Protein AF-A0A537TBY7-F1 (afdb_monomer_lite)

Foldseek 3Di:
DAFDDAAEAEDQDPLVVLVVLVVQQPLEDEDALCLPVVVCRRVVVDHRNYYYYCNPHVLQQDFDDDDQKTKHGQNNALVNLLVDPCNCQFLVLSNQQSQQAADPVSSRRDGLNNLLLQQALLDSSLLSQLLQQKWFWKDHNVDIDIDTSQQQRPFARDGPHGSSIGGGIIIGGTDDNLKFWFKDFDDPDRRDRGCKIKIKIFHADPVQATQDIWIWMGNFGRGIDIADCVVRGPHHCVVCLQVSLVRQLVVDDGDDDPVDGNVVSSVVSSVNSSVGVVNRSVVSVVPVVDDDDPDPPVPPPPQDAPAWDKAWEQELNRIDIFTFGQAAFQLCCCCPTVVVPLQADDPLPQPLQLRWWQKQLATDRSSVHHSNVSRHIYIYWLCSPDDPPDDDPLRVCCVVVVVDDPCSSVRRVSRNVSSVCVVVVDDDPVSD

Secondary structure (DSSP, 8-state):
--PPP-EEE--SSHHHHHHHHHHHGGGEEEESS-TTHHHHHHTTS---SEEEE-TT-GGGS-EEEETTEEEEETT-BHHHHHH-HHHHHH-HHHHHHGGGSS-HHHHTT-BHHHHHHHT-TT-HHHHHHHHTT-EEEEE-SS-EEEEEHHHHEEETTEES--TT-EEEEEEEEPPPTT-EEEEEEE-SSTTSPPSEEEEEEEEE-TTSBEEEEEEEEESSSSS-EEE--GGGTTSBHHHHHHHHHHHHHHS------SS--HHHHHHHHHHHHHHHHHHHHHHHHHTTSS---S---SS-----TT--EEEEEEETTEEEEEEE-TT-BHHHIIIIIS--TTS--SSSSSSS-TTEEEETTEEEEGGGSBGGGGTT-EEE-GGGSS-TT---HHHHHHHHTT--SSSTTHHHHHHHHHHHHHH-SS--TTT-

pLDDT: mean 90.75, std 11.7, range [30.92, 98.75]

Radius of gyration: 24.98 Å; chains: 1; bounding box: 67×60×51 Å

Sequence (432 aa):
MKPAAFDYYRPATVAETVGLLAELREDAAVLAGGMTLGPMLNLRMVRPRAVIDISRMDALRTISLGGNVLATGSAVVQGDALQSEVVRREVPLLALALPFVGHFQTRNRGTLGGSVAHADPSAEIPLCLVVTGGSALLRSRKRERRVKAADFFVGALTTERQPDEIILALEWPRAPADTSHAFDEITQRHGDFAIAAAACQLRLDRSDRISALSLGLGGVESRPVAIDVSRFIGQPLPEILSALADHASASVDPMEDHAASAEFRRSLARTLVRRVVEKAHADARTRRGVVHPPGACPMTLHLPRGQCHTVSLTLNGERRSGEAEPRMLLSDFLRHELNAYGVHVGCEHGVCGACTVLVDGRAMRSCTQYAVQADEAEIVTVEGLADPGTLNDLQQAFSKHHALQCGFCTPGILCSATDFLKSNPSPDETEL

Structure (mmCIF, N/CA/C/O backbone):
data_AF-A0A537TBY7-F1
#
_entry.id   AF-A0A537TBY7-F1
#
loop_
_atom_site.group_PDB
_atom_site.id
_atom_site.type_symbol
_atom_site.label_atom_id
_atom_site.label_alt_id
_atom_site.label_comp_id
_atom_site.label_asym_id
_atom_site.label_entity_id
_atom_site.label_seq_id
_atom_site.pdbx_PDB_ins_code
_atom_site.Cartn_x
_atom_site.Cartn_y
_atom_site.Cartn_z
_atom_site.occupancy
_atom_site.B_iso_or_equiv
_atom_site.auth_seq_id
_atom_site.auth_comp_id
_atom_site.auth_asym_id
_atom_site.auth_atom_id
_atom_site.pdbx_PDB_model_num
ATOM 1 N N . MET A 1 1 ? -17.753 20.930 11.143 1.00 68.56 1 MET A N 1
ATOM 2 C CA . MET A 1 1 ? -18.813 19.955 10.797 1.00 68.56 1 MET A CA 1
ATOM 3 C C . MET A 1 1 ? -18.866 18.884 11.881 1.00 68.56 1 MET A C 1
ATOM 5 O O . MET A 1 1 ? -17.803 18.519 12.365 1.00 68.56 1 MET A O 1
ATOM 9 N N . LYS A 1 2 ? -20.054 18.449 12.327 1.00 83.00 2 LYS A N 1
ATOM 10 C CA . LYS A 1 2 ? -20.218 17.433 13.388 1.00 83.00 2 LYS A CA 1
ATOM 11 C C . LYS A 1 2 ? -21.069 16.263 12.877 1.00 83.00 2 LYS A C 1
ATOM 13 O O . LYS A 1 2 ? -22.058 16.527 12.173 1.00 83.00 2 LYS A O 1
ATOM 18 N N . PRO A 1 3 ? -20.733 15.018 13.259 1.00 82.25 3 PRO A N 1
ATOM 19 C CA . PRO A 1 3 ? -21.499 13.852 12.852 1.00 82.25 3 PRO A CA 1
ATOM 20 C C . PRO A 1 3 ? -22.919 13.896 13.427 1.00 82.25 3 PRO A C 1
ATOM 22 O O . PRO A 1 3 ? -23.200 14.634 14.375 1.00 82.25 3 PRO A O 1
ATOM 25 N N . ALA A 1 4 ? -23.831 13.140 12.813 1.00 89.06 4 ALA A N 1
ATOM 26 C CA . ALA A 1 4 ? -25.128 12.860 13.425 1.00 89.06 4 ALA A CA 1
ATOM 27 C C . ALA A 1 4 ? -24.931 12.035 14.712 1.00 89.06 4 ALA A C 1
ATOM 29 O O . ALA A 1 4 ? -23.892 11.399 14.879 1.00 89.06 4 ALA A O 1
ATOM 30 N N . ALA A 1 5 ? -25.906 12.066 15.620 1.00 90.69 5 ALA A N 1
ATOM 31 C CA . ALA A 1 5 ? -25.863 11.235 16.820 1.00 90.69 5 ALA A CA 1
ATOM 32 C C . ALA A 1 5 ? -25.954 9.746 16.446 1.00 90.69 5 ALA A C 1
ATOM 34 O O . ALA A 1 5 ? -26.723 9.388 15.555 1.00 90.69 5 ALA A O 1
ATOM 35 N N . PHE A 1 6 ? -25.178 8.911 17.134 1.00 94.44 6 PHE A N 1
ATOM 36 C CA . PHE A 1 6 ? -25.167 7.457 16.995 1.00 94.44 6 PHE A CA 1
ATOM 37 C C . PHE A 1 6 ? -24.800 6.811 18.334 1.00 94.44 6 PHE A C 1
ATOM 39 O O . PHE A 1 6 ? -24.102 7.420 19.151 1.00 94.44 6 PHE A O 1
ATOM 46 N N . ASP A 1 7 ? -25.223 5.569 18.527 1.00 91.56 7 ASP A N 1
ATOM 47 C CA . ASP A 1 7 ? -24.782 4.725 19.632 1.00 91.56 7 ASP A CA 1
ATOM 48 C C . ASP A 1 7 ? -23.353 4.232 19.369 1.00 91.56 7 ASP A C 1
ATOM 50 O O . ASP A 1 7 ? -23.000 3.883 18.243 1.00 91.56 7 ASP A O 1
ATOM 54 N N . TYR A 1 8 ? -22.502 4.207 20.393 1.00 95.25 8 TYR A N 1
ATOM 55 C CA . TYR A 1 8 ? -21.115 3.758 20.264 1.00 95.25 8 TYR A CA 1
ATOM 56 C C . TYR A 1 8 ? -20.894 2.469 21.052 1.00 95.25 8 TYR A C 1
ATOM 58 O O . TYR A 1 8 ? -21.089 2.426 22.267 1.00 95.25 8 TYR A O 1
ATOM 66 N N . TYR A 1 9 ? -20.430 1.436 20.357 1.00 91.56 9 TYR A N 1
ATOM 67 C CA . TYR A 1 9 ? -20.106 0.132 20.919 1.00 91.56 9 TYR A CA 1
ATOM 68 C C . TYR A 1 9 ? -18.612 -0.135 20.783 1.00 91.56 9 TYR A C 1
ATOM 70 O O . TYR A 1 9 ? -18.014 0.141 19.746 1.00 91.56 9 TYR A O 1
ATOM 78 N N . ARG A 1 10 ? -18.014 -0.738 21.811 1.00 94.31 10 ARG A N 1
ATOM 79 C CA . ARG A 1 10 ? -16.618 -1.188 21.791 1.00 94.31 10 ARG A CA 1
ATOM 80 C C . ARG A 1 10 ? -16.528 -2.621 22.328 1.00 94.31 10 ARG A C 1
ATOM 82 O O . ARG A 1 10 ? -16.201 -2.802 23.502 1.00 94.31 10 ARG A O 1
ATOM 89 N N . PRO A 1 11 ? -16.876 -3.626 21.508 1.00 91.50 11 PRO A N 1
ATOM 90 C CA . PRO A 1 11 ? -16.832 -5.027 21.914 1.00 91.50 11 PRO A CA 1
ATOM 91 C C . PRO A 1 11 ? -15.400 -5.473 22.236 1.00 91.50 11 PRO A C 1
ATOM 93 O O . PRO A 1 11 ? -14.436 -5.015 21.619 1.00 91.50 11 PRO A O 1
ATOM 96 N N . ALA A 1 12 ? -15.261 -6.391 23.190 1.00 89.94 12 ALA A N 1
ATOM 97 C CA . ALA A 1 12 ? -13.973 -6.976 23.559 1.00 89.94 12 ALA A CA 1
ATOM 98 C C . ALA A 1 12 ? -13.598 -8.152 22.646 1.00 89.94 12 ALA A C 1
ATOM 100 O O . ALA A 1 12 ? -12.419 -8.481 22.506 1.00 89.94 12 ALA A O 1
ATOM 101 N N . THR A 1 13 ? -14.592 -8.785 22.014 1.00 96.06 13 THR A N 1
ATOM 102 C CA . THR A 1 13 ? -14.399 -10.007 21.227 1.00 96.06 13 THR A CA 1
ATOM 103 C C . THR A 1 13 ? -15.021 -9.933 19.834 1.00 96.06 13 THR A C 1
ATOM 105 O O . THR A 1 13 ? -15.986 -9.209 19.567 1.00 96.06 13 THR A O 1
ATOM 108 N N . VAL A 1 14 ? -14.496 -10.757 18.924 1.00 97.00 14 VAL A N 1
ATOM 109 C CA . VAL A 1 14 ? -15.081 -10.948 17.589 1.00 97.00 14 VAL A CA 1
ATOM 110 C C . VAL A 1 14 ? -16.513 -11.483 17.696 1.00 97.00 14 VAL A C 1
ATOM 112 O O . VAL A 1 14 ? -17.375 -11.055 16.936 1.00 97.00 14 VAL A O 1
ATOM 115 N N . ALA A 1 15 ? -16.783 -12.379 18.652 1.00 96.81 15 ALA A N 1
ATOM 116 C CA . ALA A 1 15 ? -18.104 -12.971 18.867 1.00 96.81 15 ALA A CA 1
ATOM 117 C C . ALA A 1 15 ? -19.162 -11.918 19.243 1.00 96.81 15 ALA A C 1
ATOM 119 O O . ALA A 1 15 ? -20.263 -11.926 18.692 1.00 96.81 15 ALA A O 1
ATOM 120 N N . GLU A 1 16 ? -18.815 -10.979 20.127 1.00 97.19 16 GLU A N 1
ATOM 121 C CA . GLU A 1 16 ? -19.662 -9.823 20.446 1.00 97.19 16 GLU A CA 1
ATOM 122 C C . GLU A 1 16 ? -19.864 -8.925 19.224 1.00 97.19 16 GLU A C 1
ATOM 124 O O . GLU A 1 16 ? -20.986 -8.518 18.937 1.00 97.19 16 GLU A O 1
ATOM 129 N N . THR A 1 17 ? -18.796 -8.674 18.460 1.00 97.56 17 THR A N 1
ATOM 130 C CA . THR A 1 17 ? -18.838 -7.828 17.256 1.00 97.56 17 THR A CA 1
ATOM 131 C C . THR A 1 17 ? -19.808 -8.372 16.212 1.00 97.56 17 THR A C 1
ATOM 133 O O . THR A 1 17 ? -20.701 -7.653 15.770 1.00 97.56 17 THR A O 1
ATOM 136 N N . VAL A 1 18 ? -19.692 -9.654 15.846 1.00 97.75 18 VAL A N 1
ATOM 137 C CA . VAL A 1 18 ? -20.640 -10.281 14.907 1.00 97.75 18 VAL A CA 1
ATOM 138 C C . VAL A 1 18 ? -22.036 -10.409 15.510 1.00 97.75 18 VAL A C 1
ATOM 140 O O . VAL A 1 18 ? -23.018 -10.478 14.777 1.00 97.75 18 VAL A O 1
ATOM 143 N N . GLY A 1 19 ? -22.146 -10.426 16.841 1.00 97.81 19 GLY A N 1
ATOM 144 C CA . GLY A 1 19 ? -23.427 -10.379 17.526 1.00 97.81 19 GLY A CA 1
ATOM 145 C C . GLY A 1 19 ? -24.161 -9.061 17.333 1.00 97.81 19 GLY A C 1
ATOM 146 O O . GLY A 1 19 ? -25.323 -9.084 16.934 1.00 97.81 19 GLY A O 1
ATOM 147 N N . LEU A 1 20 ? -23.456 -7.948 17.533 1.00 97.44 20 LEU A N 1
ATOM 148 C CA . LEU A 1 20 ? -23.959 -6.601 17.272 1.00 97.44 20 LEU A CA 1
ATOM 149 C C . LEU A 1 20 ? -24.261 -6.395 15.784 1.00 97.44 20 LEU A C 1
ATOM 151 O O . LEU A 1 20 ? -25.320 -5.882 15.447 1.00 97.44 20 LEU A O 1
ATOM 155 N N . LEU A 1 21 ? -23.385 -6.850 14.881 1.00 97.81 21 LEU A N 1
ATOM 156 C CA . LEU A 1 21 ? -23.627 -6.758 13.436 1.00 97.81 21 LEU A CA 1
ATOM 157 C C . LEU A 1 21 ? -24.844 -7.578 12.991 1.00 97.81 21 LEU A C 1
ATOM 159 O O . LEU A 1 21 ? -25.591 -7.138 12.126 1.00 97.81 21 LEU A O 1
ATOM 163 N N . ALA A 1 22 ? -25.087 -8.747 13.587 1.00 97.31 22 ALA A N 1
ATOM 164 C CA . ALA A 1 22 ? -26.271 -9.547 13.278 1.00 97.31 22 ALA A CA 1
ATOM 165 C C . ALA A 1 22 ? -27.580 -8.890 13.748 1.00 97.31 22 ALA A C 1
ATOM 167 O O . ALA A 1 22 ? -28.615 -9.101 13.119 1.00 97.31 22 ALA A O 1
ATOM 168 N N . GLU A 1 23 ? -27.534 -8.127 14.841 1.00 97.06 23 GLU A N 1
ATOM 169 C CA . GLU A 1 23 ? -28.677 -7.386 15.380 1.00 97.06 23 GLU A CA 1
ATOM 170 C C . GLU A 1 23 ? -28.933 -6.085 14.608 1.00 97.06 23 GLU A C 1
ATOM 172 O O . GLU A 1 23 ? -30.059 -5.827 14.193 1.00 97.06 23 GLU A O 1
ATOM 177 N N . LEU A 1 24 ? -27.882 -5.295 14.379 1.00 94.94 24 LEU A N 1
ATOM 178 C CA . LEU A 1 24 ? -27.969 -3.941 13.828 1.00 94.94 24 LEU A CA 1
ATOM 179 C C . LEU A 1 24 ? -27.909 -3.910 12.292 1.00 94.94 24 LEU A C 1
ATOM 181 O O . LEU A 1 24 ? -28.477 -3.016 11.675 1.00 94.94 24 LEU A O 1
ATOM 185 N N . ARG A 1 25 ? -27.266 -4.895 11.651 1.00 94.50 25 ARG A N 1
ATOM 186 C CA . ARG A 1 25 ? -27.175 -5.034 10.185 1.00 94.50 25 ARG A CA 1
ATOM 187 C C . ARG A 1 25 ? -26.713 -3.727 9.517 1.00 94.50 25 ARG A C 1
ATOM 189 O O . ARG A 1 25 ? -25.672 -3.196 9.887 1.00 94.50 25 ARG A O 1
ATOM 196 N N . GLU A 1 26 ? -27.475 -3.226 8.545 1.00 93.19 26 GLU A N 1
ATOM 197 C CA . GLU A 1 26 ? -27.183 -2.005 7.774 1.00 93.19 26 GLU A CA 1
ATOM 198 C C . GLU A 1 26 ? -27.192 -0.726 8.628 1.00 93.19 26 GLU A C 1
ATOM 200 O O . GLU A 1 26 ? -26.626 0.291 8.231 1.00 93.19 26 GLU A O 1
ATOM 205 N N . ASP A 1 27 ? -27.803 -0.763 9.818 1.00 93.00 27 ASP A N 1
ATOM 206 C CA . ASP A 1 27 ? -27.853 0.389 10.720 1.00 93.00 27 ASP A CA 1
ATOM 207 C C . ASP A 1 27 ? -26.518 0.621 11.458 1.00 93.00 27 ASP A C 1
ATOM 209 O O . ASP A 1 27 ? -26.355 1.652 12.124 1.00 93.00 27 ASP A O 1
ATOM 213 N N . ALA A 1 28 ? -25.560 -0.311 11.362 1.00 94.94 28 ALA A N 1
ATOM 214 C CA . ALA A 1 28 ? -24.258 -0.227 12.014 1.00 94.94 28 ALA A CA 1
ATOM 215 C C . ALA A 1 28 ? -23.103 0.007 11.033 1.00 94.94 28 ALA A C 1
ATOM 217 O O . ALA A 1 28 ? -23.003 -0.619 9.981 1.00 94.94 28 ALA A O 1
ATOM 218 N N . ALA A 1 29 ? -22.150 0.847 11.442 1.00 95.94 29 ALA A N 1
ATOM 219 C CA . ALA A 1 29 ? -20.863 0.999 10.772 1.00 95.94 29 ALA A CA 1
ATOM 220 C C . ALA A 1 29 ? -19.720 0.493 11.659 1.00 95.94 29 ALA A C 1
ATOM 222 O O . ALA A 1 29 ? -19.652 0.802 12.850 1.00 95.94 29 ALA A O 1
ATOM 223 N N . VAL A 1 30 ? -18.782 -0.252 11.073 1.00 97.38 30 VAL A N 1
ATOM 224 C CA . VAL A 1 30 ? -17.583 -0.722 11.779 1.00 97.38 30 VAL A CA 1
ATOM 225 C C . VAL A 1 30 ? -16.497 0.351 11.726 1.00 97.38 30 VAL A C 1
ATOM 227 O O . VAL A 1 30 ? -16.043 0.744 10.652 1.00 97.38 30 VAL A O 1
ATOM 230 N N . LEU A 1 31 ? -16.043 0.800 12.893 1.00 96.06 31 LEU A N 1
ATOM 231 C CA . LEU A 1 31 ? -14.932 1.731 13.040 1.00 96.06 31 LEU A CA 1
ATOM 232 C C . LEU A 1 31 ? -13.631 0.962 13.302 1.00 96.06 31 LEU A C 1
ATOM 234 O O . LEU A 1 31 ? -13.396 0.456 14.395 1.00 96.06 31 LEU A O 1
ATOM 238 N N . ALA A 1 32 ? -12.775 0.900 12.281 1.00 95.50 32 ALA A N 1
ATOM 239 C CA . ALA A 1 32 ? -11.390 0.444 12.399 1.00 95.50 32 ALA A CA 1
ATOM 240 C C . ALA A 1 32 ? -10.458 1.650 12.640 1.00 95.50 32 ALA A C 1
ATOM 242 O O . ALA A 1 32 ? -10.534 2.306 13.674 1.00 95.50 32 ALA A O 1
ATOM 243 N N . GLY A 1 33 ? -9.617 2.011 11.666 1.00 86.19 33 GLY A N 1
ATOM 244 C CA . GLY A 1 33 ? -8.731 3.178 11.767 1.00 86.19 33 GLY A CA 1
ATOM 245 C C . GLY A 1 33 ? -9.426 4.544 11.783 1.00 86.19 33 GLY A C 1
ATOM 246 O O . GLY A 1 33 ? -8.882 5.525 12.297 1.00 86.19 33 GLY A O 1
ATOM 247 N N . GLY A 1 34 ? -10.636 4.613 11.218 1.00 86.00 34 GLY A N 1
ATOM 248 C CA . GLY A 1 34 ? -11.450 5.830 11.142 1.00 86.00 34 GLY A CA 1
ATOM 249 C C . GLY A 1 34 ? -11.028 6.841 10.075 1.00 86.00 34 GLY A C 1
ATOM 250 O O . GLY A 1 34 ? -11.658 7.889 9.979 1.00 86.00 34 GLY A O 1
ATOM 251 N N . MET A 1 35 ? -10.017 6.532 9.257 1.00 91.69 35 MET A N 1
ATOM 252 C CA . MET A 1 35 ? -9.473 7.478 8.273 1.00 91.69 35 MET A CA 1
ATOM 253 C C . MET A 1 35 ? -10.419 7.785 7.109 1.00 91.69 35 MET A C 1
ATOM 255 O O . MET A 1 35 ? -10.350 8.877 6.563 1.00 91.69 35 MET A O 1
ATOM 259 N N . THR A 1 36 ? -11.346 6.877 6.801 1.00 91.25 36 THR A N 1
ATOM 260 C CA . THR A 1 36 ? -12.420 7.119 5.824 1.00 91.25 36 THR A CA 1
ATOM 261 C C . THR A 1 36 ? -13.760 7.369 6.514 1.00 91.25 36 THR A C 1
ATOM 263 O O . THR A 1 36 ? -14.404 8.394 6.296 1.00 91.25 36 THR A O 1
ATOM 266 N N . LEU A 1 37 ? -14.165 6.467 7.417 1.00 92.06 37 LEU A N 1
ATOM 267 C CA . LEU A 1 37 ? -15.463 6.556 8.091 1.00 92.06 37 LEU A CA 1
ATOM 268 C C . LEU A 1 37 ? -15.608 7.845 8.918 1.00 92.06 37 LEU A C 1
ATOM 270 O O . LEU A 1 37 ? -16.675 8.449 8.920 1.00 92.06 37 LEU A O 1
ATOM 274 N N . GLY A 1 38 ? -14.546 8.300 9.592 1.00 90.88 38 GLY A N 1
ATOM 275 C CA . GLY A 1 38 ? -14.566 9.528 10.393 1.00 90.88 38 GLY A CA 1
ATOM 276 C C . GLY A 1 38 ? -14.945 10.766 9.568 1.00 90.88 38 GLY A C 1
ATOM 277 O O . GLY A 1 38 ? -15.925 11.436 9.909 1.00 90.88 38 GLY A O 1
ATOM 278 N N . PRO A 1 39 ? -14.233 11.067 8.465 1.00 89.69 39 PRO A N 1
ATOM 279 C CA . PRO A 1 39 ? -14.636 12.106 7.518 1.00 89.69 39 PRO A CA 1
ATOM 280 C C . PRO A 1 39 ? -16.065 11.941 6.982 1.00 89.69 39 PRO A C 1
ATOM 282 O O . PRO A 1 39 ? -16.831 12.906 7.020 1.00 89.69 39 PRO A O 1
ATOM 285 N N . MET A 1 40 ? -16.464 10.732 6.562 1.00 92.94 40 MET A N 1
ATOM 286 C CA . MET A 1 40 ? -17.817 10.478 6.039 1.00 92.94 40 MET A CA 1
ATOM 287 C C . MET A 1 40 ? -18.913 10.768 7.079 1.00 92.94 40 MET A C 1
ATOM 289 O O . MET A 1 40 ? -19.956 11.327 6.734 1.00 92.94 40 MET A O 1
ATOM 293 N N . LEU A 1 41 ? -18.674 10.440 8.354 1.00 85.62 41 LEU A N 1
ATOM 294 C CA . LEU A 1 41 ? -19.564 10.773 9.470 1.00 85.62 41 LEU A CA 1
ATOM 295 C C . LEU A 1 41 ? -19.626 12.289 9.692 1.00 85.62 41 LEU A C 1
ATOM 297 O O . LEU A 1 41 ? -20.714 12.860 9.775 1.00 85.62 41 LEU A O 1
ATOM 301 N N . ASN A 1 42 ? -18.470 12.960 9.749 1.00 88.75 42 ASN A N 1
ATOM 302 C CA . ASN A 1 42 ? -18.380 14.406 9.979 1.00 88.75 42 ASN A CA 1
ATOM 303 C C . ASN A 1 42 ? -19.092 15.214 8.886 1.00 88.75 42 ASN A C 1
ATOM 305 O O . ASN A 1 42 ? -19.763 16.200 9.196 1.00 88.75 42 ASN A O 1
ATOM 309 N N . LEU A 1 43 ? -18.966 14.783 7.628 1.00 89.81 43 LEU A N 1
ATOM 310 C CA . LEU A 1 43 ? -19.629 15.372 6.462 1.00 89.81 43 LEU A CA 1
ATOM 311 C C . LEU A 1 43 ? -21.060 14.853 6.257 1.00 89.81 43 LEU A C 1
ATOM 313 O O . LEU A 1 43 ? -21.767 15.335 5.376 1.00 89.81 43 LEU A O 1
ATOM 317 N N . ARG A 1 44 ? -21.513 13.912 7.096 1.00 89.81 44 ARG A N 1
ATOM 318 C CA . ARG A 1 44 ? -22.849 13.294 7.062 1.00 89.81 44 ARG A CA 1
ATOM 319 C C . ARG A 1 44 ? -23.190 12.619 5.731 1.00 89.81 44 ARG A C 1
ATOM 321 O O . ARG A 1 44 ? -24.373 12.545 5.385 1.00 89.81 44 ARG A O 1
ATOM 328 N N . MET A 1 45 ? -22.167 12.118 5.036 1.00 92.69 45 MET A N 1
ATOM 329 C CA . MET A 1 45 ? -22.294 11.239 3.868 1.00 92.69 45 MET A CA 1
ATOM 330 C C . MET A 1 45 ? -22.853 9.871 4.275 1.00 92.69 45 MET A C 1
ATOM 332 O O . MET A 1 45 ? -23.591 9.258 3.516 1.00 92.69 45 MET A O 1
ATOM 336 N N . VAL A 1 46 ? -22.549 9.431 5.501 1.00 92.56 46 VAL A N 1
ATOM 337 C CA . VAL A 1 46 ? -23.162 8.262 6.148 1.00 92.56 46 VAL A CA 1
ATOM 338 C C . VAL A 1 46 ? -23.712 8.649 7.517 1.00 92.56 46 VAL A C 1
ATOM 340 O O . VAL A 1 46 ? -23.193 9.556 8.175 1.00 92.56 46 VAL A O 1
ATOM 343 N N . ARG A 1 47 ? -24.799 7.989 7.929 1.00 95.25 47 ARG A N 1
ATOM 344 C CA . ARG A 1 47 ? -25.532 8.277 9.174 1.00 95.25 47 ARG A CA 1
ATOM 345 C C . ARG A 1 47 ? -26.005 6.976 9.838 1.00 95.25 47 ARG A C 1
ATOM 347 O O . ARG A 1 47 ? -27.211 6.759 9.930 1.00 95.25 47 ARG A O 1
ATOM 354 N N . PRO A 1 48 ? -25.079 6.090 10.237 1.00 95.00 48 PRO A N 1
ATOM 355 C CA . PRO A 1 48 ? -25.459 4.863 10.922 1.00 95.00 48 PRO A CA 1
ATOM 356 C C . PRO A 1 48 ? -26.117 5.203 12.263 1.00 95.00 48 PRO A C 1
ATOM 358 O O . PRO A 1 48 ? -25.795 6.222 12.878 1.00 95.00 48 PRO A O 1
ATOM 361 N N . ARG A 1 49 ? -27.008 4.335 12.739 1.00 94.62 49 ARG A N 1
ATOM 362 C CA . ARG A 1 49 ? -27.557 4.441 14.098 1.00 94.62 49 ARG A CA 1
ATOM 363 C C . ARG A 1 49 ? -26.526 4.026 15.140 1.00 94.62 49 ARG A C 1
ATOM 365 O O . ARG A 1 49 ? -26.573 4.532 16.254 1.00 94.62 49 ARG A O 1
ATOM 372 N N . ALA A 1 50 ? -25.593 3.150 14.766 1.00 95.12 50 ALA A N 1
ATOM 373 C CA . ALA A 1 50 ? -24.567 2.627 15.653 1.00 95.12 50 ALA A CA 1
ATOM 374 C C . ALA A 1 50 ? -23.177 2.593 15.003 1.00 95.12 50 ALA A C 1
ATOM 376 O O . ALA A 1 50 ? -23.019 2.279 13.823 1.00 95.12 50 ALA A O 1
ATOM 377 N N . VAL A 1 51 ? -22.146 2.852 15.799 1.00 96.38 51 VAL A N 1
ATOM 378 C CA . VAL A 1 51 ? -20.743 2.680 15.424 1.00 96.38 51 VAL A CA 1
ATOM 379 C C . VAL A 1 51 ? -20.119 1.616 16.318 1.00 96.38 51 VAL A C 1
ATOM 381 O O . VAL A 1 51 ? -20.138 1.741 17.541 1.00 96.38 51 VAL A O 1
ATOM 384 N N . ILE A 1 52 ? -19.551 0.577 15.706 1.00 97.50 52 ILE A N 1
ATOM 385 C CA . ILE A 1 52 ? -18.898 -0.538 16.399 1.00 97.50 52 ILE A CA 1
ATOM 386 C C . ILE A 1 52 ? -17.385 -0.401 16.227 1.00 97.50 52 ILE A C 1
ATOM 388 O O . ILE A 1 52 ? -16.849 -0.649 15.148 1.00 97.50 52 ILE A O 1
ATOM 392 N N . ASP A 1 53 ? -16.691 0.014 17.281 1.00 95.69 53 ASP A N 1
ATOM 393 C CA . ASP A 1 53 ? -15.250 0.252 17.285 1.00 95.69 53 ASP A CA 1
ATOM 394 C C . ASP A 1 53 ? -14.460 -1.030 17.564 1.00 95.69 53 ASP A C 1
ATOM 396 O O . ASP A 1 53 ? -14.464 -1.563 18.676 1.00 95.69 53 ASP A O 1
ATOM 400 N N . ILE A 1 54 ? -13.746 -1.494 16.538 1.00 95.06 54 ILE A N 1
ATOM 401 C CA . ILE A 1 54 ? -12.843 -2.650 16.594 1.00 95.06 54 ILE A CA 1
ATOM 402 C C . ILE A 1 54 ? -11.373 -2.236 16.700 1.00 95.06 54 ILE A C 1
ATOM 404 O O . ILE A 1 54 ? -10.486 -3.090 16.727 1.00 95.06 54 ILE A O 1
ATOM 408 N N . SER A 1 55 ? -11.086 -0.932 16.740 1.00 84.75 55 SER A N 1
ATOM 409 C CA . SER A 1 55 ? -9.734 -0.396 16.610 1.00 84.75 55 SER A CA 1
ATOM 410 C C . SER A 1 55 ? -8.790 -0.948 17.664 1.00 84.75 55 SER A C 1
ATOM 412 O O . SER A 1 55 ? -7.626 -1.123 17.347 1.00 84.75 55 SER A O 1
ATOM 414 N N . ARG A 1 56 ? -9.261 -1.267 18.877 1.00 80.25 56 ARG A N 1
ATOM 415 C CA . ARG A 1 56 ? -8.455 -1.780 20.003 1.00 80.25 56 ARG A CA 1
ATOM 416 C C . ARG A 1 56 ? -8.594 -3.289 20.239 1.00 80.25 56 ARG A C 1
ATOM 418 O O . ARG A 1 56 ? -8.310 -3.754 21.337 1.00 80.25 56 ARG A O 1
ATOM 425 N N . MET A 1 57 ? -9.082 -4.038 19.255 1.00 92.25 57 MET A N 1
ATOM 426 C CA . MET A 1 57 ? -9.245 -5.483 19.380 1.00 92.25 57 MET A CA 1
ATOM 427 C C . MET A 1 57 ? -7.953 -6.203 18.985 1.00 92.25 57 MET A C 1
ATOM 429 O O . MET A 1 57 ? -7.685 -6.391 17.800 1.00 92.25 57 MET A O 1
ATOM 433 N N . ASP A 1 58 ? -7.167 -6.638 19.971 1.00 91.00 58 ASP A N 1
ATOM 434 C CA . ASP A 1 58 ? -5.869 -7.294 19.734 1.00 91.00 58 ASP A CA 1
ATOM 435 C C . ASP A 1 58 ? -5.992 -8.566 18.884 1.00 91.00 58 ASP A C 1
ATOM 437 O O . ASP A 1 58 ? -5.140 -8.837 18.040 1.00 91.00 58 ASP A O 1
ATOM 441 N N . ALA A 1 59 ? -7.113 -9.285 19.007 1.00 95.06 59 ALA A N 1
ATOM 442 C CA . ALA A 1 59 ? -7.422 -10.456 18.185 1.00 95.06 59 ALA A CA 1
ATOM 443 C C . ALA A 1 59 ? -7.505 -10.160 16.671 1.00 95.06 59 ALA A C 1
ATOM 445 O O . ALA A 1 59 ? -7.429 -11.086 15.870 1.00 95.06 59 ALA A O 1
ATOM 446 N N . LEU A 1 60 ? -7.662 -8.891 16.271 1.00 97.25 60 LEU A N 1
ATOM 447 C CA . LEU A 1 60 ? -7.687 -8.445 14.872 1.00 97.25 60 LEU A CA 1
ATOM 448 C C . LEU A 1 60 ? -6.402 -7.704 14.460 1.00 97.25 60 LEU A C 1
ATOM 450 O O . LEU A 1 60 ? -6.304 -7.247 13.323 1.00 97.25 60 LEU A O 1
ATOM 454 N N . ARG A 1 61 ? -5.411 -7.583 15.353 1.00 95.62 61 ARG A N 1
ATOM 455 C CA . ARG A 1 61 ? -4.130 -6.882 15.131 1.00 95.62 61 ARG A CA 1
ATOM 456 C C . ARG A 1 61 ? -2.957 -7.857 14.980 1.00 95.62 61 ARG A C 1
ATOM 458 O O . ARG A 1 61 ? -1.851 -7.602 15.444 1.00 95.62 61 ARG A O 1
ATOM 465 N N . THR A 1 62 ? -3.199 -9.004 14.357 1.00 97.44 62 THR A N 1
ATOM 466 C CA . THR A 1 62 ? -2.215 -10.088 14.248 1.00 97.44 62 THR A CA 1
ATOM 467 C C . THR A 1 62 ? -1.572 -10.138 12.867 1.00 97.44 62 THR A C 1
ATOM 469 O O . THR A 1 62 ? -2.258 -9.975 11.862 1.00 97.44 62 THR A O 1
ATOM 472 N N . ILE A 1 63 ? -0.281 -10.457 12.798 1.00 98.00 63 ILE A N 1
ATOM 473 C CA . ILE A 1 63 ? 0.408 -10.855 11.563 1.00 98.00 63 ILE A CA 1
ATOM 474 C C . ILE A 1 63 ? 0.950 -12.262 11.808 1.00 98.00 63 ILE A C 1
ATOM 476 O O . ILE A 1 63 ? 1.806 -12.446 12.672 1.00 98.00 63 ILE A O 1
ATOM 480 N N . SER A 1 64 ? 0.427 -13.263 11.103 1.00 97.06 64 SER A N 1
ATOM 481 C CA . SER A 1 64 ? 0.776 -14.668 11.324 1.00 97.06 64 SER A CA 1
ATOM 482 C C . SER A 1 64 ? 1.087 -15.386 10.018 1.00 97.06 64 SER A C 1
ATOM 484 O O . SER A 1 64 ? 0.399 -15.237 9.010 1.00 97.06 64 SER A O 1
ATOM 486 N N . LEU A 1 65 ? 2.156 -16.178 10.032 1.00 95.31 65 LEU A N 1
ATOM 487 C CA . LEU A 1 65 ? 2.567 -16.990 8.894 1.00 95.31 65 LEU A CA 1
ATOM 488 C C . LEU A 1 65 ? 1.954 -18.389 9.019 1.00 95.31 65 LEU A C 1
ATOM 490 O O . LEU A 1 65 ? 2.134 -19.047 10.043 1.00 95.31 65 LEU A O 1
ATOM 494 N N . GLY A 1 66 ? 1.253 -18.853 7.983 1.00 90.06 66 GLY A N 1
ATOM 495 C CA . GLY A 1 66 ? 0.608 -20.165 7.964 1.00 90.06 66 GLY A CA 1
ATOM 496 C C . GLY A 1 66 ? 0.704 -20.827 6.592 1.00 90.06 66 GLY A C 1
ATOM 497 O O . GLY A 1 66 ? 0.082 -20.384 5.629 1.00 90.06 66 GLY A O 1
ATOM 498 N N . GLY A 1 67 ? 1.468 -21.917 6.489 1.00 89.81 67 GLY A N 1
ATOM 499 C CA . GLY A 1 67 ? 1.639 -22.650 5.230 1.00 89.81 67 GLY A CA 1
ATOM 500 C C . GLY A 1 67 ? 2.143 -21.753 4.091 1.00 89.81 67 GLY A C 1
ATOM 501 O O . GLY A 1 67 ? 3.226 -21.170 4.179 1.00 89.81 67 GLY A O 1
ATOM 502 N N . ASN A 1 68 ? 1.343 -21.633 3.027 1.00 93.44 68 ASN A N 1
ATOM 503 C CA . ASN A 1 68 ? 1.652 -20.824 1.840 1.00 93.44 68 ASN A CA 1
ATOM 504 C C . ASN A 1 68 ? 1.066 -19.401 1.888 1.00 93.44 68 ASN A C 1
ATOM 506 O O . ASN A 1 68 ? 1.054 -18.710 0.871 1.00 93.44 68 ASN A O 1
ATOM 510 N N . VAL A 1 69 ? 0.582 -18.960 3.051 1.00 96.69 69 VAL A N 1
ATOM 511 C CA . VAL A 1 69 ? -0.115 -17.682 3.223 1.00 96.69 69 VAL A CA 1
ATOM 512 C C . VAL A 1 69 ? 0.454 -16.909 4.415 1.00 96.69 69 VAL A C 1
ATOM 514 O O . VAL A 1 69 ? 0.775 -17.482 5.458 1.00 96.69 69 VAL A O 1
ATOM 517 N N . LEU A 1 70 ? 0.561 -15.591 4.268 1.00 98.25 70 LEU A N 1
ATOM 518 C CA . LEU A 1 70 ? 0.659 -14.653 5.382 1.00 98.25 70 LEU A CA 1
ATOM 519 C C . LEU A 1 70 ? -0.750 -14.132 5.689 1.00 98.25 70 LEU A C 1
ATOM 521 O O . LEU A 1 70 ? -1.408 -13.593 4.805 1.00 98.25 70 LEU A O 1
ATOM 525 N N . ALA A 1 71 ? -1.220 -14.279 6.923 1.00 98.38 71 ALA A N 1
ATOM 526 C CA . ALA A 1 71 ? -2.492 -13.724 7.368 1.00 98.38 71 ALA A CA 1
ATOM 527 C C . ALA A 1 71 ? -2.254 -12.426 8.152 1.00 98.38 71 ALA A C 1
ATOM 529 O O . ALA A 1 71 ? -1.500 -12.402 9.125 1.00 98.38 71 ALA A O 1
ATOM 530 N N . THR A 1 72 ? -2.918 -11.344 7.749 1.00 98.56 72 THR A N 1
ATOM 531 C CA . THR A 1 72 ? -2.932 -10.073 8.486 1.00 98.56 72 THR A CA 1
ATOM 532 C C . THR A 1 72 ? -4.340 -9.803 8.993 1.00 98.56 72 THR A C 1
ATOM 534 O O . THR A 1 72 ? -5.272 -9.738 8.193 1.00 98.56 72 THR A O 1
ATOM 537 N N . GLY A 1 73 ? -4.511 -9.620 10.297 1.00 98.06 73 GLY A N 1
ATOM 538 C CA . GLY A 1 73 ? -5.792 -9.261 10.893 1.00 98.06 73 GLY A CA 1
ATOM 539 C C . GLY A 1 73 ? -6.329 -7.937 10.341 1.00 98.06 73 GLY A C 1
ATOM 540 O O . GLY A 1 73 ? -5.574 -7.066 9.902 1.00 98.06 73 GLY A O 1
ATOM 541 N N . SER A 1 74 ? -7.649 -7.770 10.338 1.00 96.69 74 SER A N 1
ATOM 542 C CA . SER A 1 74 ? -8.290 -6.610 9.708 1.00 96.69 74 SER A CA 1
ATOM 543 C C . SER A 1 74 ? -7.965 -5.268 10.370 1.00 96.69 74 SER A C 1
ATOM 545 O O . SER A 1 74 ? -8.009 -4.237 9.696 1.00 96.69 74 SER A O 1
ATOM 547 N N . ALA A 1 75 ? -7.595 -5.275 11.652 1.00 97.00 75 ALA A N 1
ATOM 548 C CA . ALA A 1 75 ? -7.219 -4.091 12.417 1.00 97.00 75 ALA A CA 1
ATOM 549 C C . ALA A 1 75 ? -5.701 -3.830 12.439 1.00 97.00 75 ALA A C 1
ATOM 551 O O . ALA A 1 75 ? -5.267 -2.907 13.127 1.00 97.00 75 ALA A O 1
ATOM 552 N N . VAL A 1 76 ? -4.891 -4.599 11.694 1.00 98.19 76 VAL A N 1
ATOM 553 C CA . VAL A 1 76 ? -3.461 -4.297 11.504 1.00 98.19 76 VAL A CA 1
ATOM 554 C C . VAL A 1 76 ? -3.320 -2.913 10.875 1.00 98.19 76 VAL A C 1
ATOM 556 O O . VAL A 1 76 ? -3.883 -2.644 9.808 1.00 98.19 76 VAL A O 1
ATOM 559 N N . VAL A 1 77 ? -2.577 -2.039 11.552 1.00 96.75 77 VAL A N 1
ATOM 560 C CA . VAL A 1 77 ? -2.329 -0.660 11.126 1.00 96.75 77 VAL A CA 1
ATOM 561 C C . VAL A 1 77 ? -1.348 -0.655 9.952 1.00 96.75 77 VAL A C 1
ATOM 563 O O . VAL A 1 77 ? -0.408 -1.445 9.898 1.00 96.75 77 VAL A O 1
ATOM 566 N N . GLN A 1 78 ? -1.574 0.233 8.986 1.00 97.00 78 GLN A N 1
ATOM 567 C CA . GLN A 1 78 ? -0.774 0.335 7.763 1.00 97.00 78 GLN A CA 1
ATOM 568 C C . GLN A 1 78 ? 0.698 0.650 8.069 1.00 97.00 78 GLN A C 1
ATOM 570 O O . GLN A 1 78 ? 1.583 0.064 7.451 1.00 97.00 78 GLN A O 1
ATOM 575 N N . GLY A 1 79 ? 0.964 1.522 9.050 1.00 90.00 79 GLY A N 1
ATOM 576 C CA . GLY A 1 79 ? 2.317 1.812 9.539 1.00 90.00 79 GLY A CA 1
ATOM 577 C C . GLY A 1 79 ? 3.039 0.579 10.099 1.00 90.00 79 GLY A C 1
ATOM 578 O O . GLY A 1 79 ? 4.188 0.333 9.739 1.00 90.00 79 GLY A O 1
ATOM 579 N N . ASP A 1 80 ? 2.347 -0.247 10.888 1.00 91.25 80 ASP A N 1
ATOM 580 C CA . ASP A 1 80 ? 2.917 -1.479 11.452 1.00 91.25 80 ASP A CA 1
ATOM 581 C C . ASP A 1 80 ? 3.232 -2.501 10.348 1.00 91.25 80 ASP A C 1
ATOM 583 O O . ASP A 1 80 ? 4.288 -3.135 10.348 1.00 91.25 80 ASP A O 1
ATOM 587 N N . ALA A 1 81 ? 2.341 -2.633 9.359 1.00 95.12 81 ALA A N 1
ATOM 588 C CA . ALA A 1 81 ? 2.567 -3.493 8.199 1.00 95.12 81 ALA A CA 1
ATOM 589 C C . ALA A 1 81 ? 3.765 -3.023 7.353 1.00 95.12 81 ALA A C 1
ATOM 591 O O . ALA A 1 81 ? 4.542 -3.855 6.890 1.00 95.12 81 ALA A O 1
ATOM 592 N N . LEU A 1 82 ? 3.946 -1.707 7.196 1.00 89.62 82 LEU A N 1
ATOM 593 C CA . LEU A 1 82 ? 5.066 -1.106 6.462 1.00 89.62 82 LEU A CA 1
ATOM 594 C C . LEU A 1 82 ? 6.417 -1.386 7.146 1.00 89.62 82 LEU A C 1
ATOM 596 O O . LEU A 1 82 ? 7.430 -1.613 6.478 1.00 89.62 82 LEU A O 1
ATOM 600 N N . GLN A 1 83 ? 6.432 -1.395 8.480 1.00 85.12 83 GLN A N 1
ATOM 601 C CA . GLN A 1 83 ? 7.627 -1.683 9.276 1.00 85.12 83 GLN A CA 1
ATOM 602 C C . GLN A 1 83 ? 7.892 -3.187 9.458 1.00 85.12 83 GLN A C 1
ATOM 604 O O . GLN A 1 83 ? 9.012 -3.571 9.791 1.00 85.12 83 GLN A O 1
ATOM 609 N N . SER A 1 84 ? 6.903 -4.049 9.208 1.00 92.31 84 SER A N 1
ATOM 610 C CA . SER A 1 84 ? 7.012 -5.492 9.423 1.00 92.31 84 SER A CA 1
ATOM 611 C C . SER A 1 84 ? 7.971 -6.172 8.439 1.00 92.31 84 SER A C 1
ATOM 613 O O . SER A 1 84 ? 7.720 -6.252 7.234 1.00 92.31 84 SER A O 1
ATOM 615 N N . GLU A 1 85 ? 9.043 -6.767 8.966 1.00 93.00 85 GLU A N 1
ATOM 616 C CA . GLU A 1 85 ? 9.983 -7.579 8.182 1.00 93.00 85 GLU A CA 1
ATOM 617 C C . GLU A 1 85 ? 9.313 -8.797 7.541 1.00 93.00 85 GLU A C 1
ATOM 619 O O . GLU A 1 85 ? 9.642 -9.173 6.417 1.00 93.00 85 GLU A O 1
ATOM 624 N N . VAL A 1 86 ? 8.345 -9.403 8.236 1.00 94.94 86 VAL A N 1
ATOM 625 C CA . VAL A 1 86 ? 7.615 -10.568 7.724 1.00 94.94 86 VAL A CA 1
ATOM 626 C C . VAL A 1 86 ? 6.746 -10.167 6.533 1.00 94.94 86 VAL A C 1
ATOM 628 O O . VAL A 1 86 ? 6.745 -10.878 5.533 1.00 94.94 86 VAL A O 1
ATOM 631 N N . VAL A 1 87 ? 6.066 -9.015 6.587 1.00 96.25 87 VAL A N 1
ATOM 632 C CA . VAL A 1 87 ? 5.314 -8.496 5.429 1.00 96.25 87 VAL A CA 1
ATOM 633 C C . VAL A 1 87 ? 6.264 -8.205 4.269 1.00 96.25 87 VAL A C 1
ATOM 635 O O . VAL A 1 87 ? 6.017 -8.663 3.157 1.00 96.25 87 VAL A O 1
ATOM 638 N N . ARG A 1 88 ? 7.387 -7.522 4.530 1.00 94.50 88 ARG A N 1
ATOM 639 C CA . ARG A 1 88 ? 8.391 -7.201 3.504 1.00 94.50 88 ARG A CA 1
ATOM 640 C C . ARG A 1 88 ? 8.961 -8.443 2.821 1.00 94.50 88 ARG A C 1
ATOM 642 O O . ARG A 1 88 ? 9.190 -8.410 1.618 1.00 94.50 88 ARG A O 1
ATOM 649 N N . ARG A 1 89 ? 9.195 -9.519 3.575 1.00 93.38 89 ARG A N 1
ATOM 650 C CA . ARG A 1 89 ? 9.768 -10.768 3.060 1.00 93.38 89 ARG A CA 1
ATOM 651 C C . ARG A 1 89 ? 8.745 -11.627 2.324 1.00 93.38 89 ARG A C 1
ATOM 653 O O . ARG A 1 89 ? 9.049 -12.150 1.262 1.00 93.38 89 ARG A O 1
ATOM 660 N N . GLU A 1 90 ? 7.564 -11.817 2.907 1.00 96.69 90 GLU A N 1
ATOM 661 C CA . GLU A 1 90 ? 6.593 -12.807 2.423 1.00 96.69 90 GLU A CA 1
ATOM 662 C C . GLU A 1 90 ? 5.595 -12.220 1.414 1.00 96.69 90 GLU A C 1
ATOM 664 O O . GLU A 1 90 ? 5.082 -12.954 0.570 1.00 96.69 90 GLU A O 1
ATOM 669 N N . VAL A 1 91 ? 5.326 -10.908 1.475 1.00 97.62 91 VAL A N 1
ATOM 670 C CA . VAL A 1 91 ? 4.400 -10.192 0.577 1.00 97.62 91 VAL A CA 1
ATOM 671 C C . VAL A 1 91 ? 5.033 -8.868 0.108 1.00 97.62 91 VAL A C 1
ATOM 673 O O . VAL A 1 91 ? 4.523 -7.784 0.413 1.00 97.62 91 VAL A O 1
ATOM 676 N N . PRO A 1 92 ? 6.148 -8.906 -0.651 1.00 96.56 92 PRO A N 1
ATOM 677 C CA . PRO A 1 92 ? 6.924 -7.700 -0.946 1.00 96.56 92 PRO A CA 1
ATOM 678 C C . PRO A 1 92 ? 6.136 -6.647 -1.735 1.00 96.56 92 PRO A C 1
ATOM 680 O O . PRO A 1 92 ? 6.346 -5.454 -1.540 1.00 96.56 92 PRO A O 1
ATOM 683 N N . LEU A 1 93 ? 5.183 -7.069 -2.578 1.00 98.06 93 LEU A N 1
ATOM 684 C CA . LEU A 1 93 ? 4.319 -6.148 -3.322 1.00 98.06 93 LEU A CA 1
ATOM 685 C C . LEU A 1 93 ? 3.509 -5.225 -2.395 1.00 98.06 93 LEU A C 1
ATOM 687 O O . LEU A 1 93 ? 3.432 -4.029 -2.652 1.00 98.06 93 LEU A O 1
ATOM 691 N N . LEU A 1 94 ? 2.960 -5.755 -1.294 1.00 98.31 94 LEU A N 1
ATOM 692 C CA . LEU A 1 94 ? 2.242 -4.941 -0.309 1.00 98.31 94 LEU A CA 1
ATOM 693 C C . LEU A 1 94 ? 3.193 -3.945 0.364 1.00 98.31 94 LEU A C 1
ATOM 695 O O . LEU A 1 94 ? 2.858 -2.773 0.508 1.00 98.31 94 LEU A O 1
ATOM 699 N N . ALA A 1 95 ? 4.394 -4.392 0.739 1.00 95.69 95 ALA A N 1
ATOM 700 C CA . ALA A 1 95 ? 5.395 -3.524 1.354 1.00 95.69 95 ALA A CA 1
ATOM 701 C C . ALA A 1 95 ? 5.842 -2.378 0.426 1.00 95.69 95 ALA A C 1
ATOM 703 O O . ALA A 1 95 ? 6.079 -1.275 0.911 1.00 95.69 95 ALA A O 1
ATOM 704 N N . LEU A 1 96 ? 5.915 -2.618 -0.889 1.00 94.81 96 LEU A N 1
ATOM 705 C CA . LEU A 1 96 ? 6.228 -1.596 -1.896 1.00 94.81 96 LEU A CA 1
ATOM 706 C C . LEU A 1 96 ? 5.095 -0.587 -2.109 1.00 94.81 96 LEU A C 1
ATOM 708 O O . LEU A 1 96 ? 5.373 0.567 -2.416 1.00 94.81 96 LEU A O 1
ATOM 712 N N . ALA A 1 97 ? 3.840 -1.010 -1.954 1.00 97.38 97 ALA A N 1
ATOM 713 C CA . ALA A 1 97 ? 2.672 -0.159 -2.170 1.00 97.38 97 ALA A CA 1
ATOM 714 C C . ALA A 1 97 ? 2.314 0.702 -0.945 1.00 97.38 97 ALA A C 1
ATOM 716 O O . ALA A 1 97 ? 1.832 1.819 -1.087 1.00 97.38 97 ALA A O 1
ATOM 717 N N . LEU A 1 98 ? 2.577 0.223 0.276 1.00 95.75 98 LEU A N 1
ATOM 718 C CA . LEU A 1 98 ? 2.222 0.936 1.513 1.00 95.75 98 LEU A CA 1
ATOM 719 C C . LEU A 1 98 ? 2.749 2.386 1.630 1.00 95.75 98 LEU A C 1
ATOM 721 O O . LEU A 1 98 ? 2.035 3.199 2.216 1.00 95.75 98 LEU A O 1
ATOM 725 N N . PRO A 1 99 ? 3.935 2.765 1.109 1.00 91.06 99 PRO A N 1
ATOM 726 C CA . PRO A 1 99 ? 4.389 4.158 1.099 1.00 91.06 99 PRO A CA 1
ATOM 727 C C . PRO A 1 99 ? 3.498 5.123 0.305 1.00 91.06 99 PRO A C 1
ATOM 729 O O . PRO A 1 99 ? 3.484 6.309 0.631 1.00 91.06 99 PRO A O 1
ATOM 732 N N . PHE A 1 100 ? 2.764 4.623 -0.693 1.00 93.19 100 PHE A N 1
ATOM 733 C CA . PHE A 1 100 ? 1.844 5.405 -1.526 1.00 93.19 100 PHE A CA 1
ATOM 734 C C . PHE A 1 100 ? 0.506 5.678 -0.819 1.00 93.19 100 PHE A C 1
ATOM 736 O O . PHE A 1 100 ? -0.143 6.686 -1.073 1.00 93.19 100 PHE A O 1
ATOM 743 N N . VAL A 1 101 ? 0.144 4.847 0.168 1.00 91.94 101 VAL A N 1
ATOM 744 C CA . VAL A 1 101 ? -1.115 4.973 0.913 1.00 91.94 101 VAL A CA 1
ATOM 745 C C . VAL A 1 101 ? -1.106 6.230 1.783 1.00 91.94 101 VAL A C 1
ATOM 747 O O . VAL A 1 101 ? -0.526 6.235 2.876 1.00 91.94 101 VAL A O 1
ATOM 750 N N . GLY A 1 102 ? -1.792 7.282 1.342 1.00 81.62 102 GLY A N 1
ATOM 751 C CA . GLY A 1 102 ? -2.000 8.502 2.121 1.00 81.62 102 GLY A CA 1
ATOM 752 C C . GLY A 1 102 ? -0.709 9.147 2.644 1.00 81.62 102 GLY A C 1
ATOM 753 O O . GLY A 1 102 ? 0.398 8.933 2.151 1.00 81.62 102 GLY A O 1
ATOM 754 N N . HIS A 1 103 ? -0.833 9.921 3.721 1.00 77.31 103 HIS A N 1
ATOM 755 C CA . HIS A 1 103 ? 0.315 10.456 4.462 1.00 77.31 103 HIS A CA 1
ATOM 756 C C . HIS A 1 103 ? 0.609 9.633 5.719 1.00 77.31 103 HIS A C 1
ATOM 758 O O . HIS A 1 103 ? -0.245 8.886 6.207 1.00 77.31 103 HIS A O 1
ATOM 764 N N . PHE A 1 104 ? 1.795 9.805 6.308 1.00 76.94 104 PHE A N 1
ATOM 765 C CA . PHE A 1 104 ? 2.222 9.021 7.472 1.00 76.94 104 PHE A CA 1
ATOM 766 C C . PHE A 1 104 ? 1.222 9.075 8.646 1.00 76.94 104 PHE A C 1
ATOM 768 O O . PHE A 1 104 ? 0.976 8.058 9.289 1.00 76.94 104 PHE A O 1
ATOM 775 N N . GLN A 1 105 ? 0.562 10.215 8.884 1.00 68.19 105 GLN A N 1
ATOM 776 C CA . GLN A 1 105 ? -0.460 10.355 9.928 1.00 68.19 105 GLN A CA 1
ATOM 777 C C . GLN A 1 105 ? -1.669 9.458 9.658 1.00 68.19 105 GLN A C 1
ATOM 779 O O . GLN A 1 105 ? -2.223 8.859 10.580 1.00 68.19 105 GLN A O 1
ATOM 784 N N . THR A 1 106 ? -2.072 9.358 8.388 1.00 78.12 106 THR A N 1
ATOM 785 C CA . THR A 1 106 ? -3.178 8.494 7.977 1.00 78.12 106 THR A CA 1
ATOM 786 C C . THR A 1 106 ? -2.788 7.027 8.115 1.00 78.12 106 THR A C 1
ATOM 788 O O . THR A 1 106 ? -3.573 6.259 8.662 1.00 78.12 106 THR A O 1
ATOM 791 N N . ARG A 1 107 ? -1.544 6.654 7.778 1.00 89.00 107 ARG A N 1
ATOM 792 C CA . ARG A 1 107 ? -1.032 5.283 7.942 1.00 89.00 107 ARG A CA 1
ATOM 793 C C . ARG A 1 107 ? -0.877 4.846 9.393 1.00 89.00 107 ARG A C 1
ATOM 795 O O . ARG A 1 107 ? -1.011 3.661 9.677 1.00 89.00 107 ARG A O 1
ATOM 802 N N . ASN A 1 108 ? -0.665 5.781 10.317 1.00 83.12 108 ASN A N 1
ATOM 803 C CA . ASN A 1 108 ? -0.579 5.497 11.755 1.00 83.12 108 ASN A CA 1
ATOM 804 C C . ASN A 1 108 ? -1.929 5.125 12.391 1.00 83.12 108 ASN A C 1
ATOM 806 O O . ASN A 1 108 ? -1.980 4.735 13.557 1.00 83.12 108 ASN A O 1
ATOM 810 N N . ARG A 1 109 ? -3.037 5.266 11.655 1.00 86.25 109 ARG A N 1
ATOM 811 C CA . ARG A 1 109 ? -4.370 4.861 12.120 1.00 86.25 109 ARG A CA 1
ATOM 812 C C . ARG A 1 109 ? -5.101 3.969 11.135 1.00 86.25 109 ARG A C 1
ATOM 814 O O . ARG A 1 109 ? -5.824 3.079 11.564 1.00 86.25 109 ARG A O 1
ATOM 821 N N . GLY A 1 110 ? -4.951 4.218 9.839 1.00 93.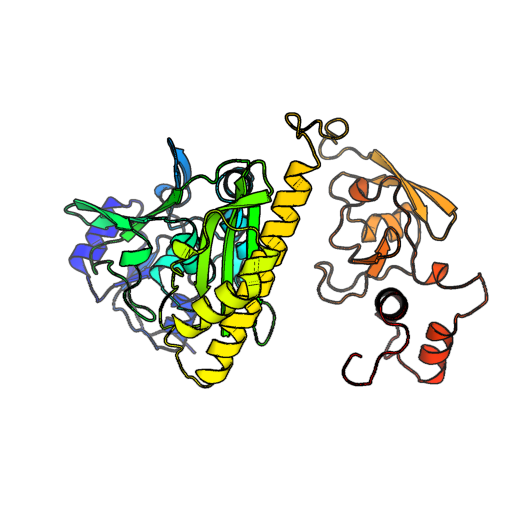31 110 GLY A N 1
ATOM 822 C CA . GLY A 1 110 ? -5.518 3.421 8.763 1.00 93.31 110 GLY A CA 1
ATOM 823 C C . GLY A 1 110 ? -5.121 1.959 8.911 1.00 93.31 110 GLY A C 1
ATOM 824 O O . GLY A 1 110 ? -3.999 1.641 9.288 1.00 93.31 110 GLY A O 1
ATOM 825 N N . THR A 1 111 ? -6.060 1.063 8.634 1.00 98.38 111 THR A N 1
ATOM 826 C CA . THR A 1 111 ? -5.878 -0.384 8.802 1.00 98.38 111 THR A CA 1
ATOM 827 C C . THR A 1 111 ? -5.959 -1.083 7.455 1.00 98.38 111 THR A C 1
ATOM 829 O O . THR A 1 111 ? -6.756 -0.656 6.613 1.00 98.38 111 THR A O 1
ATOM 832 N N . LEU A 1 112 ? -5.225 -2.182 7.272 1.00 98.44 112 LEU A N 1
ATOM 833 C CA . LEU A 1 112 ? -5.281 -2.980 6.040 1.00 98.44 112 LEU A CA 1
ATOM 834 C C . LEU A 1 112 ? -6.712 -3.450 5.737 1.00 98.44 112 LEU A C 1
ATOM 836 O O . LEU A 1 112 ? -7.231 -3.215 4.647 1.00 98.44 112 LEU A O 1
ATOM 840 N N . GLY A 1 113 ? -7.385 -4.042 6.730 1.00 98.12 113 GLY A N 1
ATOM 841 C CA . GLY A 1 113 ? -8.755 -4.532 6.576 1.00 98.12 113 GLY A CA 1
ATOM 842 C C . GLY A 1 113 ? -9.767 -3.414 6.352 1.00 98.12 113 GLY A C 1
ATOM 843 O O . GLY A 1 113 ? -10.679 -3.585 5.556 1.00 98.12 113 GLY A O 1
ATOM 844 N N . GLY A 1 114 ? -9.587 -2.254 6.989 1.00 97.88 114 GLY A N 1
ATOM 845 C CA . GLY A 1 114 ? -10.420 -1.073 6.734 1.00 97.88 114 GLY A CA 1
ATOM 846 C C . GLY A 1 114 ? -10.331 -0.564 5.291 1.00 97.88 114 GLY A C 1
ATOM 847 O O . GLY A 1 114 ? -11.359 -0.234 4.712 1.00 97.88 114 GLY A O 1
ATOM 848 N N . SER A 1 115 ? -9.133 -0.552 4.693 1.00 98.06 115 SER A N 1
ATOM 849 C CA . SER A 1 115 ? -8.951 -0.185 3.279 1.00 98.06 115 SER A CA 1
ATOM 850 C C . SER A 1 115 ? -9.636 -1.191 2.345 1.00 98.06 115 SER A C 1
ATOM 852 O O . SER A 1 115 ? -10.404 -0.794 1.472 1.00 98.06 115 SER A O 1
ATOM 854 N N . VAL A 1 116 ? -9.459 -2.495 2.594 1.00 98.44 116 VAL A N 1
ATOM 855 C CA . VAL A 1 116 ? -10.121 -3.559 1.818 1.00 98.44 116 VAL A CA 1
ATOM 856 C C . VAL A 1 116 ? -11.642 -3.535 1.977 1.00 98.44 116 VAL A C 1
ATOM 858 O O . VAL A 1 116 ? -12.355 -3.640 0.986 1.00 98.44 116 VAL A O 1
ATOM 861 N N . ALA A 1 117 ? -12.155 -3.354 3.195 1.00 97.88 117 ALA A N 1
ATOM 862 C CA . ALA A 1 117 ? -13.591 -3.281 3.460 1.00 97.88 117 ALA A CA 1
ATOM 863 C C . ALA A 1 117 ? -14.251 -2.054 2.824 1.00 97.88 117 ALA A C 1
ATOM 865 O O . ALA A 1 117 ? -15.432 -2.113 2.492 1.00 97.88 117 ALA A O 1
ATOM 866 N N . HIS A 1 118 ? -13.510 -0.948 2.694 1.00 97.50 118 HIS A N 1
ATOM 867 C CA . HIS A 1 118 ? -14.025 0.260 2.064 1.00 97.50 118 HIS A CA 1
ATOM 868 C C . HIS A 1 118 ? -14.138 0.121 0.546 1.00 97.50 118 HIS A C 1
ATOM 870 O O . HIS A 1 118 ? -15.054 0.705 -0.015 1.00 97.50 118 HIS A O 1
ATOM 876 N N . ALA A 1 119 ? -13.261 -0.666 -0.091 1.00 97.31 119 ALA A N 1
ATOM 877 C CA . ALA A 1 119 ? -13.289 -0.940 -1.530 1.00 97.31 119 ALA A CA 1
ATOM 878 C C . ALA A 1 119 ? -13.287 0.322 -2.407 1.00 97.31 119 ALA A C 1
ATOM 880 O O . ALA A 1 119 ? -14.012 0.418 -3.399 1.00 97.31 119 ALA A O 1
ATOM 881 N N . ASP A 1 120 ? -12.455 1.294 -2.033 1.00 96.12 120 ASP A N 1
ATOM 882 C CA . ASP A 1 120 ? -12.155 2.416 -2.913 1.00 96.12 120 ASP A CA 1
ATOM 883 C C . ASP A 1 120 ? -11.380 1.905 -4.142 1.00 96.12 120 ASP A C 1
ATOM 885 O O . ASP A 1 120 ? -10.377 1.200 -3.965 1.00 96.12 120 ASP A O 1
ATOM 889 N N . PRO A 1 121 ? -11.822 2.214 -5.375 1.00 94.62 121 PRO A N 1
ATOM 890 C CA . PRO A 1 121 ? -11.149 1.755 -6.584 1.00 94.62 121 PRO A CA 1
ATOM 891 C C . PRO A 1 121 ? -9.691 2.205 -6.688 1.00 94.62 121 PRO A C 1
ATOM 893 O O . PRO A 1 121 ? -8.879 1.490 -7.275 1.00 94.62 121 PRO A O 1
ATOM 896 N N . SER A 1 122 ? -9.361 3.366 -6.123 1.00 94.38 122 SER A N 1
ATOM 897 C CA . SER A 1 122 ? -8.031 3.971 -6.168 1.00 94.38 122 SER A CA 1
ATOM 898 C C . SER A 1 122 ? -7.094 3.464 -5.074 1.00 94.38 122 SER A C 1
ATOM 900 O O . SER A 1 122 ? -5.918 3.799 -5.105 1.00 94.38 122 SER A O 1
ATOM 902 N N . ALA A 1 123 ? -7.573 2.658 -4.122 1.00 96.44 123 ALA A N 1
ATOM 903 C CA . ALA A 1 123 ? -6.749 2.209 -3.006 1.00 96.44 123 ALA A CA 1
ATOM 904 C C . ALA A 1 123 ? -5.741 1.112 -3.402 1.00 96.44 123 ALA A C 1
ATOM 906 O O . ALA A 1 123 ? -6.054 0.110 -4.055 1.00 96.44 123 ALA A O 1
ATOM 907 N N . GLU A 1 124 ? -4.524 1.253 -2.891 1.00 98.06 124 GLU A N 1
ATOM 908 C CA . GLU A 1 124 ? -3.352 0.461 -3.264 1.00 98.06 124 GLU A CA 1
ATOM 909 C C . GLU A 1 124 ? -3.400 -0.945 -2.644 1.00 98.06 124 GLU A C 1
ATOM 911 O O . GLU A 1 124 ? -2.990 -1.936 -3.254 1.00 98.06 124 GLU A O 1
ATOM 916 N N . ILE A 1 125 ? -3.944 -1.056 -1.426 1.00 98.56 125 ILE A N 1
ATOM 917 C CA . ILE A 1 125 ? -4.045 -2.317 -0.675 1.00 98.56 125 ILE A CA 1
ATOM 918 C C . ILE A 1 125 ? -5.027 -3.297 -1.353 1.00 98.56 125 ILE A C 1
ATOM 920 O O . ILE A 1 125 ? -4.635 -4.450 -1.559 1.00 98.56 125 ILE A O 1
ATOM 924 N N . PRO A 1 126 ? -6.259 -2.897 -1.749 1.00 98.56 126 PRO A N 1
ATOM 925 C CA . PRO A 1 126 ? -7.130 -3.703 -2.606 1.00 98.56 126 PRO A CA 1
ATOM 926 C C . PRO A 1 126 ? -6.451 -4.212 -3.879 1.00 98.56 126 PRO A C 1
ATOM 928 O O . PRO A 1 126 ? -6.530 -5.405 -4.177 1.00 98.56 126 PRO A O 1
ATOM 931 N N . LEU A 1 127 ? -5.734 -3.337 -4.592 1.00 98.69 127 LEU A N 1
ATOM 932 C CA . LEU A 1 127 ? -4.998 -3.705 -5.800 1.00 98.69 127 LEU A CA 1
ATOM 933 C C . LEU A 1 127 ? -3.934 -4.773 -5.514 1.00 98.69 127 LEU A C 1
ATOM 935 O O . LEU A 1 127 ? -3.877 -5.793 -6.203 1.00 98.69 127 LEU A O 1
ATOM 939 N N . CYS A 1 128 ? -3.137 -4.596 -4.460 1.00 98.62 128 CYS A N 1
ATOM 940 C CA . CYS A 1 128 ? -2.153 -5.597 -4.050 1.00 98.62 128 CYS A CA 1
ATOM 941 C C . CYS A 1 128 ? -2.810 -6.938 -3.711 1.00 98.62 128 CYS A C 1
ATOM 943 O O . CYS A 1 128 ? -2.278 -7.991 -4.069 1.00 98.62 128 CYS A O 1
ATOM 945 N N . LEU A 1 129 ? -3.968 -6.923 -3.045 1.00 98.62 129 LEU A N 1
ATOM 946 C CA . LEU A 1 129 ? -4.679 -8.144 -2.673 1.00 98.62 129 LEU A CA 1
ATOM 947 C C . LEU A 1 129 ? -5.185 -8.890 -3.916 1.00 98.62 129 LEU A C 1
ATOM 949 O O . LEU A 1 129 ? -5.090 -10.113 -3.971 1.00 98.62 129 LEU A O 1
ATOM 953 N N . VAL A 1 130 ? -5.650 -8.169 -4.941 1.00 98.56 130 VAL A N 1
ATOM 954 C CA . VAL A 1 130 ? -6.047 -8.762 -6.229 1.00 98.56 130 VAL A CA 1
ATOM 955 C C . VAL A 1 130 ? -4.841 -9.347 -6.965 1.00 98.56 130 VAL A C 1
ATOM 957 O O . VAL A 1 130 ? -4.865 -10.522 -7.327 1.00 98.56 130 VAL A O 1
ATOM 960 N N . VAL A 1 131 ? -3.759 -8.580 -7.135 1.00 98.44 131 VAL A N 1
ATOM 961 C CA . VAL A 1 131 ? -2.579 -9.013 -7.913 1.00 98.44 131 VAL A CA 1
ATOM 962 C C . VAL A 1 131 ? -1.815 -10.158 -7.244 1.00 98.44 131 VAL A C 1
ATOM 964 O O . VAL A 1 131 ? -1.265 -11.018 -7.929 1.00 98.44 131 VAL A O 1
ATOM 967 N N . THR A 1 132 ? -1.801 -10.209 -5.910 1.00 98.06 132 THR A N 1
ATOM 968 C CA . THR A 1 132 ? -1.234 -11.348 -5.161 1.00 98.06 132 THR A CA 1
ATOM 969 C C . THR A 1 132 ? -2.106 -12.602 -5.221 1.00 98.06 132 THR A C 1
ATOM 971 O O . THR A 1 132 ? -1.631 -13.667 -4.837 1.00 98.06 132 THR A O 1
ATOM 974 N N . GLY A 1 133 ? -3.358 -12.514 -5.684 1.00 97.50 133 GLY A N 1
ATOM 975 C CA . GLY A 1 133 ? -4.318 -13.618 -5.616 1.00 97.50 133 GLY A CA 1
ATOM 976 C C . GLY A 1 133 ? -4.818 -13.889 -4.193 1.00 97.50 133 GLY A C 1
ATOM 977 O O . GLY A 1 133 ? -5.136 -15.029 -3.850 1.00 97.50 133 GLY A O 1
ATOM 978 N N . GLY A 1 134 ? -4.846 -12.855 -3.351 1.00 98.25 134 GLY A N 1
ATOM 979 C CA . GLY A 1 134 ? -5.255 -12.931 -1.957 1.00 98.25 134 GLY A CA 1
ATOM 980 C C . GLY A 1 134 ? -6.739 -13.179 -1.733 1.00 98.25 134 GLY A C 1
ATOM 981 O O . GLY A 1 134 ? -7.535 -13.349 -2.658 1.00 98.25 134 GLY A O 1
ATOM 982 N N . SER A 1 135 ? -7.119 -13.265 -0.463 1.00 98.62 135 SER A N 1
ATOM 983 C CA . SER A 1 135 ? -8.496 -13.528 -0.037 1.00 98.62 135 SER A CA 1
ATOM 984 C C . SER A 1 135 ? -8.851 -12.757 1.232 1.00 98.62 135 SER A C 1
ATOM 986 O O . SER A 1 135 ? -7.987 -12.448 2.050 1.00 98.62 135 SER A O 1
ATOM 988 N N . ALA A 1 136 ? -10.138 -12.470 1.414 1.00 98.62 136 ALA A N 1
ATOM 989 C CA . ALA A 1 136 ? -10.693 -11.958 2.659 1.00 98.62 136 ALA A CA 1
ATOM 990 C C . ALA A 1 136 ? -11.376 -13.098 3.428 1.00 98.62 136 ALA A C 1
ATOM 992 O O . ALA A 1 136 ? -12.231 -13.808 2.886 1.00 98.62 136 ALA A O 1
ATOM 993 N N . LEU A 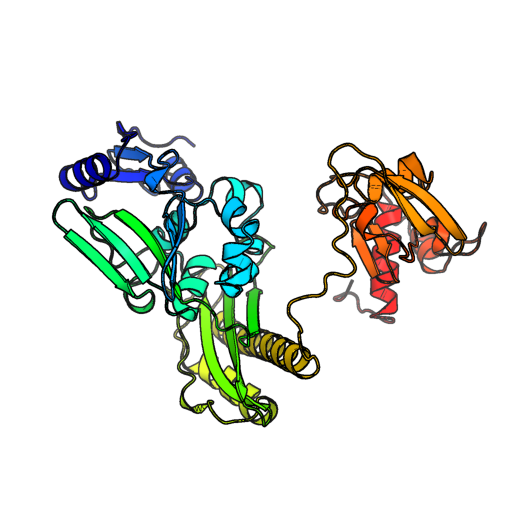1 137 ? -11.014 -13.264 4.701 1.00 98.44 137 LEU A N 1
ATOM 994 C CA . LEU A 1 137 ? -11.674 -14.186 5.619 1.00 98.44 137 LEU A CA 1
ATOM 995 C C . LEU A 1 137 ? -12.794 -13.446 6.355 1.00 98.44 137 LEU A C 1
ATOM 997 O O . LEU A 1 137 ? -12.535 -12.537 7.144 1.00 98.44 137 LEU A O 1
ATOM 1001 N N . LEU A 1 138 ? -14.038 -13.833 6.090 1.00 98.62 138 LEU A N 1
ATOM 1002 C CA . LEU A 1 138 ? -15.246 -13.205 6.616 1.00 98.62 138 LEU A CA 1
ATOM 1003 C C . LEU A 1 138 ? -15.879 -14.067 7.705 1.00 98.62 138 LEU A C 1
ATOM 1005 O O . LEU A 1 138 ? -15.953 -15.289 7.575 1.00 98.62 138 LEU A O 1
ATOM 1009 N N . ARG A 1 139 ? -16.407 -13.431 8.751 1.00 98.25 139 ARG A N 1
ATOM 1010 C CA . ARG A 1 139 ? -17.111 -14.100 9.853 1.00 98.25 139 ARG A CA 1
ATOM 1011 C C . ARG A 1 139 ? -18.448 -13.432 10.128 1.00 98.25 139 ARG A C 1
ATOM 1013 O O . ARG A 1 139 ? -18.492 -12.229 10.342 1.00 98.25 139 ARG A O 1
ATOM 1020 N N . SER A 1 140 ? -19.498 -14.242 10.212 1.00 97.88 140 SER A N 1
ATOM 1021 C CA . SER A 1 140 ? -20.793 -13.903 10.819 1.00 97.88 140 SER A CA 1
ATOM 1022 C C . SER A 1 140 ? -20.999 -14.730 12.093 1.00 9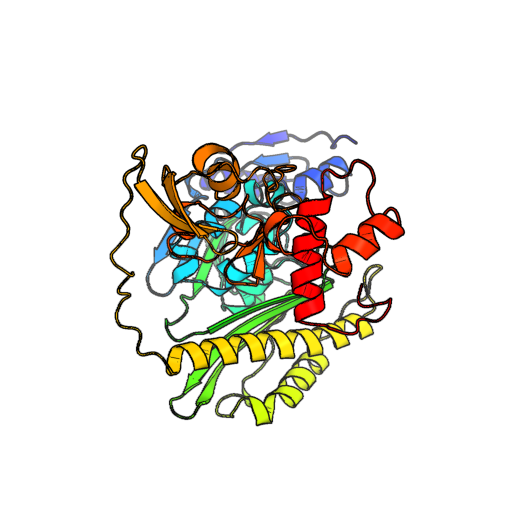7.88 140 SER A C 1
ATOM 1024 O O . SER A 1 140 ? -20.191 -15.599 12.424 1.00 97.88 140 SER A O 1
ATOM 1026 N N . ARG A 1 141 ? -22.136 -14.558 12.777 1.00 95.94 141 ARG A N 1
ATOM 1027 C CA . ARG A 1 141 ? -22.542 -15.471 13.864 1.00 95.94 141 ARG A CA 1
ATOM 1028 C C . ARG A 1 141 ? -22.632 -16.940 13.438 1.00 95.94 141 ARG A C 1
ATOM 1030 O O . ARG A 1 141 ? -22.425 -17.821 14.263 1.00 95.94 141 ARG A O 1
ATOM 1037 N N . LYS A 1 142 ? -23.014 -17.203 12.184 1.00 94.56 142 LYS A N 1
ATOM 1038 C CA . LYS A 1 142 ? -23.391 -18.548 11.717 1.00 94.56 142 LYS A CA 1
ATOM 1039 C C . LYS A 1 142 ? -22.252 -19.292 11.034 1.00 94.56 142 LYS A C 1
ATOM 1041 O O . LYS A 1 142 ? -22.243 -20.517 11.037 1.00 94.56 142 LYS A O 1
ATOM 1046 N N . ARG A 1 143 ? -21.345 -18.564 10.385 1.00 95.75 143 ARG A N 1
ATOM 1047 C CA . ARG A 1 143 ? -20.307 -19.153 9.537 1.00 95.75 143 ARG A CA 1
ATOM 1048 C C . ARG A 1 143 ? -19.078 -18.268 9.436 1.00 95.75 143 ARG A C 1
ATOM 1050 O O . ARG A 1 143 ? -19.162 -17.045 9.558 1.00 95.75 143 ARG A O 1
ATOM 1057 N N . GLU A 1 144 ? -17.979 -18.917 9.097 1.00 98.12 144 GLU A N 1
ATOM 1058 C CA . GLU A 1 144 ? -16.766 -18.305 8.579 1.00 98.12 144 GLU A CA 1
ATOM 1059 C C . GLU A 1 144 ? -16.613 -18.726 7.114 1.00 98.12 144 GLU A C 1
ATOM 1061 O O . GLU A 1 144 ? -16.861 -19.886 6.777 1.00 98.12 144 GLU A O 1
ATOM 1066 N N . ARG A 1 145 ? -16.276 -17.789 6.226 1.00 98.00 145 ARG A N 1
ATOM 1067 C CA . ARG A 1 145 ? -16.074 -18.073 4.801 1.00 98.00 145 ARG A CA 1
ATOM 1068 C C . ARG A 1 145 ? -14.901 -17.285 4.241 1.00 98.00 145 ARG A C 1
ATOM 1070 O O . ARG A 1 145 ? -14.632 -16.168 4.669 1.00 98.00 145 ARG A O 1
ATOM 1077 N N . ARG A 1 146 ? -14.246 -17.862 3.239 1.00 98.31 146 ARG A N 1
ATOM 1078 C CA . ARG A 1 146 ? -13.168 -17.233 2.474 1.00 98.31 146 ARG A CA 1
ATOM 1079 C C . ARG A 1 146 ? -13.716 -16.739 1.141 1.00 98.31 146 ARG A C 1
ATOM 1081 O O . ARG A 1 146 ? -14.404 -17.495 0.458 1.00 98.31 146 ARG A O 1
ATOM 1088 N N . VAL A 1 147 ? -13.384 -15.507 0.767 1.00 98.62 147 VAL A N 1
ATOM 1089 C CA . VAL A 1 147 ? -13.730 -14.917 -0.535 1.00 98.62 147 VAL A CA 1
ATOM 1090 C C . VAL A 1 147 ? -12.445 -14.465 -1.215 1.00 98.62 147 VAL A C 1
ATOM 1092 O O . VAL A 1 147 ? -11.650 -13.751 -0.606 1.00 98.62 147 VAL A O 1
ATOM 1095 N N . LYS A 1 148 ? -12.217 -14.893 -2.460 1.00 98.44 148 LYS A N 1
ATOM 1096 C CA . LYS A 1 148 ? -11.043 -14.461 -3.229 1.00 98.44 148 LYS A CA 1
ATOM 1097 C C . LYS A 1 148 ? -11.140 -12.972 -3.531 1.00 98.44 148 LYS A C 1
ATOM 1099 O O . LYS A 1 148 ? -12.227 -12.467 -3.780 1.00 98.44 148 LYS A O 1
ATOM 1104 N N . ALA A 1 149 ? -10.006 -12.282 -3.575 1.00 97.81 149 ALA A N 1
ATOM 1105 C CA . ALA A 1 149 ? -9.963 -10.847 -3.847 1.00 97.81 149 ALA A CA 1
ATOM 1106 C C . ALA A 1 149 ? -10.642 -10.474 -5.174 1.00 97.81 149 ALA A C 1
ATOM 1108 O O . ALA A 1 149 ? -11.368 -9.488 -5.222 1.00 97.81 149 ALA A O 1
ATOM 1109 N N . ALA A 1 150 ? -10.478 -11.303 -6.211 1.00 94.00 150 ALA A N 1
ATOM 1110 C CA . ALA A 1 150 ? -11.118 -11.113 -7.515 1.00 94.00 150 ALA A CA 1
ATOM 1111 C C . ALA A 1 150 ? -12.659 -11.092 -7.454 1.00 94.00 150 ALA A C 1
ATOM 1113 O O . ALA A 1 150 ? -13.284 -10.407 -8.261 1.00 94.00 150 ALA A O 1
ATOM 1114 N N . ASP A 1 151 ? -13.243 -11.801 -6.482 1.00 97.44 151 ASP A N 1
ATOM 1115 C CA . ASP A 1 151 ? -14.692 -11.907 -6.273 1.00 97.44 151 ASP A CA 1
ATOM 1116 C C . ASP A 1 151 ? -15.179 -10.989 -5.137 1.00 97.44 151 ASP A C 1
ATOM 1118 O O . ASP A 1 151 ? -16.375 -10.770 -4.969 1.00 97.44 151 ASP A O 1
ATOM 1122 N N . PHE A 1 152 ? -14.262 -10.466 -4.316 1.00 98.38 152 PHE A N 1
ATOM 1123 C CA . PHE A 1 152 ? -14.603 -9.677 -3.136 1.00 98.38 152 PHE A CA 1
ATOM 1124 C C . PHE A 1 152 ? -15.033 -8.249 -3.489 1.00 98.38 152 PHE A C 1
ATOM 1126 O O . PHE A 1 152 ? -15.921 -7.703 -2.834 1.00 98.38 152 PHE A O 1
ATOM 1133 N N . PHE A 1 153 ? -14.413 -7.645 -4.505 1.00 98.12 153 PHE A N 1
ATOM 1134 C CA . PHE A 1 153 ? -14.725 -6.292 -4.970 1.00 98.12 153 PHE A CA 1
ATOM 1135 C C . PHE A 1 153 ? -15.749 -6.354 -6.107 1.00 98.12 153 PHE A C 1
ATOM 1137 O O . PHE A 1 153 ? -15.412 -6.731 -7.231 1.00 98.12 153 PHE A O 1
ATOM 1144 N N . VAL A 1 154 ? -16.994 -5.973 -5.819 1.00 96.00 154 VAL A N 1
ATOM 1145 C CA . VAL A 1 154 ? -18.108 -6.038 -6.786 1.00 96.00 154 VAL A CA 1
ATOM 1146 C C . VAL A 1 154 ? -18.372 -4.702 -7.484 1.00 96.00 154 VAL A C 1
ATOM 1148 O O . VAL A 1 154 ? -18.969 -4.681 -8.554 1.00 96.00 154 VAL A O 1
ATOM 1151 N N . GLY A 1 155 ? -17.898 -3.588 -6.921 1.00 93.56 155 GLY A N 1
ATOM 1152 C CA . GLY A 1 155 ? -18.014 -2.257 -7.512 1.00 93.56 155 GLY A CA 1
ATOM 1153 C C . GLY A 1 155 ? -17.407 -1.183 -6.614 1.00 93.56 155 GLY A C 1
ATOM 1154 O O . GLY A 1 155 ? -16.841 -1.494 -5.564 1.00 93.56 155 GLY A O 1
ATOM 1155 N N . ALA A 1 156 ? -17.556 0.083 -7.007 1.00 94.38 156 ALA A N 1
ATOM 1156 C CA . ALA A 1 156 ? -17.006 1.190 -6.235 1.00 94.38 156 ALA A CA 1
ATOM 1157 C C . ALA A 1 156 ? -17.664 1.223 -4.853 1.00 94.38 156 ALA A C 1
ATOM 1159 O O . ALA A 1 156 ? -18.893 1.230 -4.736 1.00 94.38 156 ALA A O 1
ATOM 1160 N N . LEU A 1 157 ? -16.838 1.205 -3.808 1.00 95.94 157 LEU A N 1
ATOM 1161 C CA . LEU A 1 157 ? -17.270 1.218 -2.411 1.00 95.94 157 LEU A CA 1
ATOM 1162 C C . LEU A 1 157 ? -18.170 0.038 -2.006 1.00 95.94 157 LEU A C 1
ATOM 1164 O O . LEU A 1 157 ? -18.864 0.098 -0.990 1.00 95.94 157 LEU A O 1
ATOM 1168 N N . THR A 1 158 ? -18.175 -1.033 -2.805 1.00 96.62 158 THR A N 1
ATOM 1169 C CA . THR A 1 158 ? -19.094 -2.162 -2.647 1.00 96.62 158 THR A CA 1
ATOM 1170 C C . THR A 1 158 ? -18.322 -3.476 -2.665 1.00 96.62 158 THR A C 1
ATOM 1172 O O . THR A 1 158 ? -17.523 -3.750 -3.563 1.00 96.62 158 THR A O 1
ATOM 1175 N N . THR A 1 159 ? -18.584 -4.320 -1.668 1.00 98.00 159 THR A N 1
ATOM 1176 C CA . THR A 1 159 ? -17.935 -5.628 -1.514 1.00 98.00 159 THR A CA 1
ATOM 1177 C C . THR A 1 159 ? -18.963 -6.745 -1.419 1.00 98.00 159 THR A C 1
ATOM 1179 O O . THR A 1 159 ? -20.126 -6.510 -1.111 1.00 98.00 159 THR A O 1
ATOM 1182 N N . GLU A 1 160 ? -18.504 -7.974 -1.612 1.00 97.56 160 GLU A N 1
ATOM 1183 C CA . GLU A 1 160 ? -19.271 -9.208 -1.405 1.00 97.56 160 GLU A CA 1
ATOM 1184 C C . GLU A 1 160 ? -19.594 -9.484 0.088 1.00 97.56 160 GLU A C 1
ATOM 1186 O O . GLU A 1 160 ? -20.309 -10.434 0.428 1.00 97.56 160 GLU A O 1
ATOM 1191 N N . ARG A 1 161 ? -19.061 -8.675 1.020 1.00 97.25 161 ARG A N 1
ATOM 1192 C CA . ARG A 1 161 ? -19.302 -8.801 2.467 1.00 97.25 161 ARG A CA 1
ATOM 1193 C C . ARG A 1 161 ? -20.772 -8.533 2.794 1.00 97.25 161 ARG A C 1
ATOM 1195 O O . ARG A 1 161 ? -21.307 -7.482 2.459 1.00 97.25 161 ARG A O 1
ATOM 1202 N N . GLN A 1 162 ? -21.389 -9.438 3.549 1.00 97.12 162 GLN A N 1
ATOM 1203 C CA . GLN A 1 162 ? -22.758 -9.253 4.029 1.00 97.12 162 GLN A CA 1
ATOM 1204 C C . GLN A 1 162 ? -22.817 -8.322 5.257 1.00 97.12 162 GLN A C 1
ATOM 1206 O O . GLN A 1 162 ? -21.831 -8.199 5.990 1.00 97.12 162 GLN A O 1
ATOM 1211 N N . PRO A 1 163 ? -23.966 -7.686 5.546 1.00 96.25 163 PRO A N 1
ATOM 1212 C CA . PRO A 1 163 ? -24.065 -6.691 6.621 1.00 96.25 163 PRO A CA 1
ATOM 1213 C C . PRO A 1 163 ? -23.764 -7.244 8.021 1.00 96.25 163 PRO A C 1
ATOM 1215 O O . PRO A 1 163 ? -23.277 -6.513 8.877 1.00 96.25 163 PRO A O 1
ATOM 1218 N N . ASP A 1 164 ? -24.014 -8.537 8.250 1.00 97.06 164 ASP A N 1
ATOM 1219 C CA . ASP A 1 164 ? -23.731 -9.244 9.504 1.00 97.06 164 ASP A CA 1
ATOM 1220 C C . ASP A 1 164 ? -22.318 -9.860 9.570 1.00 97.06 164 ASP A C 1
ATOM 1222 O O . ASP A 1 164 ? -21.991 -10.560 10.533 1.00 97.06 164 ASP A O 1
ATOM 1226 N N . GLU A 1 165 ? -21.480 -9.628 8.554 1.00 97.81 165 GLU A N 1
ATOM 1227 C CA . GLU A 1 165 ? -20.123 -10.164 8.462 1.00 97.81 165 GLU A CA 1
ATOM 1228 C C . GLU A 1 165 ? -19.054 -9.121 8.825 1.00 97.81 165 GLU A C 1
ATOM 1230 O O . GLU A 1 165 ? -19.172 -7.938 8.517 1.00 97.81 165 GLU A O 1
ATOM 1235 N N . ILE A 1 166 ? -17.943 -9.569 9.408 1.00 97.88 166 ILE A N 1
ATOM 1236 C CA . ILE A 1 166 ? -16.711 -8.788 9.587 1.00 97.88 166 ILE A CA 1
ATOM 1237 C C . ILE A 1 166 ? -15.550 -9.456 8.845 1.00 97.88 166 ILE A C 1
ATOM 1239 O O . ILE A 1 166 ? -15.484 -10.685 8.783 1.00 97.88 166 ILE A O 1
ATOM 1243 N N . ILE A 1 167 ? -14.609 -8.664 8.318 1.00 98.50 167 ILE A N 1
ATOM 1244 C CA . ILE A 1 167 ? -13.310 -9.188 7.877 1.00 98.50 167 ILE A CA 1
ATOM 1245 C C . ILE A 1 167 ? -12.494 -9.535 9.125 1.00 98.50 167 ILE A C 1
ATOM 1247 O O . ILE A 1 167 ? -12.173 -8.651 9.918 1.00 98.50 167 ILE A O 1
ATOM 1251 N N . LEU A 1 168 ? -12.139 -10.803 9.307 1.00 98.19 168 LEU A N 1
ATOM 1252 C CA . LEU A 1 168 ? -11.213 -11.226 10.359 1.00 98.19 168 LEU A CA 1
ATOM 1253 C C . LEU A 1 168 ? -9.771 -10.936 9.967 1.00 98.19 168 LEU A C 1
ATOM 1255 O O . LEU A 1 168 ? -9.015 -10.334 10.726 1.00 98.19 168 LEU A O 1
ATOM 1259 N N . ALA A 1 169 ? -9.409 -11.390 8.772 1.00 98.25 169 ALA A N 1
ATOM 1260 C CA . ALA A 1 169 ? -8.059 -11.350 8.257 1.00 98.25 169 ALA A CA 1
ATOM 1261 C C . ALA A 1 169 ? -8.071 -11.250 6.732 1.00 98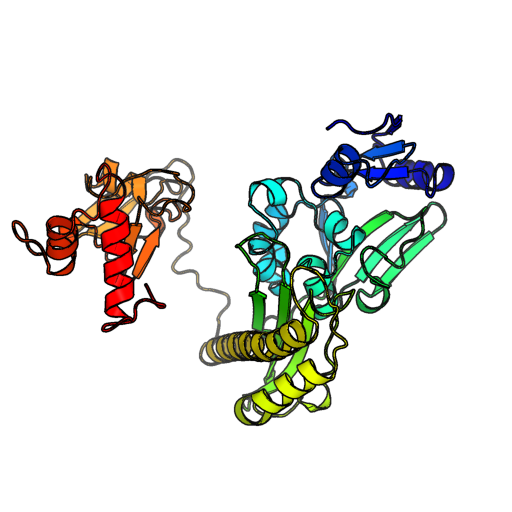.25 169 ALA A C 1
ATOM 1263 O O . ALA A 1 169 ? -9.016 -11.674 6.062 1.00 98.25 169 ALA A O 1
ATOM 1264 N N . LEU A 1 170 ? -6.990 -10.695 6.209 1.00 98.75 170 LEU A N 1
ATOM 1265 C CA . LEU A 1 170 ? -6.608 -10.763 4.812 1.00 98.75 170 LEU A CA 1
ATOM 1266 C C . LEU A 1 170 ? -5.537 -11.841 4.682 1.00 98.75 170 LEU A C 1
ATOM 1268 O O . LEU A 1 170 ? -4.589 -11.881 5.468 1.00 98.75 170 LEU A O 1
ATOM 1272 N N . GLU A 1 171 ? -5.712 -12.718 3.709 1.00 98.56 171 GLU A N 1
ATOM 1273 C CA . GLU A 1 171 ? -4.819 -13.827 3.418 1.00 98.56 171 GLU A CA 1
ATOM 1274 C C . GLU A 1 171 ? -4.049 -13.522 2.138 1.00 98.56 171 GLU A C 1
ATOM 1276 O O . GLU A 1 171 ? -4.627 -13.410 1.056 1.00 98.56 171 GLU A O 1
ATOM 1281 N N . TRP A 1 172 ? -2.735 -13.392 2.282 1.00 98.50 172 TRP A N 1
ATOM 1282 C CA . TRP A 1 172 ? -1.805 -13.029 1.225 1.00 98.50 172 TRP A CA 1
ATOM 1283 C C . TRP A 1 172 ? -0.975 -14.252 0.822 1.00 98.50 172 TRP A C 1
ATOM 1285 O O . TRP A 1 172 ? -0.234 -14.778 1.660 1.00 98.50 172 TRP A O 1
ATOM 1295 N N . PRO A 1 173 ? -1.063 -14.731 -0.429 1.00 97.94 173 PRO A N 1
ATOM 1296 C CA . PRO A 1 173 ? -0.175 -15.762 -0.933 1.00 97.94 173 PRO A CA 1
ATOM 1297 C C . PRO A 1 173 ? 1.275 -15.315 -0.817 1.00 97.94 173 PRO A C 1
ATOM 1299 O O . PRO A 1 173 ? 1.625 -14.182 -1.155 1.00 97.94 173 PRO A O 1
ATOM 1302 N N . ARG A 1 174 ? 2.116 -16.215 -0.316 1.00 96.50 174 ARG A N 1
ATOM 1303 C CA . ARG A 1 174 ? 3.539 -15.941 -0.141 1.00 96.50 174 ARG A CA 1
ATOM 1304 C C . ARG A 1 174 ? 4.216 -15.878 -1.502 1.00 96.50 174 ARG A C 1
ATOM 1306 O O . ARG A 1 174 ? 4.078 -16.803 -2.305 1.00 96.50 174 ARG A O 1
ATOM 1313 N N . ALA A 1 175 ? 4.969 -14.812 -1.739 1.00 93.50 175 ALA A N 1
ATOM 1314 C CA . ALA A 1 175 ? 5.758 -14.683 -2.951 1.00 93.50 175 ALA A CA 1
ATOM 1315 C C . ALA A 1 175 ? 6.948 -15.663 -2.912 1.00 93.50 175 ALA A C 1
ATOM 1317 O O . ALA A 1 175 ? 7.701 -15.673 -1.934 1.00 93.50 175 ALA A O 1
ATOM 1318 N N . PRO A 1 176 ? 7.161 -16.487 -3.955 1.00 91.75 176 PRO A N 1
ATOM 1319 C CA . PRO A 1 176 ? 8.420 -17.203 -4.125 1.00 91.75 176 PRO A CA 1
ATOM 1320 C C . PRO A 1 176 ? 9.609 -16.234 -4.102 1.00 91.75 176 PRO A C 1
ATOM 1322 O O . PRO A 1 176 ? 9.511 -15.135 -4.646 1.00 91.75 176 PRO A O 1
ATOM 1325 N N . ALA A 1 177 ? 10.740 -16.641 -3.522 1.00 86.50 177 ALA A N 1
ATOM 1326 C CA . ALA A 1 177 ? 11.900 -15.763 -3.315 1.00 86.50 177 ALA A CA 1
ATOM 1327 C C . ALA A 1 177 ? 12.494 -15.174 -4.614 1.00 86.50 177 ALA A C 1
ATOM 1329 O O . ALA A 1 177 ? 13.108 -14.108 -4.595 1.00 86.50 177 ALA A O 1
ATOM 1330 N N . ASP A 1 178 ? 12.300 -15.855 -5.745 1.00 89.00 178 ASP A N 1
ATOM 1331 C CA . ASP A 1 178 ? 12.734 -15.429 -7.078 1.00 89.00 178 ASP A CA 1
ATOM 1332 C C . ASP A 1 178 ? 11.722 -14.516 -7.794 1.00 89.00 178 ASP A C 1
ATOM 1334 O O . ASP A 1 178 ? 11.925 -14.165 -8.956 1.00 89.00 178 ASP A O 1
ATOM 1338 N N . THR A 1 179 ? 10.636 -14.131 -7.119 1.00 94.38 179 THR A N 1
ATOM 1339 C CA . THR A 1 179 ? 9.640 -13.193 -7.646 1.00 94.38 179 THR A CA 1
ATOM 1340 C C . THR A 1 179 ? 10.127 -11.764 -7.468 1.00 94.38 179 THR A C 1
ATOM 1342 O O . THR A 1 179 ? 10.500 -11.346 -6.367 1.00 94.38 179 THR A O 1
ATOM 1345 N N . SER A 1 180 ? 10.121 -11.007 -8.560 1.00 95.56 180 SER A N 1
ATOM 1346 C CA . SER A 1 180 ? 10.301 -9.563 -8.538 1.00 95.56 180 SER A CA 1
ATOM 1347 C C . SER A 1 180 ? 8.954 -8.858 -8.480 1.00 95.56 180 SER A C 1
ATOM 1349 O O . SER A 1 180 ? 7.920 -9.394 -8.890 1.00 95.56 180 SER A O 1
ATOM 1351 N N . HIS A 1 181 ? 8.965 -7.640 -7.950 1.00 96.75 181 HIS A N 1
ATOM 1352 C CA . HIS A 1 181 ? 7.752 -6.883 -7.678 1.00 96.75 181 HIS A CA 1
ATOM 1353 C C . HIS A 1 181 ? 7.942 -5.425 -8.070 1.00 96.75 181 HIS A C 1
ATOM 1355 O O . HIS A 1 181 ? 9.026 -4.868 -7.905 1.00 96.75 181 HIS A O 1
ATOM 1361 N N . ALA A 1 182 ? 6.876 -4.794 -8.546 1.00 97.62 182 ALA A N 1
ATOM 1362 C CA . ALA A 1 182 ? 6.854 -3.358 -8.772 1.00 97.62 182 ALA A CA 1
ATOM 1363 C C . ALA A 1 182 ? 5.452 -2.801 -8.536 1.00 97.62 182 ALA A C 1
ATOM 1365 O O . ALA A 1 182 ? 4.451 -3.448 -8.849 1.00 97.62 182 ALA A O 1
ATOM 1366 N N . PHE A 1 183 ? 5.411 -1.583 -8.012 1.00 98.44 183 PHE A N 1
ATOM 1367 C CA . PHE A 1 183 ? 4.210 -0.781 -7.841 1.00 98.44 183 PHE A CA 1
ATOM 1368 C C . PHE A 1 183 ? 4.515 0.639 -8.320 1.00 98.44 183 PHE A C 1
ATOM 1370 O O . PHE A 1 183 ? 5.636 1.122 -8.135 1.00 98.44 183 PHE A O 1
ATOM 1377 N N . ASP A 1 184 ? 3.554 1.278 -8.971 1.00 97.00 184 ASP A N 1
ATOM 1378 C CA . ASP A 1 184 ? 3.653 2.679 -9.375 1.00 97.00 184 ASP A CA 1
ATOM 1379 C C . ASP A 1 184 ? 2.253 3.272 -9.528 1.00 97.00 184 ASP A C 1
ATOM 1381 O O . ASP A 1 184 ? 1.310 2.559 -9.883 1.00 97.00 184 ASP A O 1
ATOM 1385 N N . GLU A 1 185 ? 2.123 4.576 -9.316 1.00 97.06 185 GLU A N 1
ATOM 1386 C CA . GLU A 1 185 ? 0.852 5.284 -9.452 1.00 97.06 185 GLU A CA 1
ATOM 1387 C C . GLU A 1 185 ? 1.034 6.693 -10.009 1.00 97.06 185 GLU A C 1
ATOM 1389 O O . GLU A 1 185 ? 2.121 7.269 -9.988 1.00 97.06 185 GLU A O 1
ATOM 1394 N N . ILE A 1 186 ? -0.064 7.248 -10.512 1.00 94.50 186 ILE A N 1
ATOM 1395 C CA . ILE A 1 186 ? -0.181 8.655 -10.873 1.00 94.50 186 ILE A CA 1
ATOM 1396 C C . ILE A 1 186 ? -1.277 9.271 -10.011 1.00 94.50 186 ILE A C 1
ATOM 1398 O O . ILE A 1 186 ? -2.440 8.875 -10.077 1.00 94.50 186 ILE A O 1
ATOM 1402 N N . THR A 1 187 ? -0.890 10.277 -9.239 1.00 89.50 187 THR A N 1
ATOM 1403 C CA . THR A 1 187 ? -1.739 11.080 -8.351 1.00 89.50 187 THR A CA 1
ATOM 1404 C C . THR A 1 187 ? -1.582 12.555 -8.702 1.00 89.50 187 THR A C 1
ATOM 1406 O O . THR A 1 187 ? -0.546 12.946 -9.239 1.00 89.50 187 THR A O 1
ATOM 1409 N N . GLN A 1 188 ? -2.543 13.404 -8.330 1.00 78.44 188 GLN A N 1
ATOM 1410 C CA . GLN A 1 188 ? -2.344 14.858 -8.435 1.00 78.44 188 GLN A CA 1
ATOM 1411 C C . GLN A 1 188 ? -1.227 15.339 -7.500 1.00 78.44 188 GLN A C 1
ATOM 1413 O O . GLN A 1 188 ? -0.433 16.205 -7.866 1.00 78.44 188 GLN A O 1
ATOM 1418 N N . ARG A 1 189 ? -1.166 14.777 -6.288 1.00 74.94 189 ARG A N 1
ATOM 1419 C CA . ARG A 1 189 ? -0.133 15.031 -5.280 1.00 74.94 189 ARG A CA 1
ATOM 1420 C C . ARG A 1 189 ? 0.144 13.735 -4.536 1.00 74.94 189 ARG A C 1
ATOM 1422 O O . ARG A 1 189 ? -0.757 12.925 -4.351 1.00 74.94 189 ARG A O 1
ATOM 1429 N N . HIS A 1 190 ? 1.381 13.544 -4.096 1.00 72.88 190 HIS A N 1
ATOM 1430 C CA . HIS A 1 190 ? 1.746 12.343 -3.351 1.00 72.88 190 HIS A CA 1
ATOM 1431 C C . HIS A 1 190 ? 0.870 12.175 -2.099 1.00 72.88 190 HIS A C 1
ATOM 1433 O O . HIS A 1 190 ? 0.785 13.099 -1.289 1.00 72.88 190 HIS A O 1
ATOM 1439 N N . GLY A 1 191 ? 0.267 10.994 -1.933 1.00 68.25 191 GLY A N 1
ATOM 1440 C CA . GLY A 1 191 ? -0.649 10.676 -0.835 1.00 68.25 191 GLY A CA 1
ATOM 1441 C C . GLY A 1 191 ? -2.122 11.012 -1.109 1.00 68.25 191 GLY A C 1
ATOM 1442 O O . GLY A 1 191 ? -2.963 10.708 -0.261 1.00 68.25 191 GLY A O 1
ATOM 1443 N N . ASP A 1 192 ? -2.449 11.610 -2.260 1.00 79.81 192 ASP A N 1
ATOM 1444 C CA . ASP A 1 192 ? -3.827 11.667 -2.759 1.00 79.81 192 ASP A CA 1
ATOM 1445 C C . ASP A 1 192 ? -4.252 10.296 -3.312 1.00 79.81 192 ASP A C 1
ATOM 1447 O O . ASP A 1 192 ? -3.425 9.425 -3.561 1.00 79.81 192 ASP A O 1
ATOM 1451 N N . PHE A 1 193 ? -5.550 10.112 -3.560 1.00 85.88 193 PHE A N 1
ATOM 1452 C CA . PHE A 1 193 ? -6.039 8.924 -4.260 1.00 85.88 193 PHE A CA 1
ATOM 1453 C C . PHE A 1 193 ? -5.460 8.835 -5.679 1.00 85.88 193 PHE A C 1
ATOM 1455 O O . PHE A 1 193 ? -5.477 9.815 -6.433 1.00 85.88 193 PHE A O 1
ATOM 1462 N N . ALA A 1 194 ? -4.996 7.644 -6.060 1.00 91.25 194 ALA A N 1
ATOM 1463 C CA . ALA A 1 194 ? -4.480 7.384 -7.396 1.00 91.25 194 ALA A CA 1
ATOM 1464 C C . ALA A 1 194 ? -5.532 7.668 -8.481 1.00 91.25 194 ALA A C 1
ATOM 1466 O O . ALA A 1 194 ? -6.651 7.148 -8.450 1.00 91.25 194 ALA A O 1
ATOM 1467 N N . ILE A 1 195 ? -5.147 8.443 -9.499 1.00 93.44 195 ILE A N 1
ATOM 1468 C CA . ILE A 1 195 ? -5.887 8.513 -10.766 1.00 93.44 195 ILE A CA 1
ATOM 1469 C C . ILE A 1 195 ? -5.776 7.153 -11.464 1.00 93.44 195 ILE A C 1
ATOM 1471 O O . ILE A 1 195 ? -6.748 6.619 -11.989 1.00 93.44 195 ILE A O 1
ATOM 1475 N N . ALA A 1 196 ? -4.580 6.573 -11.449 1.00 97.44 196 ALA A N 1
ATOM 1476 C CA . ALA A 1 196 ? -4.356 5.194 -11.838 1.00 97.44 196 ALA A CA 1
ATOM 1477 C C . ALA A 1 196 ? -3.134 4.651 -11.096 1.00 97.44 196 ALA A C 1
ATOM 1479 O O . ALA A 1 196 ? -2.159 5.372 -10.890 1.00 97.44 196 ALA A O 1
ATOM 1480 N N . ALA A 1 197 ? -3.175 3.374 -10.744 1.00 98.31 197 ALA A N 1
ATOM 1481 C CA . ALA A 1 197 ? -2.065 2.636 -10.161 1.00 98.31 197 ALA A CA 1
ATOM 1482 C C . ALA A 1 197 ? -1.874 1.317 -10.908 1.00 98.31 197 ALA A C 1
ATOM 1484 O O . ALA A 1 197 ? -2.834 0.758 -11.443 1.00 98.31 197 ALA A O 1
ATOM 1485 N N . ALA A 1 198 ? -0.649 0.803 -10.931 1.00 98.75 198 ALA A N 1
ATOM 1486 C CA . ALA A 1 198 ? -0.344 -0.523 -11.444 1.00 98.75 198 ALA A CA 1
ATOM 1487 C C . ALA A 1 198 ? 0.511 -1.304 -10.451 1.00 98.75 198 ALA A C 1
ATOM 1489 O O . ALA A 1 198 ? 1.396 -0.764 -9.787 1.00 98.75 198 ALA A O 1
ATOM 1490 N N . ALA A 1 199 ? 0.261 -2.606 -10.387 1.00 98.69 199 ALA A N 1
ATOM 1491 C CA . ALA A 1 199 ? 0.983 -3.530 -9.531 1.00 98.69 199 ALA A CA 1
ATOM 1492 C C . ALA A 1 199 ? 1.382 -4.769 -10.333 1.00 98.69 199 ALA A C 1
ATOM 1494 O O . ALA A 1 199 ? 0.573 -5.316 -11.082 1.00 98.69 199 ALA A O 1
ATOM 1495 N N . CYS A 1 200 ? 2.629 -5.207 -10.177 1.00 98.56 200 CYS A N 1
ATOM 1496 C CA . CYS A 1 200 ? 3.217 -6.290 -10.954 1.00 98.56 200 CYS A CA 1
ATOM 1497 C C . CYS A 1 200 ? 3.986 -7.266 -10.059 1.00 98.56 200 CYS A C 1
ATOM 1499 O O . CYS A 1 200 ? 4.713 -6.858 -9.148 1.00 98.56 200 CYS A O 1
ATOM 1501 N N . GLN A 1 201 ? 3.850 -8.557 -10.355 1.00 97.81 201 GLN A N 1
ATOM 1502 C CA . GLN A 1 201 ? 4.747 -9.617 -9.905 1.00 97.81 201 GLN A CA 1
ATOM 1503 C C . GLN A 1 201 ? 5.252 -10.376 -11.118 1.00 97.81 201 GLN A C 1
ATOM 1505 O O . GLN A 1 201 ? 4.456 -10.765 -11.972 1.00 97.81 201 GLN A O 1
ATOM 1510 N N . LEU A 1 202 ? 6.555 -10.610 -11.188 1.00 96.81 202 LEU A N 1
ATOM 1511 C CA . LEU A 1 202 ? 7.172 -11.214 -12.357 1.00 96.81 202 LEU A CA 1
ATOM 1512 C C . LEU A 1 202 ? 8.216 -12.241 -11.930 1.00 96.81 202 LEU A C 1
ATOM 1514 O O . LEU A 1 202 ? 9.003 -12.037 -11.009 1.00 96.81 202 LEU A O 1
ATOM 1518 N N . ARG A 1 203 ? 8.222 -13.374 -12.626 1.00 95.69 203 ARG A N 1
ATOM 1519 C CA . ARG A 1 203 ? 9.289 -14.368 -12.571 1.00 95.69 203 ARG A CA 1
ATOM 1520 C C . ARG A 1 203 ? 9.753 -14.640 -13.981 1.00 95.69 203 ARG A C 1
ATOM 1522 O O . ARG A 1 203 ? 8.975 -14.631 -14.934 1.00 95.69 203 ARG A O 1
ATOM 1529 N N . LEU A 1 204 ? 11.039 -14.906 -14.096 1.00 94.56 204 LEU A N 1
ATOM 1530 C CA . LEU A 1 204 ? 11.664 -15.270 -15.352 1.00 94.56 204 LEU A CA 1
ATOM 1531 C C . LEU A 1 204 ? 12.073 -16.756 -15.295 1.00 94.56 204 LEU A C 1
ATOM 1533 O O . LEU A 1 204 ? 12.235 -17.320 -14.208 1.00 94.56 204 LEU A O 1
ATOM 1537 N N . ASP A 1 205 ? 12.303 -17.405 -16.433 1.00 92.88 205 ASP A N 1
ATOM 1538 C CA . ASP A 1 205 ? 12.923 -18.735 -16.561 1.00 92.88 205 ASP A CA 1
ATOM 1539 C C . ASP A 1 205 ? 14.427 -18.632 -16.851 1.00 92.88 205 ASP A C 1
ATOM 1541 O O . ASP A 1 205 ? 14.940 -17.540 -17.067 1.00 92.88 205 ASP A O 1
ATOM 1545 N N . ARG A 1 206 ? 15.182 -19.730 -16.872 1.00 88.44 206 ARG A N 1
ATOM 1546 C CA . ARG A 1 206 ? 16.648 -19.674 -17.071 1.00 88.44 206 ARG A CA 1
ATOM 1547 C C . ARG A 1 206 ? 17.101 -19.004 -18.382 1.00 88.44 206 ARG A C 1
ATOM 1549 O O . ARG A 1 206 ? 18.273 -18.663 -18.488 1.00 88.44 206 ARG A O 1
ATOM 1556 N N . SER A 1 207 ? 16.203 -18.804 -19.343 1.00 89.56 207 SER A N 1
ATOM 1557 C CA . SER A 1 207 ? 16.457 -18.196 -20.651 1.00 89.56 207 SER A CA 1
ATOM 1558 C C . SER A 1 207 ? 15.961 -16.747 -20.751 1.00 89.56 207 SER A C 1
ATOM 1560 O O . SER A 1 207 ? 15.818 -16.231 -21.854 1.00 89.56 207 SER A O 1
ATOM 1562 N N . ASP A 1 208 ? 15.710 -16.096 -19.611 1.00 90.25 208 ASP A N 1
ATOM 1563 C CA . ASP A 1 208 ? 15.238 -14.703 -19.515 1.00 90.25 208 ASP A CA 1
ATOM 1564 C C . ASP A 1 208 ? 13.836 -14.460 -20.104 1.00 90.25 208 ASP A C 1
ATOM 1566 O O . ASP A 1 208 ? 13.471 -13.338 -20.451 1.00 90.25 208 ASP A O 1
ATOM 1570 N N . ARG A 1 209 ? 13.017 -15.514 -20.181 1.00 95.00 209 ARG A N 1
ATOM 1571 C CA . ARG A 1 209 ? 11.614 -15.435 -20.608 1.00 95.00 209 ARG A CA 1
ATOM 1572 C C . ARG A 1 209 ? 10.696 -15.372 -19.401 1.00 95.00 209 ARG A C 1
ATOM 1574 O O . ARG A 1 209 ? 11.024 -15.899 -18.343 1.00 95.00 209 ARG A O 1
ATOM 1581 N N . ILE A 1 210 ? 9.532 -14.753 -19.546 1.00 96.06 210 ILE A N 1
ATOM 1582 C CA . ILE A 1 210 ? 8.550 -14.627 -18.464 1.00 96.06 210 ILE A CA 1
ATOM 1583 C C . ILE A 1 210 ? 7.978 -16.005 -18.116 1.00 96.06 210 ILE A C 1
ATOM 1585 O O . ILE A 1 210 ? 7.260 -16.594 -18.914 1.00 96.06 210 ILE A O 1
ATOM 1589 N N . SER A 1 211 ? 8.274 -16.525 -16.926 1.00 96.50 211 SER A N 1
ATOM 1590 C CA . SER A 1 211 ? 7.761 -17.817 -16.445 1.00 96.50 211 SER A CA 1
ATOM 1591 C C . SER A 1 211 ? 6.477 -17.677 -15.629 1.00 96.50 211 SER A C 1
ATOM 1593 O O . SER A 1 211 ? 5.647 -18.583 -15.627 1.00 96.50 211 SER A O 1
ATOM 1595 N N . ALA A 1 212 ? 6.299 -16.540 -14.958 1.00 96.81 212 ALA A N 1
ATOM 1596 C CA . ALA A 1 212 ? 5.057 -16.152 -14.307 1.00 96.81 212 ALA A CA 1
ATOM 1597 C C . ALA A 1 212 ? 4.921 -14.628 -14.330 1.00 96.81 212 ALA A C 1
ATOM 1599 O O . ALA A 1 212 ? 5.909 -13.908 -14.178 1.00 96.81 212 ALA A O 1
ATOM 1600 N N . LEU A 1 213 ? 3.695 -14.148 -14.501 1.00 97.50 213 LEU A N 1
ATOM 1601 C CA . LEU A 1 213 ? 3.360 -12.732 -14.474 1.00 97.50 213 LEU A CA 1
ATOM 1602 C C . LEU A 1 213 ? 1.985 -12.579 -13.830 1.00 97.50 213 LEU A C 1
ATOM 1604 O O . LEU A 1 213 ? 1.045 -13.270 -14.216 1.00 97.50 213 LEU A O 1
ATOM 1608 N N . SER A 1 214 ? 1.884 -11.669 -12.870 1.00 98.06 214 SER A N 1
ATOM 1609 C CA . SER A 1 214 ? 0.622 -11.166 -12.336 1.00 98.06 214 SER A CA 1
ATOM 1610 C C . SER A 1 214 ? 0.649 -9.654 -12.458 1.00 98.06 214 SER A C 1
ATOM 1612 O O . SER A 1 214 ? 1.598 -9.015 -12.008 1.00 98.06 214 SER A O 1
ATOM 1614 N N . LEU A 1 215 ? -0.383 -9.082 -13.063 1.00 98.31 215 LEU A N 1
ATOM 1615 C CA . LEU A 1 215 ? -0.478 -7.654 -13.331 1.00 98.31 215 LEU A CA 1
ATOM 1616 C C . LEU A 1 215 ? -1.883 -7.180 -12.979 1.00 98.31 215 LEU A C 1
ATOM 1618 O O . LEU A 1 215 ? -2.858 -7.878 -13.255 1.00 98.31 215 LEU A O 1
ATOM 1622 N N . GLY A 1 216 ? -1.994 -5.990 -12.405 1.00 98.25 216 GLY A N 1
ATOM 1623 C CA . GLY A 1 216 ? -3.289 -5.368 -12.180 1.00 98.25 216 GLY A CA 1
ATOM 1624 C C . GLY A 1 216 ? -3.239 -3.854 -12.167 1.00 98.25 216 GLY A C 1
ATOM 1625 O O . GLY A 1 216 ? -2.168 -3.254 -12.054 1.00 98.25 216 GLY A O 1
ATOM 1626 N N . LEU A 1 217 ? -4.426 -3.267 -12.278 1.00 98.56 217 LEU A N 1
ATOM 1627 C CA . LEU A 1 217 ? -4.672 -1.834 -12.329 1.00 98.56 217 LEU A CA 1
ATOM 1628 C C . LEU A 1 217 ? -5.658 -1.414 -11.234 1.00 98.56 217 LEU A C 1
ATOM 1630 O O . LEU A 1 217 ? -6.652 -2.096 -10.986 1.00 98.56 217 LEU A O 1
ATOM 1634 N N . GLY A 1 218 ? -5.370 -0.288 -10.588 1.00 97.75 218 GLY A N 1
ATOM 1635 C CA . GLY A 1 218 ? -6.212 0.382 -9.594 1.00 97.75 218 GLY A CA 1
ATOM 1636 C C . GLY A 1 218 ? -6.546 1.794 -10.063 1.00 97.75 218 GLY A C 1
ATOM 1637 O O . GLY A 1 218 ? -5.829 2.357 -10.888 1.00 97.75 218 GLY A O 1
ATOM 1638 N N . GLY A 1 219 ? -7.667 2.346 -9.611 1.00 96.31 219 GLY A N 1
ATOM 1639 C CA . GLY A 1 219 ? -8.175 3.656 -10.023 1.00 96.31 219 GLY A CA 1
ATOM 1640 C C . GLY A 1 219 ? -8.658 3.723 -11.477 1.00 96.31 219 GLY A C 1
ATOM 1641 O O . GLY A 1 219 ? -9.221 4.727 -11.878 1.00 96.31 219 GLY A O 1
ATOM 1642 N N . VAL A 1 220 ? -8.475 2.686 -12.295 1.00 97.19 220 VAL A N 1
ATOM 1643 C CA . VAL A 1 220 ? -8.886 2.714 -13.708 1.00 97.19 220 VAL A CA 1
ATOM 1644 C C . VAL A 1 220 ? -10.372 2.389 -13.853 1.00 97.19 220 VAL A C 1
ATOM 1646 O O . VAL A 1 220 ? -11.109 3.187 -14.420 1.00 97.19 220 VAL A O 1
ATOM 1649 N N . GLU A 1 221 ? -10.823 1.262 -13.302 1.00 96.94 221 GLU A N 1
ATOM 1650 C CA . GLU A 1 221 ? -12.238 0.865 -13.254 1.00 96.94 221 GLU A CA 1
ATOM 1651 C C . GLU A 1 221 ? -12.809 1.032 -11.846 1.00 96.94 221 GLU A C 1
ATOM 1653 O O . GLU A 1 221 ? -12.076 1.327 -10.908 1.00 96.94 221 GLU A O 1
ATOM 1658 N N . SER A 1 222 ? -14.108 0.774 -11.654 1.00 95.69 222 SER A N 1
ATOM 1659 C CA . SER A 1 222 ? -14.794 0.869 -10.353 1.00 95.69 222 SER A CA 1
ATOM 1660 C C . SER A 1 222 ? -14.311 -0.131 -9.292 1.00 95.69 222 SER A C 1
ATOM 1662 O O . SER A 1 222 ? -14.917 -0.243 -8.233 1.00 95.69 222 SER A O 1
ATOM 1664 N N . ARG A 1 223 ? -13.279 -0.917 -9.581 1.00 96.31 223 ARG A N 1
ATOM 1665 C CA . ARG A 1 223 ? -12.651 -1.892 -8.691 1.00 96.31 223 ARG A CA 1
ATOM 1666 C C . ARG A 1 223 ? -11.225 -2.159 -9.182 1.00 96.31 223 ARG A C 1
ATOM 1668 O O . ARG A 1 223 ? -10.938 -1.892 -10.349 1.00 96.31 223 ARG A O 1
ATOM 1675 N N . PRO A 1 224 ? -10.341 -2.729 -8.350 1.00 97.31 224 PRO A N 1
ATOM 1676 C CA . PRO A 1 224 ? -9.054 -3.202 -8.835 1.00 97.31 224 PRO A CA 1
ATOM 1677 C C . PRO A 1 224 ? -9.238 -4.363 -9.817 1.00 97.31 224 PRO A C 1
ATOM 1679 O O . PRO A 1 224 ? -10.029 -5.278 -9.570 1.00 97.31 224 PRO A O 1
ATOM 1682 N N . VAL A 1 225 ? -8.484 -4.341 -10.914 1.00 96.00 225 VAL A N 1
ATOM 1683 C CA . VAL A 1 225 ? -8.613 -5.301 -12.018 1.00 96.00 225 VAL A CA 1
ATOM 1684 C C . VAL A 1 225 ? -7.313 -6.064 -12.193 1.00 96.00 225 VAL A C 1
ATOM 1686 O O . VAL A 1 225 ? -6.246 -5.460 -12.261 1.00 96.00 225 VAL A O 1
ATOM 1689 N N . ALA A 1 226 ? -7.397 -7.389 -12.295 1.00 97.38 226 ALA A N 1
ATOM 1690 C CA . ALA A 1 226 ? -6.289 -8.217 -12.760 1.00 97.38 226 ALA A CA 1
ATOM 1691 C C . ALA A 1 226 ? -6.318 -8.303 -14.291 1.00 97.38 226 ALA A C 1
ATOM 1693 O O . ALA A 1 226 ? -7.374 -8.528 -14.880 1.00 97.38 226 ALA A O 1
ATOM 1694 N N . ILE A 1 227 ? -5.160 -8.154 -14.926 1.00 98.06 227 ILE A N 1
ATOM 1695 C CA . ILE A 1 227 ? -5.013 -8.262 -16.378 1.00 98.06 227 ILE A CA 1
ATOM 1696 C C . ILE A 1 227 ? -4.693 -9.710 -16.737 1.00 98.06 227 ILE A C 1
ATOM 1698 O O . ILE A 1 227 ? -3.797 -10.314 -16.144 1.00 98.06 227 ILE A O 1
ATOM 1702 N N . ASP A 1 228 ? -5.404 -10.267 -17.720 1.00 97.25 228 ASP A N 1
ATOM 1703 C CA . ASP A 1 228 ? -5.059 -11.578 -18.264 1.00 97.25 228 ASP A CA 1
ATOM 1704 C C . ASP A 1 228 ? -3.755 -11.477 -19.060 1.00 97.25 228 ASP A C 1
ATOM 1706 O O . ASP A 1 228 ? -3.656 -10.825 -20.098 1.00 97.25 228 ASP A O 1
ATOM 1710 N N . VAL A 1 229 ? -2.724 -12.133 -18.545 1.00 96.94 229 VAL A N 1
ATOM 1711 C CA . VAL A 1 229 ? -1.386 -12.141 -19.136 1.00 96.94 229 VAL A CA 1
ATOM 1712 C C . VAL A 1 229 ? -0.981 -13.515 -19.661 1.00 96.94 229 VAL A C 1
ATOM 1714 O O . VAL A 1 229 ? 0.164 -13.701 -20.072 1.00 96.94 229 VAL A O 1
ATOM 1717 N N . SER A 1 230 ? -1.906 -14.478 -19.675 1.00 96.19 230 SER A N 1
ATOM 1718 C CA . SER A 1 230 ? -1.651 -15.880 -20.031 1.00 96.19 230 SER A CA 1
ATOM 1719 C C . SER A 1 230 ? -0.922 -16.032 -21.370 1.00 96.19 230 SER A C 1
ATOM 1721 O O . SER A 1 230 ? 0.047 -16.785 -21.471 1.00 96.19 230 SER A O 1
ATOM 1723 N N . ARG A 1 231 ? -1.316 -15.245 -22.377 1.00 96.19 231 ARG A N 1
ATOM 1724 C CA . ARG A 1 231 ? -0.717 -15.257 -23.722 1.00 96.19 231 ARG A CA 1
ATOM 1725 C C . ARG A 1 231 ? 0.718 -14.731 -23.800 1.00 96.19 231 ARG A C 1
ATOM 1727 O O . ARG A 1 231 ? 1.367 -14.938 -24.818 1.00 96.19 231 ARG A O 1
ATOM 1734 N N . PHE A 1 232 ? 1.209 -14.046 -22.768 1.00 96.38 232 PHE A N 1
ATOM 1735 C CA . PHE A 1 232 ? 2.546 -13.439 -22.730 1.00 96.38 232 PHE A CA 1
ATOM 1736 C C . PHE A 1 232 ? 3.579 -14.296 -21.982 1.00 96.38 232 PHE A C 1
ATOM 1738 O O . PHE A 1 232 ? 4.774 -14.000 -22.017 1.00 96.38 232 PHE A O 1
ATOM 1745 N N . ILE A 1 233 ? 3.139 -15.373 -21.326 1.00 97.38 233 ILE A N 1
ATOM 1746 C CA . ILE A 1 233 ? 4.022 -16.318 -20.638 1.00 97.38 233 ILE A CA 1
ATOM 1747 C C . ILE A 1 233 ? 4.884 -17.077 -21.662 1.00 97.38 233 ILE A C 1
ATOM 1749 O O . ILE A 1 233 ? 4.432 -17.435 -22.747 1.00 97.38 233 ILE A O 1
ATOM 1753 N N . GLY A 1 234 ? 6.148 -17.316 -21.315 1.00 95.88 234 GLY A N 1
ATOM 1754 C CA . GLY A 1 234 ? 7.151 -17.991 -22.143 1.00 95.88 234 GLY A CA 1
ATOM 1755 C C . GLY A 1 234 ? 7.874 -17.081 -23.141 1.00 95.88 234 GLY A C 1
ATOM 1756 O O . GLY A 1 234 ? 8.741 -17.549 -23.883 1.00 95.88 234 GLY A O 1
ATOM 1757 N N . GLN A 1 235 ? 7.561 -15.785 -23.168 1.00 95.56 235 GLN A N 1
ATOM 1758 C CA . GLN A 1 235 ? 8.143 -14.821 -24.106 1.00 95.56 235 GLN A CA 1
ATOM 1759 C C . GLN A 1 235 ? 9.157 -13.896 -23.407 1.00 95.56 235 GLN A C 1
ATOM 1761 O O . GLN A 1 235 ? 9.043 -13.666 -22.199 1.00 95.56 235 GLN A O 1
ATOM 1766 N N . PRO A 1 236 ? 10.181 -13.388 -24.115 1.00 94.56 236 PRO A N 1
ATOM 1767 C CA . PRO A 1 236 ? 11.115 -12.413 -23.558 1.00 94.56 236 PRO A CA 1
ATOM 1768 C C . PRO A 1 236 ? 10.462 -11.026 -23.508 1.00 94.56 236 PRO A C 1
ATOM 1770 O O . PRO A 1 236 ? 9.783 -10.618 -24.450 1.00 94.56 236 PRO A O 1
ATOM 1773 N N . LEU A 1 237 ? 10.679 -10.277 -22.420 1.00 93.31 237 LEU A N 1
ATOM 1774 C CA . LEU A 1 237 ? 9.964 -9.014 -22.202 1.00 93.31 237 LEU A CA 1
ATOM 1775 C C . LEU A 1 237 ? 10.111 -7.990 -23.348 1.00 93.31 237 LEU A C 1
ATOM 1777 O O . LEU A 1 237 ? 9.085 -7.425 -23.733 1.00 93.31 237 LEU A O 1
ATOM 1781 N N . PRO A 1 238 ? 11.312 -7.735 -23.913 1.00 92.00 238 PRO A N 1
ATOM 1782 C CA . PRO A 1 238 ? 11.475 -6.712 -24.949 1.00 92.00 238 PRO A CA 1
ATOM 1783 C C . PRO A 1 238 ? 10.583 -6.918 -26.180 1.00 92.00 238 PRO A C 1
ATOM 1785 O O . PRO A 1 238 ? 10.175 -5.943 -26.803 1.00 92.00 238 PRO A O 1
ATOM 1788 N N . GLU A 1 239 ? 10.243 -8.168 -26.507 1.00 93.25 239 GLU A N 1
ATOM 1789 C CA . GLU A 1 239 ? 9.392 -8.502 -27.657 1.00 93.25 239 GLU A CA 1
ATOM 1790 C C . GLU A 1 239 ? 7.905 -8.233 -27.385 1.00 93.25 239 GLU A C 1
ATOM 1792 O O . GLU A 1 239 ? 7.147 -7.938 -28.307 1.00 93.25 239 GLU A O 1
ATOM 1797 N N . ILE A 1 240 ? 7.476 -8.309 -26.122 1.00 95.75 240 ILE A N 1
ATOM 1798 C CA . ILE A 1 240 ? 6.053 -8.286 -25.756 1.00 95.75 240 ILE A CA 1
ATOM 1799 C C . ILE A 1 240 ? 5.618 -7.039 -25.000 1.00 95.75 240 ILE A C 1
ATOM 1801 O O . ILE A 1 240 ? 4.419 -6.824 -24.862 1.00 95.75 240 ILE A O 1
ATOM 1805 N N . LEU A 1 241 ? 6.542 -6.218 -24.503 1.00 96.56 241 LEU A N 1
ATOM 1806 C CA . LEU A 1 241 ? 6.227 -5.118 -23.591 1.00 96.56 241 LEU A CA 1
ATOM 1807 C C . LEU A 1 241 ? 5.181 -4.146 -24.158 1.00 96.56 241 LEU A C 1
ATOM 1809 O O . LEU A 1 241 ? 4.222 -3.812 -23.463 1.00 96.56 241 LEU A O 1
ATOM 1813 N N . SER A 1 242 ? 5.333 -3.727 -25.421 1.00 96.94 242 SER A N 1
ATOM 1814 C CA . SER A 1 242 ? 4.341 -2.855 -26.070 1.00 96.94 242 SER A CA 1
ATOM 1815 C C . SER A 1 242 ? 2.995 -3.562 -26.202 1.00 96.94 242 SER A C 1
ATOM 1817 O O . SER A 1 242 ? 1.981 -3.021 -25.778 1.00 96.94 242 SER A O 1
ATOM 1819 N N . ALA A 1 243 ? 2.986 -4.797 -26.713 1.00 97.69 243 ALA A N 1
ATOM 1820 C CA . ALA A 1 243 ? 1.760 -5.568 -26.912 1.00 97.69 243 ALA A CA 1
ATOM 1821 C C . ALA A 1 243 ? 1.032 -5.884 -25.592 1.00 97.69 243 ALA A C 1
ATOM 1823 O O . ALA A 1 243 ? -0.197 -5.924 -25.562 1.00 97.69 243 ALA A O 1
ATOM 1824 N N . LEU A 1 244 ? 1.771 -6.088 -24.499 1.00 98.06 244 LEU A N 1
ATOM 1825 C CA . LEU A 1 244 ? 1.242 -6.272 -23.149 1.00 98.06 244 LEU A CA 1
ATOM 1826 C C . LEU A 1 244 ? 0.602 -4.984 -22.625 1.00 98.06 244 LEU A C 1
ATOM 1828 O O . LEU A 1 244 ? -0.513 -5.027 -22.110 1.00 98.06 244 LEU A O 1
ATOM 1832 N N . ALA A 1 245 ? 1.271 -3.840 -22.782 1.00 97.94 245 ALA A N 1
ATOM 1833 C CA . ALA A 1 245 ? 0.721 -2.547 -22.385 1.00 97.94 245 ALA A CA 1
ATOM 1834 C C . ALA A 1 245 ? -0.532 -2.182 -23.202 1.00 97.94 245 ALA A C 1
ATOM 1836 O O . ALA A 1 245 ? -1.529 -1.734 -22.634 1.00 97.94 245 ALA A O 1
ATOM 1837 N N . ASP A 1 246 ? -0.507 -2.429 -24.515 1.00 97.94 246 ASP A N 1
ATOM 1838 C CA . ASP A 1 246 ? -1.651 -2.235 -25.412 1.00 97.94 246 ASP A CA 1
ATOM 1839 C C . ASP A 1 246 ? -2.812 -3.159 -25.027 1.00 97.94 246 ASP A C 1
ATOM 1841 O O . ASP A 1 246 ? -3.962 -2.729 -24.974 1.00 97.94 246 ASP A O 1
ATOM 1845 N N . HIS A 1 247 ? -2.513 -4.416 -24.683 1.00 98.12 247 HIS A N 1
ATOM 1846 C CA . HIS A 1 247 ? -3.514 -5.359 -24.199 1.00 98.12 247 HIS A CA 1
ATOM 1847 C C . HIS A 1 247 ? -4.188 -4.886 -22.921 1.00 98.12 247 HIS A C 1
ATOM 1849 O O . HIS A 1 247 ? -5.412 -4.853 -22.875 1.00 98.12 247 HIS A O 1
ATOM 1855 N N . ALA A 1 248 ? -3.395 -4.515 -21.914 1.00 97.31 248 ALA A N 1
ATOM 1856 C CA . ALA A 1 248 ? -3.906 -4.081 -20.623 1.00 97.31 248 ALA A CA 1
ATOM 1857 C C . ALA A 1 248 ? -4.772 -2.821 -20.757 1.00 97.31 248 ALA A C 1
ATOM 1859 O O . ALA A 1 248 ? -5.797 -2.693 -20.098 1.00 97.31 248 ALA A O 1
ATOM 1860 N N . SER A 1 249 ? -4.378 -1.903 -21.644 1.00 97.25 249 SER A N 1
ATOM 1861 C CA . SER A 1 249 ? -5.134 -0.687 -21.949 1.00 97.25 249 SER A CA 1
ATOM 1862 C C . SER A 1 249 ? -6.449 -0.974 -22.690 1.00 97.25 249 SER A C 1
ATOM 1864 O O . SER A 1 249 ? -7.461 -0.318 -22.441 1.00 97.25 249 SER A O 1
ATOM 1866 N N . ALA A 1 250 ? -6.459 -1.973 -23.578 1.00 96.88 250 ALA A N 1
ATOM 1867 C CA . ALA A 1 250 ? -7.654 -2.401 -24.302 1.00 96.88 250 ALA A CA 1
ATOM 1868 C C . ALA A 1 250 ? -8.592 -3.292 -23.470 1.00 96.88 250 ALA A C 1
ATOM 1870 O O . ALA A 1 250 ? -9.774 -3.384 -23.789 1.00 96.88 250 ALA A O 1
ATOM 1871 N N . SER A 1 251 ? -8.081 -3.965 -22.435 1.00 96.25 251 SER A N 1
ATOM 1872 C CA . SER A 1 251 ? -8.852 -4.895 -21.601 1.00 96.25 251 SER A CA 1
ATOM 1873 C C . SER A 1 251 ? -9.608 -4.227 -20.455 1.00 96.25 251 SER A C 1
ATOM 1875 O O . SER A 1 251 ? -10.320 -4.925 -19.741 1.00 96.25 251 SER A O 1
ATOM 1877 N N . VAL A 1 252 ? -9.418 -2.922 -20.250 1.00 96.19 252 VAL A N 1
ATOM 1878 C CA . VAL A 1 252 ? -10.099 -2.154 -19.203 1.00 96.19 252 VAL A CA 1
ATOM 1879 C C . VAL A 1 252 ? -11.237 -1.302 -19.754 1.00 96.19 252 VAL A C 1
ATOM 1881 O O . VAL A 1 252 ? -11.170 -0.800 -20.885 1.00 96.19 252 VAL A O 1
ATOM 1884 N N . ASP A 1 253 ? -12.234 -1.072 -18.907 1.00 96.12 253 ASP A N 1
ATOM 1885 C CA . ASP A 1 253 ? -13.344 -0.140 -19.113 1.00 96.12 253 ASP A CA 1
ATOM 1886 C C . ASP A 1 253 ? -13.262 1.035 -18.116 1.00 96.12 253 ASP A C 1
ATOM 1888 O O . ASP A 1 253 ? -13.856 0.990 -17.035 1.00 96.12 253 ASP A O 1
ATOM 1892 N N . PRO A 1 254 ? -12.444 2.069 -18.404 1.00 95.56 254 PRO A N 1
ATOM 1893 C CA . PRO A 1 254 ? -12.113 3.081 -17.423 1.00 95.56 254 PRO A CA 1
ATOM 1894 C C . PRO A 1 254 ? -13.300 3.961 -17.063 1.00 95.56 254 PRO A C 1
ATOM 1896 O O . PRO A 1 254 ? -14.054 4.403 -17.930 1.00 95.56 254 PRO A O 1
ATOM 1899 N N . MET A 1 255 ? -13.393 4.295 -15.781 1.00 93.38 255 MET A N 1
ATOM 1900 C CA . MET A 1 255 ? -14.356 5.273 -15.297 1.00 93.38 255 MET A CA 1
ATOM 1901 C C . MET A 1 255 ? -13.998 6.693 -15.745 1.00 93.38 255 MET A C 1
ATOM 1903 O O . MET A 1 255 ? -12.848 7.003 -16.064 1.00 93.38 255 MET A O 1
ATOM 1907 N N . GLU A 1 256 ? -14.983 7.579 -15.675 1.00 91.38 256 GLU A N 1
ATOM 1908 C CA . GLU A 1 256 ? -14.804 9.014 -15.856 1.00 91.38 256 GLU A CA 1
ATOM 1909 C C . GLU A 1 256 ? -15.326 9.764 -14.633 1.00 91.38 256 GLU A C 1
ATOM 1911 O O . GLU A 1 256 ? -16.405 9.467 -14.116 1.00 91.38 256 GLU A O 1
ATOM 1916 N N . ASP A 1 257 ? -14.554 10.743 -14.170 1.00 87.38 257 ASP A N 1
ATOM 1917 C CA . ASP A 1 257 ? -14.938 11.637 -13.088 1.00 87.38 257 ASP A CA 1
ATOM 1918 C C . ASP A 1 257 ? -14.274 13.015 -13.242 1.00 87.38 257 ASP A C 1
ATOM 1920 O O . ASP A 1 257 ? -13.605 13.323 -14.227 1.00 87.38 257 ASP A O 1
ATOM 1924 N N . HIS A 1 258 ? -14.455 13.864 -12.232 1.00 84.62 258 HIS A N 1
ATOM 1925 C CA . HIS A 1 258 ? -13.851 15.193 -12.176 1.00 84.62 258 HIS A CA 1
ATOM 1926 C C . HIS A 1 258 ? -12.311 15.196 -12.167 1.00 84.62 258 HIS A C 1
ATOM 1928 O O . HIS A 1 258 ? -11.715 16.230 -12.463 1.00 84.62 258 HIS A O 1
ATOM 1934 N N . ALA A 1 259 ? -11.670 14.088 -11.782 1.00 78.44 259 ALA A N 1
ATOM 1935 C CA . ALA A 1 259 ? -10.221 13.993 -11.678 1.00 78.44 259 ALA A CA 1
ATOM 1936 C C . ALA A 1 259 ? -9.583 13.567 -13.007 1.00 78.44 259 ALA A C 1
ATOM 1938 O O . ALA A 1 259 ? -8.464 13.990 -13.298 1.00 78.44 259 ALA A O 1
ATOM 1939 N N . ALA A 1 260 ? -10.269 12.741 -13.806 1.00 89.50 260 ALA A N 1
ATOM 1940 C CA . ALA A 1 260 ? -9.763 12.259 -15.087 1.00 89.50 260 ALA A CA 1
ATOM 1941 C C . ALA A 1 260 ? -10.863 11.714 -16.009 1.00 89.50 260 ALA A C 1
ATOM 1943 O O . ALA A 1 260 ? -11.762 10.991 -15.571 1.00 89.50 260 ALA A O 1
ATOM 1944 N N . SER A 1 261 ? -10.703 11.963 -17.313 1.00 94.50 261 SER A N 1
ATOM 1945 C CA . SER A 1 261 ? -11.498 11.306 -18.354 1.00 94.50 261 SER A CA 1
ATOM 1946 C C . SER A 1 261 ? -11.151 9.821 -18.484 1.00 94.50 261 SER A C 1
ATOM 1948 O O . SER A 1 261 ? -10.026 9.396 -18.182 1.00 94.50 261 SER A O 1
ATOM 1950 N N . ALA A 1 262 ? -12.090 9.034 -19.014 1.00 96.38 262 ALA A N 1
ATOM 1951 C CA . ALA A 1 262 ? -11.854 7.615 -19.283 1.00 96.38 262 ALA A CA 1
ATOM 1952 C C . ALA A 1 262 ? -10.689 7.393 -20.270 1.00 96.38 262 ALA A C 1
ATOM 1954 O O . ALA A 1 262 ? -9.894 6.460 -20.125 1.00 96.38 262 ALA A O 1
ATOM 1955 N N . GLU A 1 263 ? -10.541 8.278 -21.263 1.00 95.94 263 GLU A N 1
ATOM 1956 C CA . GLU A 1 263 ? -9.427 8.253 -22.217 1.00 95.94 263 GLU A CA 1
ATOM 1957 C C . GLU A 1 263 ? -8.076 8.479 -21.526 1.00 95.94 263 GLU A C 1
ATOM 1959 O O . GLU A 1 263 ? -7.116 7.741 -21.772 1.00 95.94 263 GLU A O 1
ATOM 1964 N N . PHE A 1 264 ? -8.003 9.445 -20.605 1.00 95.00 264 PHE A N 1
ATOM 1965 C CA . PHE A 1 264 ? -6.778 9.708 -19.859 1.00 95.00 264 PHE A CA 1
ATOM 1966 C C . PHE A 1 264 ? -6.397 8.510 -18.982 1.00 95.00 264 PHE A C 1
ATOM 1968 O O . PHE A 1 264 ? -5.255 8.051 -19.044 1.00 95.00 264 PHE A O 1
ATOM 1975 N N . ARG A 1 265 ? -7.354 7.917 -18.252 1.00 97.25 265 ARG A N 1
ATOM 1976 C CA . ARG A 1 265 ? -7.112 6.697 -17.457 1.00 97.25 265 ARG A CA 1
ATOM 1977 C C . ARG A 1 265 ? -6.654 5.522 -18.322 1.00 97.25 265 ARG A C 1
ATOM 1979 O O . ARG A 1 265 ? -5.749 4.794 -17.917 1.00 97.25 265 ARG A O 1
ATOM 1986 N N . ARG A 1 266 ? -7.193 5.369 -19.537 1.00 97.44 266 ARG A N 1
ATOM 1987 C CA . ARG A 1 266 ? -6.743 4.349 -20.504 1.00 97.44 266 ARG A CA 1
ATOM 1988 C C . ARG A 1 266 ? -5.280 4.544 -20.919 1.00 97.44 266 ARG A C 1
ATOM 1990 O O . ARG A 1 266 ? -4.524 3.570 -20.992 1.00 97.44 266 ARG A O 1
ATOM 1997 N N . SER A 1 267 ? -4.872 5.789 -21.162 1.00 97.00 267 SER A N 1
ATOM 1998 C CA . SER A 1 267 ? -3.484 6.143 -21.494 1.00 97.00 267 SER A CA 1
ATOM 1999 C C . SER A 1 267 ? -2.533 5.920 -20.309 1.00 97.00 267 SER A C 1
ATOM 2001 O O . SER A 1 267 ? -1.437 5.362 -20.464 1.00 97.00 267 SER A O 1
ATOM 2003 N N . LEU A 1 268 ? -2.974 6.278 -19.098 1.00 96.75 268 LEU A N 1
ATOM 2004 C CA . LEU A 1 268 ? -2.228 6.018 -17.869 1.00 96.75 268 LEU A CA 1
ATOM 2005 C C . LEU A 1 268 ? -2.067 4.523 -17.605 1.00 96.75 268 LEU A C 1
ATOM 2007 O O . LEU A 1 268 ? -0.959 4.100 -17.292 1.00 96.75 268 LEU A O 1
ATOM 2011 N N . ALA A 1 269 ? -3.115 3.718 -17.802 1.00 97.94 269 ALA A N 1
ATOM 2012 C CA . ALA A 1 269 ? -3.052 2.262 -17.688 1.00 97.94 269 ALA A CA 1
ATOM 2013 C C . ALA A 1 269 ? -1.930 1.682 -18.563 1.00 97.94 269 ALA A C 1
ATOM 2015 O O . ALA A 1 269 ? -1.059 0.970 -18.065 1.00 97.94 269 ALA A O 1
ATOM 2016 N N . ARG A 1 270 ? -1.881 2.066 -19.847 1.00 97.88 270 ARG A N 1
ATOM 2017 C CA . ARG A 1 270 ? -0.812 1.661 -20.776 1.00 97.88 270 ARG A CA 1
ATOM 2018 C C . ARG A 1 270 ? 0.577 2.044 -20.254 1.00 97.88 270 ARG A C 1
ATOM 2020 O O . ARG A 1 270 ? 1.501 1.231 -20.248 1.00 97.88 270 ARG A O 1
ATOM 2027 N N . THR A 1 271 ? 0.724 3.292 -19.815 1.00 98.00 271 THR A N 1
ATOM 2028 C CA . THR A 1 271 ? 2.002 3.850 -19.354 1.00 98.00 271 THR A CA 1
ATOM 2029 C C . THR A 1 271 ? 2.489 3.183 -18.072 1.00 98.00 271 THR A C 1
ATOM 2031 O O . THR A 1 271 ? 3.655 2.796 -17.985 1.00 98.00 271 THR A O 1
ATOM 2034 N N . LEU A 1 272 ? 1.604 3.027 -17.089 1.00 98.31 272 LEU A N 1
ATOM 2035 C CA . LEU A 1 272 ? 1.913 2.429 -15.797 1.00 98.31 272 LEU A CA 1
ATOM 2036 C C . LEU A 1 272 ? 2.248 0.949 -15.935 1.00 98.31 272 LEU A C 1
ATOM 2038 O O . LEU A 1 272 ? 3.240 0.522 -15.355 1.00 98.31 272 LEU A O 1
ATOM 2042 N N . VAL A 1 273 ? 1.511 0.195 -16.761 1.00 98.50 273 VAL A N 1
ATOM 2043 C CA . VAL A 1 273 ? 1.832 -1.212 -17.061 1.00 98.50 273 VAL A CA 1
ATOM 2044 C C . VAL A 1 273 ? 3.247 -1.337 -17.603 1.00 98.50 273 VAL A C 1
ATOM 2046 O O . VAL A 1 273 ? 4.023 -2.142 -17.089 1.00 98.50 273 VAL A O 1
ATOM 2049 N N . ARG A 1 274 ? 3.616 -0.503 -18.582 1.00 97.88 274 ARG A N 1
ATOM 2050 C CA . ARG A 1 274 ? 4.982 -0.493 -19.111 1.00 97.88 274 ARG A CA 1
ATOM 2051 C C . ARG A 1 274 ? 6.007 -0.251 -17.996 1.00 97.88 274 ARG A C 1
ATOM 2053 O O . ARG A 1 274 ? 6.903 -1.073 -17.822 1.00 97.88 274 ARG A O 1
ATOM 2060 N N . ARG A 1 275 ? 5.813 0.801 -17.190 1.00 97.38 275 ARG A N 1
ATOM 2061 C CA . ARG A 1 275 ? 6.722 1.168 -16.088 1.00 97.38 275 ARG A CA 1
ATOM 2062 C C . ARG A 1 275 ? 6.894 0.046 -15.069 1.00 97.38 275 ARG A C 1
ATOM 2064 O O . ARG A 1 275 ? 8.024 -0.284 -14.721 1.00 97.38 275 ARG A O 1
ATOM 2071 N N . VAL A 1 276 ? 5.804 -0.535 -14.564 1.00 98.25 276 VAL A N 1
ATOM 2072 C CA . VAL A 1 276 ? 5.902 -1.552 -13.505 1.00 98.25 276 VAL A CA 1
ATOM 2073 C C . VAL A 1 276 ? 6.474 -2.865 -14.026 1.00 98.25 276 VAL A C 1
ATOM 2075 O O . VAL A 1 276 ? 7.234 -3.515 -13.315 1.00 98.25 276 VAL A O 1
ATOM 2078 N N . VAL A 1 277 ? 6.178 -3.248 -15.270 1.00 97.75 277 VAL A N 1
ATOM 2079 C CA . VAL A 1 277 ? 6.732 -4.474 -15.858 1.00 97.75 277 VAL A CA 1
ATOM 2080 C C . VAL A 1 277 ? 8.224 -4.309 -16.163 1.00 97.75 277 VAL A C 1
ATOM 2082 O O . VAL A 1 277 ? 9.000 -5.206 -15.837 1.00 97.75 277 VAL A O 1
ATOM 2085 N N . GLU A 1 278 ? 8.654 -3.162 -16.699 1.00 96.12 278 GLU A N 1
ATOM 2086 C CA . GLU A 1 278 ? 10.078 -2.838 -16.880 1.00 96.12 278 GLU A CA 1
ATOM 2087 C C . GLU A 1 278 ? 10.829 -2.837 -15.541 1.00 96.12 278 GLU A C 1
ATOM 2089 O O . GLU A 1 278 ? 11.857 -3.506 -15.418 1.00 96.12 278 GLU A O 1
ATOM 2094 N N . LYS A 1 279 ? 10.292 -2.154 -14.516 1.00 93.69 279 LYS A N 1
ATOM 2095 C CA . LYS A 1 279 ? 10.870 -2.122 -13.160 1.00 93.69 279 LYS A CA 1
ATOM 2096 C C . LYS A 1 279 ? 11.000 -3.532 -12.570 1.00 93.69 279 LYS A C 1
ATOM 2098 O O . LYS A 1 279 ? 12.073 -3.899 -12.094 1.00 93.69 279 LYS A O 1
ATOM 2103 N N . ALA A 1 280 ? 9.942 -4.344 -12.644 1.00 94.69 280 ALA A N 1
ATOM 2104 C CA . ALA A 1 280 ? 9.963 -5.716 -12.136 1.00 94.69 280 ALA A CA 1
ATOM 2105 C C . ALA A 1 280 ? 10.935 -6.612 -12.925 1.00 94.69 280 ALA A C 1
ATOM 2107 O O . ALA A 1 280 ? 11.613 -7.458 -12.343 1.00 94.69 280 ALA A O 1
ATOM 2108 N N . HIS A 1 281 ? 11.049 -6.440 -14.241 1.00 94.06 281 HIS A N 1
ATOM 2109 C CA . HIS A 1 281 ? 11.997 -7.201 -15.055 1.00 94.06 281 HIS A CA 1
ATOM 2110 C C . HIS A 1 281 ? 13.454 -6.819 -14.777 1.00 94.06 281 HIS A C 1
ATOM 2112 O O . HIS A 1 281 ? 14.301 -7.705 -14.657 1.00 94.06 281 HIS A O 1
ATOM 2118 N N . ALA A 1 282 ? 13.742 -5.527 -14.604 1.00 89.19 282 ALA A N 1
ATOM 2119 C CA . ALA A 1 282 ? 15.062 -5.051 -14.200 1.00 89.19 282 ALA A CA 1
ATOM 2120 C C . ALA A 1 282 ? 15.473 -5.608 -12.823 1.00 89.19 282 ALA A C 1
ATOM 2122 O O . ALA A 1 282 ? 16.592 -6.106 -12.673 1.00 89.19 282 ALA A O 1
ATOM 2123 N N . ASP A 1 283 ? 14.557 -5.615 -11.845 1.00 86.62 283 ASP A N 1
ATOM 2124 C CA . ASP A 1 283 ? 14.770 -6.254 -10.536 1.00 86.62 283 ASP A CA 1
ATOM 2125 C C . ASP A 1 283 ? 15.032 -7.767 -10.684 1.00 86.62 283 ASP A C 1
ATOM 2127 O O . ASP A 1 283 ? 16.034 -8.276 -10.184 1.00 86.62 283 ASP A O 1
ATOM 2131 N N . ALA A 1 284 ? 14.218 -8.488 -11.467 1.00 87.38 284 ALA A N 1
ATOM 2132 C CA . ALA A 1 284 ? 14.411 -9.924 -11.704 1.00 87.38 284 ALA A CA 1
ATOM 2133 C C . ALA A 1 284 ? 15.775 -10.254 -12.333 1.00 87.38 284 ALA A C 1
ATOM 2135 O O . ALA A 1 284 ? 16.414 -11.234 -11.945 1.00 87.38 284 ALA A O 1
ATOM 2136 N N . ARG A 1 285 ? 16.247 -9.448 -13.291 1.00 80.38 285 ARG A N 1
ATOM 2137 C CA . ARG A 1 285 ? 17.560 -9.632 -13.930 1.00 80.38 285 ARG A CA 1
ATOM 2138 C C . ARG A 1 285 ? 18.715 -9.312 -12.988 1.00 80.38 285 ARG A C 1
ATOM 2140 O O . ARG A 1 285 ? 19.694 -10.057 -12.961 1.00 80.38 285 ARG A O 1
ATOM 2147 N N . THR A 1 286 ? 18.574 -8.274 -12.167 1.00 78.31 286 THR A N 1
ATOM 2148 C CA . THR A 1 286 ? 19.557 -7.933 -11.127 1.00 78.31 286 THR A CA 1
ATOM 2149 C C . THR A 1 286 ? 19.692 -9.075 -10.116 1.00 78.31 286 THR A C 1
ATOM 2151 O O . THR A 1 286 ? 20.802 -9.475 -9.776 1.00 78.31 286 THR A O 1
ATOM 2154 N N . ARG A 1 287 ? 18.573 -9.707 -9.737 1.00 68.94 287 ARG A N 1
ATOM 2155 C CA . ARG A 1 287 ? 18.549 -10.901 -8.873 1.00 68.94 287 ARG A CA 1
ATOM 2156 C C . ARG A 1 287 ? 19.131 -12.171 -9.513 1.00 68.94 287 ARG A C 1
ATOM 2158 O O . ARG A 1 287 ? 19.400 -13.122 -8.793 1.00 68.94 287 ARG A O 1
ATOM 2165 N N . ARG A 1 288 ? 19.318 -12.221 -10.840 1.00 64.62 288 ARG A N 1
ATOM 2166 C CA . ARG A 1 288 ? 19.866 -13.379 -11.588 1.00 64.62 288 ARG A CA 1
ATOM 2167 C C . ARG A 1 288 ? 21.344 -13.279 -11.911 1.00 64.62 288 ARG A C 1
ATOM 2169 O O . ARG A 1 288 ? 22.014 -14.303 -11.977 1.00 64.62 288 ARG A O 1
ATOM 2176 N N . GLY A 1 289 ? 21.845 -12.059 -12.103 1.00 48.81 289 GLY A N 1
ATOM 2177 C CA . GLY A 1 289 ? 23.282 -11.780 -12.184 1.00 48.81 289 GLY A CA 1
ATOM 2178 C C . GLY A 1 289 ? 24.000 -11.935 -10.839 1.00 48.81 289 GLY A C 1
ATOM 2179 O O . GLY A 1 289 ? 25.217 -11.804 -10.775 1.00 48.81 289 GLY A O 1
ATOM 2180 N N . VAL A 1 290 ? 23.251 -12.232 -9.775 1.00 39.38 290 VAL A N 1
ATOM 2181 C CA . VAL A 1 290 ? 23.729 -12.394 -8.408 1.00 39.38 290 VAL A CA 1
ATOM 2182 C C . VAL A 1 290 ? 23.241 -13.747 -7.889 1.00 39.38 290 VAL A C 1
ATOM 2184 O O . VAL A 1 290 ? 22.050 -13.945 -7.670 1.00 39.38 290 VAL A O 1
ATOM 2187 N N . VAL A 1 291 ? 24.159 -14.686 -7.637 1.00 34.41 291 VAL A N 1
ATOM 2188 C CA . VAL A 1 291 ? 23.898 -15.730 -6.636 1.00 34.41 291 VAL A CA 1
ATOM 2189 C C . VAL A 1 291 ? 23.698 -14.985 -5.323 1.00 34.41 291 VAL A C 1
ATOM 2191 O O . VAL A 1 291 ? 24.642 -14.384 -4.822 1.00 34.41 291 VAL A O 1
ATOM 2194 N N . HIS A 1 292 ? 22.486 -14.985 -4.773 1.00 33.72 292 HIS A N 1
ATOM 2195 C CA . HIS A 1 292 ? 22.323 -14.664 -3.363 1.00 33.72 292 HIS A CA 1
ATOM 2196 C C . HIS A 1 292 ? 22.713 -15.918 -2.570 1.00 33.72 292 HIS A C 1
ATOM 2198 O O . HIS A 1 292 ? 21.962 -16.899 -2.593 1.00 33.72 292 HIS A O 1
ATOM 2204 N N . PRO A 1 293 ? 23.854 -15.941 -1.854 1.00 31.30 293 PRO A N 1
ATOM 2205 C CA . PRO A 1 293 ? 23.911 -16.765 -0.658 1.00 31.30 293 PRO A CA 1
ATOM 2206 C C . PRO A 1 293 ? 22.812 -16.262 0.304 1.00 31.30 293 PRO A C 1
ATOM 2208 O O . PRO A 1 293 ? 22.351 -15.122 0.159 1.00 31.30 293 PRO A O 1
ATOM 2211 N N . PRO A 1 294 ? 22.360 -17.058 1.292 1.00 32.25 294 PRO A N 1
ATOM 2212 C CA . PRO A 1 294 ? 21.648 -16.477 2.427 1.00 32.25 294 PRO A CA 1
ATOM 2213 C C . PRO A 1 294 ? 22.495 -15.304 2.916 1.00 32.25 294 PRO A C 1
ATOM 2215 O O . PRO A 1 294 ? 23.695 -15.480 3.123 1.00 32.25 294 PRO A O 1
ATOM 2218 N N . GLY A 1 295 ? 21.890 -14.115 2.952 1.00 32.75 295 GLY A N 1
ATOM 2219 C CA . GLY A 1 295 ? 22.604 -12.851 3.051 1.00 32.75 295 GLY A CA 1
ATOM 2220 C C . GLY A 1 295 ? 23.739 -12.920 4.062 1.00 32.75 295 GLY A C 1
ATOM 2221 O O . GLY A 1 295 ? 23.507 -12.935 5.270 1.00 32.75 295 GLY A O 1
ATOM 2222 N N . ALA A 1 296 ? 24.972 -12.904 3.557 1.00 30.92 296 ALA A N 1
ATOM 2223 C CA . ALA A 1 296 ? 26.015 -12.203 4.263 1.00 30.92 296 ALA A CA 1
ATOM 2224 C C . ALA A 1 296 ? 25.588 -10.737 4.207 1.00 30.92 296 ALA A C 1
ATOM 2226 O O . ALA A 1 296 ? 25.823 -10.023 3.235 1.00 30.92 296 ALA A O 1
ATOM 2227 N N . CYS A 1 297 ? 24.881 -10.326 5.257 1.00 33.56 297 CYS A N 1
ATOM 2228 C CA . CYS A 1 297 ? 25.016 -8.979 5.771 1.00 33.56 297 CYS A CA 1
ATOM 2229 C C . CYS A 1 297 ? 26.524 -8.655 5.713 1.00 33.56 297 CYS A C 1
ATOM 2231 O O . CYS A 1 297 ? 27.308 -9.509 6.158 1.00 33.56 297 CYS A O 1
ATOM 2233 N N . PRO A 1 298 ? 26.978 -7.508 5.171 1.00 34.78 298 PRO A N 1
ATOM 2234 C CA . PRO A 1 298 ? 28.294 -7.030 5.585 1.00 34.78 298 PRO A CA 1
ATOM 2235 C C . PRO A 1 298 ? 28.236 -7.060 7.111 1.00 34.78 298 PRO A C 1
ATOM 2237 O O . PRO A 1 298 ? 27.249 -6.552 7.636 1.00 34.78 298 PRO A O 1
ATOM 2240 N N . MET A 1 299 ? 29.137 -7.836 7.739 1.00 35.59 299 MET A N 1
ATOM 2241 C CA . MET A 1 299 ? 29.125 -8.240 9.156 1.00 35.59 299 MET A CA 1
ATOM 2242 C C . MET A 1 299 ? 27.992 -7.585 9.930 1.00 35.59 299 MET A C 1
ATOM 2244 O O . MET A 1 299 ? 28.106 -6.382 10.129 1.00 35.59 299 MET A O 1
ATOM 2248 N N . THR A 1 300 ? 26.941 -8.326 10.323 1.00 39.06 300 THR A N 1
ATOM 2249 C CA . THR A 1 300 ? 25.799 -7.775 11.074 1.00 39.06 300 THR A CA 1
ATOM 2250 C C . THR A 1 300 ? 26.299 -6.695 12.015 1.00 39.06 300 THR A C 1
ATOM 2252 O O . THR A 1 300 ? 26.915 -7.009 13.037 1.00 39.06 300 THR A O 1
ATOM 2255 N N . LEU A 1 301 ? 26.108 -5.436 11.615 1.00 48.84 301 LEU A N 1
ATOM 2256 C CA . LEU A 1 301 ? 26.611 -4.300 12.355 1.00 48.84 301 LEU A CA 1
ATOM 2257 C C . LEU A 1 301 ? 25.640 -4.154 13.517 1.00 48.84 301 LEU A C 1
ATOM 2259 O O . LEU A 1 301 ? 24.648 -3.430 13.462 1.00 48.84 301 LEU A O 1
ATOM 2263 N N . HIS A 1 302 ? 25.846 -4.992 14.529 1.00 62.88 302 HIS A N 1
ATOM 2264 C CA . HIS A 1 302 ? 25.074 -4.963 15.745 1.00 62.88 302 HIS A CA 1
ATOM 2265 C C . HIS A 1 302 ? 25.616 -3.817 16.575 1.00 62.88 302 HIS A C 1
ATOM 2267 O O . HIS A 1 302 ? 26.577 -3.971 17.326 1.00 62.88 302 HIS A O 1
ATOM 2273 N N . LEU A 1 303 ? 24.995 -2.660 16.395 1.00 71.81 303 LEU A N 1
ATOM 2274 C CA . LEU A 1 303 ? 25.252 -1.501 17.219 1.00 71.81 303 LEU A CA 1
ATOM 2275 C C . LEU A 1 303 ? 24.310 -1.551 18.432 1.00 71.81 303 LEU A C 1
ATOM 2277 O O . LEU A 1 303 ? 23.097 -1.360 18.275 1.00 71.81 303 LEU A O 1
ATOM 2281 N N . PRO A 1 304 ? 24.805 -1.899 19.633 1.00 68.69 304 PRO A N 1
ATOM 2282 C CA . PRO A 1 304 ? 23.983 -1.945 20.834 1.00 68.69 304 PRO A CA 1
ATOM 2283 C C . PRO A 1 304 ? 23.310 -0.597 21.116 1.00 68.69 304 PRO A C 1
ATOM 2285 O O . PRO A 1 304 ? 23.909 0.473 21.024 1.00 68.69 304 PRO A O 1
ATOM 2288 N N . ARG A 1 305 ? 22.034 -0.656 21.514 1.00 69.44 305 ARG A N 1
ATOM 2289 C CA . ARG A 1 305 ? 21.253 0.531 21.890 1.00 69.44 305 ARG A CA 1
ATOM 2290 C C . ARG A 1 305 ? 21.981 1.351 22.966 1.00 69.44 305 ARG A C 1
ATOM 2292 O O . ARG A 1 305 ? 22.426 0.791 23.967 1.00 69.44 305 ARG A O 1
ATOM 2299 N N . GLY A 1 306 ? 22.029 2.670 22.786 1.00 69.75 306 GLY A N 1
ATOM 2300 C CA . GLY A 1 306 ? 22.607 3.601 23.761 1.00 69.75 306 GLY A CA 1
ATOM 2301 C C . GLY A 1 306 ? 24.135 3.563 23.874 1.00 69.75 306 GLY A C 1
ATOM 2302 O O . GLY A 1 306 ? 24.661 4.091 24.848 1.00 69.75 306 GLY A O 1
ATOM 2303 N N . GLN A 1 307 ? 24.839 2.929 22.931 1.00 82.31 307 GLN A N 1
ATOM 2304 C CA . GLN A 1 307 ? 26.288 3.074 22.781 1.00 82.31 307 GLN A CA 1
ATOM 2305 C C . GLN A 1 307 ? 26.589 3.980 21.588 1.00 82.31 307 GLN A C 1
ATOM 2307 O O . GLN A 1 307 ? 25.851 3.969 20.603 1.00 82.31 307 GLN A O 1
ATOM 2312 N N . CYS A 1 308 ? 27.651 4.773 21.694 1.00 84.56 308 CYS A N 1
ATOM 2313 C CA . CYS A 1 308 ? 28.177 5.535 20.570 1.00 84.56 308 CYS A CA 1
ATOM 2314 C C . CYS A 1 308 ? 29.170 4.686 19.772 1.00 84.56 308 CYS A C 1
ATOM 2316 O O . CYS A 1 308 ? 29.828 3.798 20.322 1.00 84.56 308 CYS A O 1
ATOM 2318 N N . HIS A 1 309 ? 29.241 4.964 18.476 1.00 85.25 309 HIS A N 1
ATOM 2319 C CA . HIS A 1 309 ? 30.119 4.295 17.532 1.00 85.25 309 HIS A CA 1
ATOM 2320 C C . HIS A 1 309 ? 30.834 5.323 16.668 1.00 85.25 309 HIS A C 1
ATOM 2322 O O . HIS A 1 309 ? 30.209 6.274 16.195 1.00 85.25 309 HIS A O 1
ATOM 2328 N N . THR A 1 310 ? 32.118 5.093 16.409 1.00 92.31 310 THR A N 1
ATOM 2329 C CA . THR A 1 310 ? 32.885 5.930 15.493 1.00 92.31 310 THR A CA 1
ATOM 2330 C C . THR A 1 310 ? 32.372 5.749 14.066 1.00 92.31 310 THR A C 1
ATOM 2332 O O . THR A 1 310 ? 32.439 4.654 13.516 1.00 92.31 310 THR A O 1
ATOM 2335 N N . VAL A 1 311 ? 31.896 6.833 13.462 1.00 90.81 311 VAL A N 1
ATOM 2336 C CA . VAL A 1 311 ? 31.523 6.932 12.047 1.00 90.81 311 VAL A CA 1
ATOM 2337 C C . VAL A 1 311 ? 32.578 7.786 11.350 1.00 90.81 311 VAL A C 1
ATOM 2339 O O . VAL A 1 311 ? 32.876 8.892 11.803 1.00 90.81 311 VAL A O 1
ATOM 2342 N N . SER A 1 312 ? 33.162 7.280 10.265 1.00 91.88 312 SER A N 1
ATOM 2343 C CA . SER A 1 312 ? 34.237 7.910 9.493 1.00 91.88 312 SER A CA 1
ATOM 2344 C C . SER A 1 312 ? 33.829 8.105 8.037 1.00 91.88 312 SER A C 1
ATOM 2346 O O . SER A 1 312 ? 33.703 7.143 7.294 1.00 91.88 312 SER A O 1
ATOM 2348 N N . LEU A 1 313 ? 33.713 9.349 7.584 1.00 93.25 313 LEU A N 1
ATOM 2349 C CA . LEU A 1 313 ? 33.258 9.701 6.236 1.00 93.25 313 LEU A CA 1
ATOM 2350 C C . LEU A 1 313 ? 34.188 10.729 5.580 1.00 93.25 313 LEU A C 1
ATOM 2352 O O . LEU A 1 313 ? 35.080 11.284 6.225 1.00 93.25 313 LEU A O 1
ATOM 2356 N N . THR A 1 314 ? 34.011 10.983 4.289 1.00 97.06 314 THR A N 1
ATOM 2357 C CA . THR A 1 314 ? 34.702 12.079 3.594 1.00 97.06 314 THR A CA 1
ATOM 2358 C C . THR A 1 314 ? 33.731 13.243 3.451 1.00 97.06 314 THR A C 1
ATOM 2360 O O . THR A 1 314 ? 32.740 13.118 2.748 1.00 97.06 314 THR A O 1
ATOM 2363 N N . LEU A 1 315 ? 33.990 14.366 4.117 1.00 96.94 315 LEU A N 1
ATOM 2364 C CA . LEU A 1 315 ? 33.148 15.561 4.082 1.00 96.94 315 LEU A CA 1
ATOM 2365 C C . LEU A 1 315 ? 33.846 16.665 3.288 1.00 96.94 315 LEU A C 1
ATOM 2367 O O . LEU A 1 315 ? 34.923 17.108 3.684 1.00 96.94 315 LEU A O 1
ATOM 2371 N N . ASN A 1 316 ? 33.230 17.127 2.198 1.00 95.44 316 ASN A N 1
ATOM 2372 C CA . ASN A 1 316 ? 33.762 18.181 1.321 1.00 95.44 316 ASN A CA 1
ATOM 2373 C C . ASN A 1 316 ? 35.218 17.914 0.885 1.00 95.44 316 ASN A C 1
ATOM 2375 O O . ASN A 1 316 ? 36.054 18.813 0.884 1.00 95.44 316 ASN A O 1
ATOM 2379 N N . GLY A 1 317 ? 35.531 16.654 0.564 1.00 91.69 317 GLY A N 1
ATOM 2380 C CA . GLY A 1 317 ? 36.867 16.217 0.143 1.00 91.69 317 GLY A CA 1
ATOM 2381 C C . GLY A 1 317 ? 37.852 15.898 1.276 1.00 91.69 317 GLY A C 1
ATOM 2382 O O . GLY A 1 317 ? 38.929 15.371 1.002 1.00 91.69 317 GLY A O 1
ATOM 2383 N N . GLU A 1 318 ? 37.503 16.137 2.543 1.00 94.38 318 GLU A N 1
ATOM 2384 C CA . GLU A 1 318 ? 38.369 15.848 3.693 1.00 94.38 318 GLU A CA 1
ATOM 2385 C C . GLU A 1 318 ? 37.846 14.674 4.530 1.00 94.38 318 GLU A C 1
ATOM 2387 O O . GLU A 1 318 ? 36.666 14.602 4.869 1.00 94.38 318 GLU A O 1
ATOM 2392 N N . ARG A 1 319 ? 38.730 13.750 4.928 1.00 95.06 319 ARG A N 1
ATOM 2393 C CA . ARG A 1 319 ? 38.359 12.642 5.822 1.00 95.06 319 ARG A CA 1
ATOM 2394 C C . ARG A 1 319 ? 38.048 13.186 7.222 1.00 95.06 319 ARG A C 1
ATOM 2396 O O . ARG A 1 319 ? 38.879 13.864 7.826 1.00 95.06 319 ARG A O 1
ATOM 2403 N N . ARG A 1 320 ? 36.866 12.873 7.751 1.00 94.69 320 ARG A N 1
ATOM 2404 C CA . ARG A 1 320 ? 36.377 13.288 9.074 1.00 94.69 320 ARG A CA 1
ATOM 2405 C C . ARG A 1 320 ? 35.782 12.084 9.806 1.00 94.69 320 ARG A C 1
ATOM 2407 O O . ARG A 1 320 ? 35.290 11.152 9.177 1.00 94.69 320 ARG A O 1
ATOM 2414 N N . SER A 1 321 ? 35.805 12.108 11.133 1.00 93.38 321 SER A N 1
ATOM 2415 C CA . SER A 1 321 ? 35.210 11.060 11.966 1.00 93.38 321 SER A CA 1
ATOM 2416 C C . SER A 1 321 ? 34.617 11.641 13.245 1.00 93.38 321 SER A C 1
ATOM 2418 O O . SER A 1 321 ? 35.135 12.634 13.755 1.00 93.38 321 SER A O 1
ATOM 2420 N N . GLY A 1 322 ? 33.575 11.006 13.775 1.00 92.06 322 GLY A N 1
ATOM 2421 C CA . GLY A 1 322 ? 32.904 11.398 15.017 1.00 92.06 322 GLY A CA 1
ATOM 2422 C C . GLY A 1 322 ? 32.145 10.230 15.645 1.00 92.06 322 GLY A C 1
ATOM 2423 O O . GLY A 1 322 ? 32.040 9.165 15.042 1.00 92.06 322 GLY A O 1
ATOM 2424 N N . GLU A 1 323 ? 31.606 10.428 16.845 1.00 94.00 323 GLU A N 1
ATOM 2425 C CA . GLU A 1 323 ? 30.865 9.402 17.585 1.00 94.00 323 GLU A CA 1
ATOM 2426 C C . GLU A 1 323 ? 29.352 9.559 17.383 1.00 94.00 323 GLU A C 1
ATOM 2428 O O . GLU A 1 323 ? 28.808 10.644 17.558 1.00 94.00 323 GLU A O 1
ATOM 2433 N N . ALA A 1 324 ? 28.649 8.477 17.044 1.00 89.50 324 ALA A N 1
ATOM 2434 C CA . ALA A 1 324 ? 27.205 8.495 16.823 1.00 89.50 324 ALA A CA 1
ATOM 2435 C C . ALA A 1 324 ? 26.499 7.319 17.505 1.00 89.50 324 ALA A C 1
ATOM 2437 O O . ALA A 1 324 ? 26.897 6.162 17.367 1.00 89.50 324 ALA A O 1
ATOM 2438 N N . GLU A 1 325 ? 25.390 7.594 18.196 1.00 90.12 325 GLU A N 1
ATOM 2439 C CA . GLU A 1 325 ? 24.439 6.539 18.562 1.00 90.12 325 GLU A CA 1
ATOM 2440 C C . GLU A 1 325 ? 23.745 5.985 17.299 1.00 90.12 325 GLU A C 1
ATOM 2442 O O . GLU A 1 325 ? 23.510 6.740 16.352 1.00 90.12 325 GLU A O 1
ATOM 2447 N N . PRO A 1 326 ? 23.270 4.723 17.291 1.00 85.62 326 PRO A N 1
ATOM 2448 C CA . PRO A 1 326 ? 22.636 4.107 16.114 1.00 85.62 326 PRO A CA 1
ATOM 2449 C C . PRO A 1 326 ? 21.415 4.852 15.566 1.00 85.62 326 PRO A C 1
ATOM 2451 O O . PRO A 1 326 ? 21.055 4.690 14.406 1.00 85.62 326 PRO A O 1
ATOM 2454 N N . ARG A 1 327 ? 20.756 5.646 16.417 1.00 86.62 327 ARG A N 1
ATOM 2455 C CA . ARG A 1 327 ? 19.561 6.434 16.083 1.00 86.62 327 ARG A CA 1
ATOM 2456 C C . ARG A 1 327 ? 19.863 7.874 15.671 1.00 86.62 327 ARG A C 1
ATOM 2458 O O . ARG A 1 327 ? 18.928 8.585 15.315 1.00 86.62 327 ARG A O 1
ATOM 2465 N N . MET A 1 328 ? 21.110 8.328 15.805 1.00 90.56 328 MET A N 1
ATOM 2466 C CA . MET A 1 328 ? 21.476 9.704 15.484 1.00 90.56 328 MET A CA 1
ATOM 2467 C C . MET A 1 328 ? 21.296 9.925 13.982 1.00 90.56 328 MET A C 1
ATOM 2469 O O . MET A 1 328 ? 21.780 9.136 13.168 1.00 90.56 328 MET A O 1
ATOM 2473 N N . LEU A 1 329 ? 20.570 10.978 13.616 1.00 94.50 329 LEU A N 1
ATOM 2474 C CA . LEU A 1 329 ? 20.355 11.342 12.221 1.00 94.50 329 LEU A CA 1
ATOM 2475 C C . LEU A 1 329 ? 21.648 11.906 11.627 1.00 94.50 329 LEU A C 1
ATOM 2477 O O . LEU A 1 329 ? 22.442 12.542 12.320 1.00 94.50 329 LEU A O 1
ATOM 2481 N N . LEU A 1 330 ? 21.847 11.715 10.326 1.00 95.06 330 LEU A N 1
ATOM 2482 C CA . LEU A 1 330 ? 23.010 12.233 9.615 1.00 95.06 330 LEU A CA 1
ATOM 2483 C C . LEU A 1 330 ? 23.055 13.766 9.676 1.00 95.06 330 LEU A C 1
ATOM 2485 O O . LEU A 1 330 ? 24.133 14.334 9.809 1.00 95.06 330 LEU A O 1
ATOM 2489 N N . SER A 1 331 ? 21.901 14.443 9.647 1.00 94.94 331 SER A N 1
ATOM 2490 C CA . SER A 1 331 ? 21.838 15.899 9.832 1.00 94.94 331 SER A CA 1
ATOM 2491 C C . SER A 1 331 ? 22.443 16.355 11.157 1.00 94.94 331 SER A C 1
ATOM 2493 O O . SER A 1 331 ? 23.147 17.364 11.200 1.00 94.94 331 SER A O 1
ATOM 2495 N N . ASP A 1 332 ? 22.182 15.605 12.223 1.00 93.94 332 ASP A N 1
ATOM 2496 C CA . ASP A 1 332 ? 22.602 15.956 13.576 1.00 93.94 332 ASP A CA 1
ATOM 2497 C C . ASP A 1 332 ? 24.080 15.640 13.759 1.00 93.94 332 ASP A C 1
ATOM 2499 O O . ASP A 1 332 ? 24.822 16.464 14.282 1.00 93.94 332 ASP A O 1
ATOM 2503 N N . PHE A 1 333 ? 24.531 14.504 13.226 1.00 96.00 333 PHE A N 1
ATOM 2504 C CA . PHE A 1 333 ? 25.941 14.136 13.201 1.00 96.00 333 PHE A CA 1
ATOM 2505 C C . PHE A 1 333 ? 26.790 15.162 12.439 1.00 96.00 333 PHE A C 1
ATOM 2507 O O . PHE A 1 333 ? 27.791 15.656 12.955 1.00 96.00 333 PHE A O 1
ATOM 2514 N N . LEU A 1 334 ? 26.357 15.564 11.239 1.00 95.94 334 LEU A N 1
ATOM 2515 C CA . LEU A 1 334 ? 27.061 16.575 10.449 1.00 95.94 334 LEU A CA 1
ATOM 2516 C C . LEU A 1 334 ? 27.155 17.911 11.199 1.00 95.94 334 LEU A C 1
ATOM 2518 O O . LEU A 1 334 ? 28.227 18.507 11.245 1.00 95.94 334 LEU A O 1
ATOM 2522 N N . ARG A 1 335 ? 26.064 18.376 11.819 1.00 94.75 335 ARG A N 1
ATOM 2523 C CA . ARG A 1 335 ? 26.020 19.685 12.492 1.00 94.75 335 ARG A CA 1
ATOM 2524 C C . ARG A 1 335 ? 26.715 19.701 13.845 1.00 94.75 335 ARG A C 1
ATOM 2526 O O . ARG A 1 335 ? 27.384 20.680 14.158 1.00 94.75 335 ARG A O 1
ATOM 2533 N N . HIS A 1 336 ? 26.491 18.684 14.665 1.00 91.88 336 HIS A N 1
ATOM 2534 C CA . HIS A 1 336 ? 26.847 18.709 16.082 1.00 91.88 336 HIS A CA 1
ATOM 2535 C C . HIS A 1 336 ? 28.152 17.975 16.372 1.00 91.88 336 HIS A C 1
ATOM 2537 O O . HIS A 1 336 ? 28.926 18.458 17.191 1.00 91.88 336 HIS A O 1
ATOM 2543 N N . GLU A 1 337 ? 28.433 16.882 15.660 1.00 92.50 337 GLU A N 1
ATOM 2544 C CA . GLU A 1 337 ? 29.682 16.131 15.834 1.00 92.50 337 GLU A CA 1
ATOM 2545 C C . GLU A 1 337 ? 30.774 16.642 14.886 1.00 92.50 337 GLU A C 1
ATOM 2547 O O . GLU A 1 337 ? 31.912 16.863 15.298 1.00 92.50 337 GLU A O 1
ATOM 2552 N N . LEU A 1 338 ? 30.433 16.895 13.615 1.00 93.62 338 LEU A N 1
ATOM 2553 C CA . LEU A 1 338 ? 31.405 17.318 12.596 1.00 93.62 338 LEU A CA 1
ATOM 2554 C C . LEU A 1 338 ? 31.447 18.835 12.340 1.00 93.62 338 LEU A C 1
ATOM 2556 O O . LEU A 1 338 ? 32.305 19.297 11.588 1.00 93.62 338 LEU A O 1
ATOM 2560 N N . ASN A 1 339 ? 30.574 19.619 12.983 1.00 93.12 339 ASN A N 1
ATOM 2561 C CA . ASN A 1 339 ? 30.494 21.086 12.870 1.00 93.12 339 ASN A CA 1
ATOM 2562 C C . ASN A 1 339 ? 30.277 21.618 11.435 1.00 93.12 339 ASN A C 1
ATOM 2564 O O . ASN A 1 339 ? 30.675 22.734 11.098 1.00 93.12 339 ASN A O 1
ATOM 2568 N N . ALA A 1 340 ? 29.611 20.835 10.586 1.00 92.56 340 ALA A N 1
ATOM 2569 C CA . ALA A 1 340 ? 29.207 21.203 9.232 1.00 92.56 340 ALA A CA 1
ATOM 2570 C C . ALA A 1 340 ? 27.897 22.010 9.259 1.00 92.56 340 ALA A C 1
ATOM 2572 O O . ALA A 1 340 ? 26.801 21.497 9.010 1.00 92.56 340 ALA A O 1
ATOM 2573 N N . TYR A 1 341 ? 27.993 23.286 9.633 1.00 91.44 341 TYR A N 1
ATOM 2574 C CA . TYR A 1 341 ? 26.815 24.104 9.937 1.00 91.44 341 TYR A CA 1
ATOM 2575 C C . TYR A 1 341 ? 25.980 24.535 8.724 1.00 91.44 341 TYR A C 1
ATOM 2577 O O . TYR A 1 341 ? 24.821 24.897 8.925 1.00 91.44 341 TYR A O 1
ATOM 2585 N N . GLY A 1 342 ? 26.490 24.450 7.489 1.00 91.06 342 GLY A N 1
ATOM 2586 C CA . GLY A 1 342 ? 25.703 24.705 6.276 1.00 91.06 342 GLY A CA 1
ATOM 2587 C C . GLY A 1 342 ? 24.611 23.671 6.008 1.00 91.06 342 GLY A C 1
ATOM 2588 O O . GLY A 1 342 ? 23.727 23.902 5.182 1.00 91.06 342 GLY A O 1
ATOM 2589 N N . VAL A 1 343 ? 24.604 22.549 6.735 1.00 93.81 343 VAL A N 1
ATOM 2590 C CA . VAL A 1 343 ? 23.467 21.626 6.761 1.00 93.81 343 VAL A CA 1
ATOM 2591 C C . VAL A 1 343 ? 22.378 22.229 7.634 1.00 93.81 343 VAL A C 1
ATOM 2593 O O . VAL A 1 343 ? 22.522 22.291 8.851 1.00 93.81 343 VAL A O 1
ATOM 2596 N N . HIS A 1 344 ? 21.271 22.675 7.047 1.00 94.75 344 HIS A N 1
ATOM 2597 C CA . HIS A 1 344 ? 20.183 23.306 7.796 1.00 94.75 344 HIS A CA 1
ATOM 2598 C C . HIS A 1 344 ? 19.044 22.331 8.083 1.00 94.75 344 HIS A C 1
ATOM 2600 O O . HIS A 1 344 ? 18.560 21.626 7.202 1.00 94.75 344 HIS A O 1
ATOM 2606 N N . VAL A 1 345 ? 18.563 22.317 9.321 1.00 91.62 345 VAL A N 1
ATOM 2607 C CA . VAL A 1 345 ? 17.470 21.436 9.740 1.00 91.62 345 VAL A CA 1
ATOM 2608 C C . VAL A 1 345 ? 16.203 22.263 9.911 1.00 91.62 345 VAL A C 1
ATOM 2610 O O . VAL A 1 345 ? 16.165 23.196 10.704 1.00 91.62 345 VAL A O 1
ATOM 2613 N N . GLY A 1 346 ? 15.191 21.953 9.098 1.00 89.56 346 GLY A N 1
ATOM 2614 C CA . GLY A 1 346 ? 13.895 22.631 9.115 1.00 89.56 346 GLY A CA 1
ATOM 2615 C C . GLY A 1 346 ? 12.800 21.728 9.664 1.00 89.56 346 GLY A C 1
ATOM 2616 O O . GLY A 1 346 ? 12.491 21.750 10.845 1.00 89.56 346 GLY A O 1
ATOM 2617 N N . CYS A 1 347 ? 12.189 20.932 8.783 1.00 86.31 347 CYS A N 1
ATOM 2618 C CA . CYS A 1 347 ? 11.041 20.107 9.155 1.00 86.31 347 CYS A CA 1
ATOM 2619 C C . CYS A 1 347 ? 11.388 18.782 9.837 1.00 86.31 347 CYS A C 1
ATOM 2621 O O . CYS A 1 347 ? 10.455 18.157 10.305 1.00 86.31 347 CYS A O 1
ATOM 2623 N N . GLU A 1 348 ? 12.642 18.311 9.807 1.00 84.62 348 GLU A N 1
ATOM 2624 C CA . GLU A 1 348 ? 13.108 17.018 10.373 1.00 84.62 348 GLU A CA 1
ATOM 2625 C C . GLU A 1 348 ? 12.441 15.730 9.856 1.00 84.62 348 GLU A C 1
ATOM 2627 O O . GLU A 1 348 ? 12.765 14.640 10.303 1.00 84.62 348 GLU A O 1
ATOM 2632 N N . HIS A 1 349 ? 11.559 15.816 8.860 1.00 83.06 349 HIS A N 1
ATOM 2633 C CA . HIS A 1 349 ? 10.836 14.652 8.329 1.00 83.06 349 HIS A CA 1
ATOM 2634 C C . HIS A 1 349 ? 10.982 14.519 6.801 1.00 83.06 349 HIS A C 1
ATOM 2636 O O . HIS A 1 349 ? 10.128 13.943 6.133 1.00 83.06 349 HIS A O 1
ATOM 2642 N N . GLY A 1 350 ? 12.035 15.110 6.222 1.00 79.12 350 GLY A N 1
ATOM 2643 C CA . GLY A 1 350 ? 12.378 15.003 4.793 1.00 79.12 350 GLY A CA 1
ATOM 2644 C C . GLY A 1 350 ? 11.554 15.865 3.822 1.00 79.12 350 GLY A C 1
ATOM 2645 O O . GLY A 1 350 ? 11.904 15.950 2.647 1.00 79.12 350 GLY A O 1
ATOM 2646 N N . VAL A 1 351 ? 10.513 16.554 4.300 1.00 81.38 351 VAL A N 1
ATOM 2647 C CA . VAL A 1 351 ? 9.551 17.306 3.468 1.00 81.38 351 VAL A CA 1
ATOM 2648 C C . VAL A 1 351 ? 10.132 18.600 2.887 1.00 81.38 351 VAL A C 1
ATOM 2650 O O . VAL A 1 351 ? 9.991 18.864 1.700 1.00 81.38 351 VAL A O 1
ATOM 2653 N N . CYS A 1 352 ? 10.783 19.431 3.706 1.00 84.56 352 CYS A N 1
ATOM 2654 C CA . CYS A 1 352 ? 11.152 20.797 3.311 1.00 84.56 352 CYS A CA 1
ATOM 2655 C C . CYS A 1 352 ? 12.457 20.905 2.507 1.00 84.56 352 CYS A C 1
ATOM 2657 O O . CYS A 1 352 ? 12.766 21.977 2.001 1.00 84.56 352 CYS A O 1
ATOM 2659 N N . GLY A 1 353 ? 13.269 19.845 2.453 1.00 86.06 353 GLY A N 1
ATOM 2660 C CA . GLY A 1 353 ? 14.528 19.828 1.700 1.00 86.06 353 GLY A CA 1
ATOM 2661 C C . GLY A 1 353 ? 15.664 20.717 2.224 1.00 86.06 353 GLY A C 1
ATOM 2662 O O . GLY A 1 353 ? 16.739 20.709 1.634 1.00 86.06 353 GLY A O 1
ATOM 2663 N N . ALA A 1 354 ? 15.497 21.431 3.340 1.00 93.69 354 ALA A N 1
ATOM 2664 C CA . ALA A 1 354 ? 16.563 22.271 3.902 1.00 93.69 354 ALA A CA 1
ATOM 2665 C C . ALA A 1 354 ? 17.822 21.461 4.284 1.00 93.69 354 ALA A C 1
ATOM 2667 O O . ALA A 1 354 ? 18.936 21.936 4.092 1.00 93.69 354 ALA A O 1
ATOM 2668 N N . CYS A 1 355 ? 17.636 20.213 4.737 1.00 93.19 355 CYS A N 1
ATOM 2669 C CA . CYS A 1 355 ? 18.697 19.318 5.221 1.00 93.19 355 CYS A CA 1
ATOM 2670 C C . CYS A 1 355 ? 19.456 18.595 4.091 1.00 93.19 355 CYS A C 1
ATOM 2672 O O . CYS A 1 355 ? 20.060 17.548 4.317 1.00 93.19 355 CYS A O 1
ATOM 2674 N N . THR A 1 356 ? 19.363 19.077 2.852 1.00 96.00 356 THR A N 1
ATOM 2675 C CA . THR A 1 356 ? 19.868 18.330 1.693 1.00 96.00 356 THR A CA 1
ATOM 2676 C C . THR A 1 356 ? 21.361 18.492 1.527 1.00 96.00 356 THR A C 1
ATOM 2678 O O . THR A 1 356 ? 21.873 19.607 1.470 1.00 96.00 356 THR A O 1
ATOM 2681 N N . VAL A 1 357 ? 22.026 17.356 1.394 1.00 96.75 357 VAL A N 1
ATOM 2682 C CA . VAL A 1 357 ? 23.447 17.227 1.077 1.00 96.75 357 VAL A CA 1
ATOM 2683 C C . VAL A 1 357 ? 23.577 16.260 -0.093 1.00 96.75 357 VAL A C 1
ATOM 2685 O O . VAL A 1 357 ? 22.635 15.515 -0.382 1.00 96.75 357 VAL A O 1
ATOM 2688 N N . LEU A 1 358 ? 24.717 16.265 -0.773 1.00 92.31 358 LEU A N 1
ATOM 2689 C CA . LEU A 1 358 ? 25.036 15.196 -1.708 1.00 92.31 358 LEU A CA 1
ATOM 2690 C C . LEU A 1 358 ? 25.697 14.064 -0.929 1.00 92.31 358 LEU A C 1
ATOM 2692 O O . LEU A 1 358 ? 26.642 14.306 -0.186 1.00 92.31 358 LEU A O 1
ATOM 2696 N N . VAL A 1 359 ? 25.201 12.849 -1.104 1.00 88.62 359 VAL A N 1
ATOM 2697 C CA . VAL A 1 359 ? 25.796 11.625 -0.570 1.00 88.62 359 VAL A CA 1
ATOM 2698 C C . VAL A 1 359 ? 26.171 10.765 -1.763 1.00 88.62 359 VAL A C 1
ATOM 2700 O O . VAL A 1 359 ? 25.314 10.474 -2.600 1.00 88.62 359 VAL A O 1
ATOM 2703 N N . ASP A 1 360 ? 27.457 10.457 -1.897 1.00 84.44 360 ASP A N 1
ATOM 2704 C CA . ASP A 1 360 ? 28.053 9.775 -3.050 1.00 84.44 360 ASP A CA 1
ATOM 2705 C C . ASP A 1 360 ? 27.612 10.406 -4.387 1.00 84.44 360 ASP A C 1
ATOM 2707 O O . ASP A 1 360 ? 27.275 9.745 -5.373 1.00 84.44 360 ASP A O 1
ATOM 2711 N N . GLY A 1 361 ? 27.557 11.742 -4.391 1.00 81.56 361 GLY A N 1
ATOM 2712 C CA . GLY A 1 361 ? 27.201 12.552 -5.551 1.00 81.56 361 GLY A CA 1
ATOM 2713 C C . GLY A 1 361 ? 25.708 12.650 -5.877 1.00 81.56 361 GLY A C 1
ATOM 2714 O O . GLY A 1 361 ? 25.404 13.164 -6.952 1.00 81.56 361 GLY A O 1
ATOM 2715 N N . ARG A 1 362 ? 24.799 12.195 -4.999 1.00 82.94 362 ARG A N 1
ATOM 2716 C CA . ARG A 1 362 ? 23.333 12.299 -5.164 1.00 82.94 362 ARG A CA 1
ATOM 2717 C C . ARG A 1 362 ? 22.680 13.104 -4.052 1.00 82.94 362 ARG A C 1
ATOM 2719 O O . ARG A 1 362 ? 23.015 12.923 -2.884 1.00 82.94 362 ARG A O 1
ATOM 2726 N N . ALA A 1 363 ? 21.699 13.938 -4.380 1.00 89.81 363 ALA A N 1
ATOM 2727 C CA . ALA A 1 363 ? 20.981 14.729 -3.390 1.00 89.81 363 ALA A CA 1
ATOM 2728 C C . ALA A 1 363 ? 20.125 13.837 -2.478 1.00 89.81 363 ALA A C 1
ATOM 2730 O O . ALA A 1 363 ? 19.197 13.159 -2.921 1.00 89.81 363 ALA A O 1
ATOM 2731 N N . MET A 1 364 ? 20.405 13.872 -1.174 1.00 86.62 364 MET A N 1
ATOM 2732 C CA . MET A 1 364 ? 19.665 13.129 -0.155 1.00 86.62 364 MET A CA 1
ATOM 2733 C C . MET A 1 364 ? 19.285 14.014 1.032 1.00 86.62 364 MET A C 1
ATOM 2735 O O . MET A 1 364 ? 19.969 14.975 1.389 1.00 86.62 364 MET A O 1
ATOM 2739 N N . ARG A 1 365 ? 18.162 13.679 1.677 1.00 91.88 365 ARG A N 1
ATOM 2740 C CA . ARG A 1 365 ? 17.688 14.367 2.882 1.00 91.88 365 ARG A CA 1
ATOM 2741 C C . ARG A 1 365 ? 18.397 13.781 4.108 1.00 91.88 365 ARG A C 1
ATOM 2743 O O . ARG A 1 365 ? 17.979 12.745 4.627 1.00 91.88 365 ARG A O 1
ATOM 2750 N N . SER A 1 366 ? 19.435 14.461 4.599 1.00 92.12 366 SER A N 1
ATOM 2751 C CA . SER A 1 366 ? 20.252 13.976 5.732 1.00 92.12 366 SER A CA 1
ATOM 2752 C C . SER A 1 366 ? 19.451 13.754 7.022 1.00 92.12 366 SER A C 1
ATOM 2754 O O . SER A 1 366 ? 19.783 12.889 7.822 1.00 92.12 366 SER A O 1
ATOM 2756 N N . CYS A 1 367 ? 18.336 14.462 7.198 1.00 91.56 367 CYS A N 1
ATOM 2757 C CA . CYS A 1 367 ? 17.435 14.310 8.338 1.00 91.56 367 CYS A CA 1
ATOM 2758 C C . CYS A 1 367 ? 16.563 13.036 8.303 1.00 91.56 367 CYS A C 1
ATOM 2760 O O . CYS A 1 367 ? 15.776 12.805 9.212 1.00 91.56 367 CYS A O 1
ATOM 2762 N N . THR A 1 368 ? 16.684 12.199 7.267 1.00 90.81 368 THR A N 1
ATOM 2763 C CA . THR A 1 368 ? 15.967 10.910 7.157 1.00 90.81 368 THR A CA 1
ATOM 2764 C C . THR A 1 368 ? 16.895 9.697 7.053 1.00 90.81 368 THR A C 1
ATOM 2766 O O . THR A 1 368 ? 16.421 8.569 6.946 1.00 90.81 368 THR A O 1
ATOM 2769 N N . GLN A 1 369 ? 18.208 9.925 7.102 1.00 88.44 369 GLN A N 1
ATOM 2770 C CA . GLN A 1 369 ? 19.251 8.901 7.099 1.00 88.44 369 GLN A CA 1
ATOM 2771 C C . GLN A 1 369 ? 19.930 8.895 8.473 1.00 88.44 369 GLN A C 1
ATOM 2773 O O . GLN A 1 369 ? 20.119 9.959 9.057 1.00 88.44 369 GLN A O 1
ATOM 2778 N N . TYR A 1 370 ? 20.309 7.731 9.000 1.00 93.06 370 TYR A N 1
ATOM 2779 C CA . TYR A 1 370 ? 21.101 7.649 10.231 1.00 93.06 370 TYR A CA 1
ATOM 2780 C C . TYR A 1 370 ? 22.589 7.850 9.939 1.00 93.06 370 TYR A C 1
ATOM 2782 O O . TYR A 1 370 ? 23.090 7.395 8.913 1.00 93.06 370 TYR A O 1
ATOM 2790 N N . ALA A 1 371 ? 23.313 8.481 10.861 1.00 89.94 371 ALA A N 1
ATOM 2791 C CA . ALA A 1 371 ? 24.742 8.765 10.728 1.00 89.94 371 ALA A CA 1
ATOM 2792 C C . ALA A 1 371 ? 25.568 7.499 10.462 1.00 89.94 371 ALA A C 1
ATOM 2794 O O . ALA A 1 371 ? 26.399 7.473 9.563 1.00 89.94 371 ALA A O 1
ATOM 2795 N N . VAL A 1 372 ? 25.249 6.411 11.167 1.00 87.25 372 VAL A N 1
ATOM 2796 C CA . VAL A 1 372 ? 25.906 5.103 11.014 1.00 87.25 372 VAL A CA 1
ATOM 2797 C C . VAL A 1 372 ? 25.712 4.473 9.629 1.00 87.25 372 VAL A C 1
ATOM 2799 O O . VAL A 1 372 ? 26.464 3.584 9.255 1.00 87.25 372 VAL A O 1
ATOM 2802 N N . GLN A 1 373 ? 24.722 4.922 8.848 1.00 79.69 373 GLN A N 1
ATOM 2803 C CA . GLN A 1 373 ? 24.530 4.481 7.460 1.00 79.69 373 GLN A CA 1
ATOM 2804 C C . GLN A 1 373 ? 25.412 5.244 6.466 1.00 79.69 373 GLN A C 1
ATOM 2806 O O . GLN A 1 373 ? 25.477 4.847 5.308 1.00 79.69 373 GLN A O 1
ATOM 2811 N N . ALA A 1 374 ? 26.012 6.359 6.885 1.00 85.62 374 ALA A N 1
ATOM 2812 C CA . ALA A 1 374 ? 26.904 7.182 6.073 1.00 85.62 374 ALA A CA 1
ATOM 2813 C C . ALA A 1 374 ? 28.384 6.907 6.381 1.00 85.62 374 ALA A C 1
ATOM 2815 O O . ALA A 1 374 ? 29.249 7.667 5.947 1.00 85.62 374 ALA A O 1
ATOM 2816 N N . ASP A 1 375 ? 28.675 5.851 7.146 1.00 87.69 375 ASP A N 1
ATOM 2817 C CA . ASP A 1 375 ? 30.045 5.418 7.380 1.00 87.69 375 ASP A CA 1
ATOM 2818 C C . ASP A 1 375 ? 30.721 5.089 6.044 1.00 87.69 375 ASP A C 1
ATOM 2820 O O . ASP A 1 375 ? 30.136 4.464 5.162 1.00 87.69 375 ASP A O 1
ATOM 2824 N N . GLU A 1 376 ? 31.938 5.591 5.888 1.00 86.19 376 GLU A N 1
ATOM 2825 C CA . GLU A 1 376 ? 32.771 5.562 4.685 1.00 86.19 376 GLU A CA 1
ATOM 2826 C C . GLU A 1 376 ? 32.250 6.314 3.447 1.00 86.19 376 GLU A C 1
ATOM 2828 O O . GLU A 1 376 ? 32.993 6.409 2.469 1.00 86.19 376 GLU A O 1
ATOM 2833 N N . ALA A 1 377 ? 31.062 6.920 3.497 1.00 82.31 377 ALA A N 1
ATOM 2834 C CA . ALA A 1 377 ? 30.474 7.647 2.370 1.00 82.31 377 ALA A CA 1
ATOM 2835 C C . ALA A 1 377 ? 31.180 8.984 2.066 1.00 82.31 377 ALA A C 1
ATOM 2837 O O . ALA A 1 377 ? 31.850 9.580 2.920 1.00 82.31 377 ALA A O 1
ATOM 2838 N N . GLU A 1 378 ? 30.984 9.493 0.848 1.00 94.06 378 GLU A N 1
ATOM 2839 C CA . GLU A 1 378 ? 31.358 10.854 0.461 1.00 94.06 378 GLU A CA 1
ATOM 2840 C C . GLU A 1 378 ? 30.164 11.802 0.631 1.00 94.06 378 GLU A C 1
ATOM 2842 O O . GLU A 1 378 ? 29.112 11.625 0.021 1.00 94.06 378 GLU A O 1
ATOM 2847 N N . ILE A 1 379 ? 30.326 12.839 1.450 1.00 96.06 379 ILE A N 1
ATOM 2848 C CA . ILE A 1 379 ? 29.314 13.853 1.730 1.00 96.06 379 ILE A CA 1
ATOM 2849 C C . ILE A 1 379 ? 29.790 15.205 1.209 1.00 96.06 379 ILE A C 1
ATOM 2851 O O . ILE A 1 379 ? 30.854 15.688 1.599 1.00 96.06 379 ILE A O 1
ATOM 2855 N N . VAL A 1 380 ? 28.967 15.859 0.391 1.00 96.50 380 VAL A N 1
ATOM 2856 C CA . VAL A 1 380 ? 29.187 17.242 -0.048 1.00 96.50 380 VAL A CA 1
ATOM 2857 C C . VAL A 1 380 ? 28.046 18.120 0.458 1.00 96.50 380 VAL A C 1
ATOM 2859 O O . VAL A 1 380 ? 26.873 17.903 0.140 1.00 96.50 380 VAL A O 1
ATOM 2862 N N . THR A 1 381 ? 28.387 19.109 1.278 1.00 96.31 381 THR A N 1
ATOM 2863 C CA . THR A 1 381 ? 27.475 20.157 1.750 1.00 96.31 381 THR A CA 1
ATOM 2864 C C . THR A 1 381 ? 27.562 21.379 0.838 1.00 96.31 381 THR A C 1
ATOM 2866 O O . THR A 1 381 ? 28.335 21.400 -0.119 1.00 96.31 381 THR A O 1
ATOM 2869 N N . VAL A 1 382 ? 26.781 22.427 1.123 1.00 94.94 382 VAL A N 1
ATOM 2870 C CA . VAL A 1 382 ? 26.802 23.661 0.317 1.00 94.94 382 VAL A CA 1
ATOM 2871 C C . VAL A 1 382 ? 28.203 24.281 0.227 1.00 94.94 382 VAL A C 1
ATOM 2873 O O . VAL A 1 382 ? 28.556 24.856 -0.800 1.00 94.94 382 VAL A O 1
ATOM 2876 N N . GLU A 1 383 ? 29.012 24.135 1.276 1.00 94.00 383 GLU A N 1
ATOM 2877 C CA . GLU A 1 383 ? 30.390 24.619 1.344 1.00 94.00 383 GLU A CA 1
ATOM 2878 C C . GLU A 1 383 ? 31.344 23.848 0.427 1.00 94.00 383 GLU A C 1
ATOM 2880 O O . GLU A 1 383 ? 32.360 24.401 0.027 1.00 94.00 383 GLU A O 1
ATOM 2885 N N . GLY A 1 384 ? 31.021 22.600 0.076 1.00 93.50 384 GLY A N 1
ATOM 2886 C CA . GLY A 1 384 ? 31.819 21.776 -0.833 1.00 93.50 384 GLY A CA 1
ATOM 2887 C C . GLY A 1 384 ? 31.417 21.891 -2.306 1.00 93.50 384 GLY A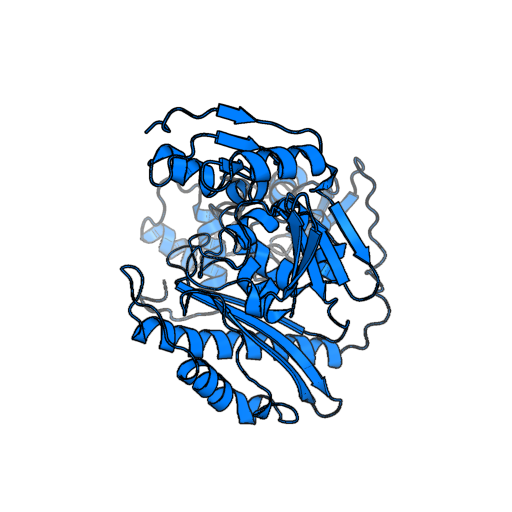 C 1
ATOM 2888 O O . GLY A 1 384 ? 31.974 21.187 -3.141 1.00 93.50 384 GLY A O 1
ATOM 2889 N N . LEU A 1 385 ? 30.449 22.752 -2.648 1.00 93.62 385 LEU A N 1
ATOM 2890 C CA . LEU A 1 385 ? 30.016 22.958 -4.038 1.00 93.62 385 LEU A CA 1
ATOM 2891 C C . LEU A 1 385 ? 30.984 23.826 -4.863 1.00 93.62 385 LEU A C 1
ATOM 2893 O O . LEU A 1 385 ? 30.839 23.901 -6.086 1.00 93.62 385 LEU A O 1
ATOM 2897 N N . ALA A 1 386 ? 31.922 24.514 -4.213 1.00 93.31 386 ALA A N 1
ATOM 2898 C CA . ALA A 1 386 ? 32.917 25.383 -4.833 1.00 93.31 386 ALA A CA 1
ATOM 2899 C C . ALA A 1 386 ? 34.202 25.415 -3.993 1.00 93.31 386 ALA A C 1
ATOM 2901 O O . ALA A 1 386 ? 34.191 25.037 -2.821 1.00 93.31 386 ALA A O 1
ATOM 2902 N N . ASP A 1 387 ? 35.296 25.908 -4.577 1.00 88.69 387 ASP A N 1
ATOM 2903 C CA . ASP A 1 387 ? 36.549 26.087 -3.844 1.00 88.69 387 ASP A CA 1
ATOM 2904 C C . ASP A 1 387 ? 36.401 27.162 -2.750 1.00 88.69 387 ASP A C 1
ATOM 2906 O O . ASP A 1 387 ? 35.715 28.174 -2.968 1.00 88.69 387 ASP A O 1
ATOM 2910 N N . PRO A 1 388 ? 37.074 27.010 -1.591 1.00 84.94 388 PRO A N 1
ATOM 2911 C CA . PRO A 1 388 ? 36.992 27.965 -0.492 1.00 84.94 388 PRO A CA 1
ATOM 2912 C C . PRO A 1 388 ? 37.241 29.413 -0.935 1.00 84.94 388 PRO A C 1
ATOM 2914 O O . PRO A 1 388 ? 38.262 29.737 -1.538 1.00 84.94 388 PRO A O 1
ATOM 2917 N N . GLY A 1 389 ? 36.306 30.304 -0.598 1.00 84.75 389 GLY A N 1
ATOM 2918 C CA . GLY A 1 389 ? 36.380 31.727 -0.950 1.00 84.75 389 GLY A CA 1
ATOM 2919 C C . GLY A 1 389 ? 35.863 32.075 -2.350 1.00 84.75 389 GLY A C 1
ATOM 2920 O O . GLY A 1 389 ? 35.882 33.249 -2.718 1.00 84.75 389 GLY A O 1
ATOM 2921 N N . THR A 1 390 ? 35.364 31.099 -3.110 1.00 91.81 390 THR A N 1
ATOM 2922 C CA . THR A 1 390 ? 34.743 31.308 -4.425 1.00 91.81 390 THR A CA 1
ATOM 2923 C C . THR A 1 390 ? 33.293 30.820 -4.439 1.00 91.81 390 THR A C 1
ATOM 2925 O O . THR A 1 390 ? 32.860 30.094 -3.548 1.00 91.81 390 THR A O 1
ATOM 2928 N N . LEU A 1 391 ? 32.521 31.257 -5.437 1.00 92.44 391 LEU A N 1
ATOM 2929 C CA . LEU A 1 391 ? 31.173 30.755 -5.709 1.00 92.44 391 LEU A CA 1
ATOM 2930 C C . LEU A 1 391 ? 31.167 30.124 -7.097 1.00 92.44 391 LEU A C 1
ATOM 2932 O O . LEU A 1 391 ? 31.695 30.725 -8.035 1.00 92.44 391 LEU A O 1
ATOM 2936 N N . ASN A 1 392 ? 30.535 28.963 -7.246 1.00 93.75 392 ASN A N 1
ATOM 2937 C CA . ASN A 1 392 ? 30.308 28.376 -8.566 1.00 93.75 392 ASN A CA 1
ATOM 2938 C C . ASN A 1 392 ? 29.213 29.137 -9.342 1.00 93.75 392 ASN A C 1
ATOM 2940 O O . ASN A 1 392 ? 28.508 29.982 -8.782 1.00 93.75 392 ASN A O 1
ATOM 2944 N N . ASP A 1 393 ? 29.047 28.829 -10.629 1.00 93.38 393 ASP A N 1
ATOM 2945 C CA . ASP A 1 393 ? 28.100 29.529 -11.509 1.00 93.38 393 ASP A CA 1
ATOM 2946 C C . ASP A 1 393 ? 26.658 29.510 -10.973 1.00 93.38 393 ASP A C 1
ATOM 2948 O O . ASP A 1 393 ? 25.955 30.522 -11.028 1.00 93.38 393 ASP A O 1
ATOM 2952 N N . LEU A 1 394 ? 26.228 28.390 -10.382 1.00 92.81 394 LEU A N 1
ATOM 2953 C CA . LEU A 1 394 ? 24.893 28.241 -9.801 1.00 92.81 394 LEU A CA 1
ATOM 2954 C C . LEU A 1 394 ? 24.707 29.137 -8.567 1.00 92.81 394 LEU A C 1
ATOM 2956 O O . LEU A 1 394 ? 23.703 29.840 -8.444 1.00 92.81 394 LEU A O 1
ATOM 2960 N N . GLN A 1 395 ? 25.686 29.158 -7.664 1.00 93.81 395 GLN A N 1
ATOM 2961 C CA . GLN A 1 395 ? 25.682 30.015 -6.478 1.00 93.81 395 GLN A CA 1
ATOM 2962 C C . GLN A 1 395 ? 25.718 31.503 -6.859 1.00 93.81 395 GLN A C 1
ATOM 2964 O O . GLN A 1 395 ? 24.995 32.314 -6.271 1.00 93.81 395 GLN A O 1
ATOM 2969 N N . GLN A 1 396 ? 26.512 31.869 -7.871 1.00 94.25 396 GLN A N 1
ATOM 2970 C CA . GLN A 1 396 ? 26.550 33.231 -8.406 1.00 94.25 396 GLN A CA 1
ATOM 2971 C C . GLN A 1 396 ? 25.207 33.632 -9.020 1.00 94.25 396 GLN A C 1
ATOM 2973 O O . GLN A 1 396 ? 24.739 34.744 -8.773 1.00 94.25 396 GLN A O 1
ATOM 2978 N N . ALA A 1 397 ? 24.555 32.734 -9.766 1.00 92.94 397 ALA A N 1
ATOM 2979 C CA . ALA A 1 397 ? 23.229 32.977 -10.324 1.00 92.94 397 ALA A CA 1
ATOM 2980 C C . ALA A 1 397 ? 22.186 33.204 -9.218 1.00 92.94 397 ALA A C 1
ATOM 2982 O O . ALA A 1 397 ? 21.452 34.191 -9.265 1.00 92.94 397 ALA A O 1
ATOM 2983 N N . PHE A 1 398 ? 22.170 32.365 -8.177 1.00 93.31 398 PHE A N 1
ATOM 2984 C CA . PHE A 1 398 ? 21.269 32.537 -7.031 1.00 93.31 398 PHE A CA 1
ATOM 2985 C C . PHE A 1 398 ? 21.462 33.891 -6.338 1.00 93.31 398 PHE A C 1
ATOM 2987 O O . PHE A 1 398 ? 20.483 34.559 -6.001 1.00 93.31 398 PHE A O 1
ATOM 2994 N N . SER A 1 399 ? 22.715 34.319 -6.168 1.00 89.88 399 SER A N 1
ATOM 2995 C CA . SER A 1 399 ? 23.055 35.626 -5.598 1.00 89.88 399 SER A CA 1
ATOM 2996 C C . SER A 1 399 ? 22.606 36.782 -6.503 1.00 89.88 399 SER A C 1
ATOM 2998 O O . SER A 1 399 ? 21.866 37.665 -6.068 1.00 89.88 399 SER A O 1
ATOM 3000 N N . LYS A 1 400 ? 22.975 36.739 -7.791 1.00 93.44 400 LYS A N 1
ATOM 3001 C CA . LYS A 1 400 ? 22.661 37.767 -8.797 1.00 93.44 400 LYS A CA 1
ATOM 3002 C C . LYS A 1 400 ? 21.159 37.968 -8.991 1.00 93.44 400 LYS A C 1
ATOM 3004 O O . LYS A 1 400 ? 20.721 39.090 -9.230 1.00 93.44 400 LYS A O 1
ATOM 3009 N N . HIS A 1 401 ? 20.384 36.890 -8.912 1.00 92.06 401 HIS A N 1
ATOM 3010 C CA . HIS A 1 401 ? 18.940 36.905 -9.139 1.00 92.06 401 HIS A CA 1
ATOM 3011 C C . HIS A 1 401 ? 18.118 36.958 -7.847 1.00 92.06 401 HIS A C 1
ATOM 3013 O O . HIS A 1 401 ? 16.898 36.830 -7.908 1.00 92.06 401 HIS A O 1
ATOM 3019 N N . HIS A 1 402 ? 18.753 37.165 -6.687 1.00 87.81 402 HIS A N 1
ATOM 3020 C CA . HIS A 1 402 ? 18.076 37.217 -5.388 1.00 87.81 402 HIS A CA 1
ATOM 3021 C C . HIS A 1 402 ? 17.172 35.995 -5.131 1.00 87.81 402 HIS A C 1
ATOM 3023 O O . HIS A 1 402 ? 16.074 36.122 -4.590 1.00 87.81 402 HIS A O 1
ATOM 3029 N N . ALA A 1 403 ? 17.633 34.797 -5.507 1.00 85.56 403 ALA A N 1
ATOM 3030 C CA . ALA A 1 403 ? 16.893 33.536 -5.392 1.00 85.56 403 ALA A CA 1
ATOM 3031 C C . ALA A 1 403 ? 16.863 32.994 -3.944 1.00 85.56 403 ALA A C 1
ATOM 3033 O O . ALA A 1 403 ? 17.103 31.815 -3.678 1.00 85.56 403 ALA A O 1
ATOM 3034 N N . LEU A 1 404 ? 16.609 33.877 -2.975 1.00 81.94 404 LEU A N 1
ATOM 3035 C CA . LEU A 1 404 ? 16.501 33.576 -1.553 1.00 81.94 404 LEU A CA 1
ATOM 3036 C C . LEU A 1 404 ? 15.552 34.570 -0.867 1.00 81.94 404 LEU A C 1
ATOM 3038 O O . LEU A 1 404 ? 15.609 35.766 -1.125 1.00 81.94 404 LEU A O 1
ATOM 3042 N N . GLN A 1 405 ? 14.689 34.076 0.029 1.00 77.12 405 GLN A N 1
ATOM 3043 C CA . GLN A 1 405 ? 13.887 34.933 0.916 1.00 77.12 405 GLN A CA 1
ATOM 3044 C C . GLN A 1 405 ? 14.699 35.313 2.161 1.00 77.12 405 GLN A C 1
ATOM 3046 O O . GLN A 1 405 ? 15.308 36.373 2.219 1.00 77.12 405 GLN A O 1
ATOM 3051 N N . CYS A 1 406 ? 14.754 34.419 3.151 1.00 87.38 406 CYS A N 1
ATOM 3052 C CA . CYS A 1 406 ? 15.603 34.567 4.338 1.00 87.38 406 CYS A CA 1
ATOM 3053 C C . CYS A 1 406 ? 16.936 33.806 4.226 1.00 87.38 406 CYS A C 1
ATOM 3055 O O . CYS A 1 406 ? 17.734 33.835 5.156 1.00 87.38 406 CYS A O 1
ATOM 3057 N N . GLY A 1 407 ? 17.160 33.072 3.130 1.00 86.38 407 GLY A N 1
ATOM 3058 C CA . GLY A 1 407 ? 18.376 32.279 2.906 1.00 86.38 407 GLY A CA 1
ATOM 3059 C C . GLY A 1 407 ? 18.438 30.936 3.642 1.00 86.38 407 GLY A C 1
ATOM 3060 O O . GLY A 1 407 ? 19.325 30.134 3.367 1.00 86.38 407 GLY A O 1
ATOM 3061 N N . PHE A 1 408 ? 17.488 30.638 4.536 1.00 91.88 408 PHE A N 1
ATOM 3062 C CA . PHE A 1 408 ? 17.552 29.434 5.372 1.00 91.88 408 PHE A CA 1
ATOM 3063 C C . PHE A 1 408 ? 17.526 28.126 4.565 1.00 91.88 408 PHE A C 1
ATOM 3065 O O . PHE A 1 408 ? 18.284 27.212 4.857 1.00 91.88 408 PHE A O 1
ATOM 3072 N N . CYS A 1 409 ? 16.693 28.011 3.531 1.00 92.88 409 CYS A N 1
ATOM 3073 C CA . CYS A 1 409 ? 16.619 26.783 2.725 1.00 92.88 409 CYS A CA 1
ATOM 3074 C C . CYS A 1 409 ? 17.625 26.751 1.565 1.00 92.88 409 CYS A C 1
ATOM 3076 O O . CYS A 1 409 ? 17.741 25.730 0.889 1.00 92.88 409 CYS A O 1
ATOM 3078 N N . THR A 1 410 ? 18.337 27.853 1.318 1.00 94.19 410 THR A N 1
ATOM 3079 C CA . THR A 1 410 ? 19.197 28.025 0.142 1.00 94.19 410 THR A CA 1
ATOM 3080 C C . THR A 1 410 ? 20.292 26.958 0.031 1.00 94.19 410 THR A C 1
ATOM 3082 O O . THR A 1 410 ? 20.444 26.434 -1.069 1.00 94.19 410 THR A O 1
ATOM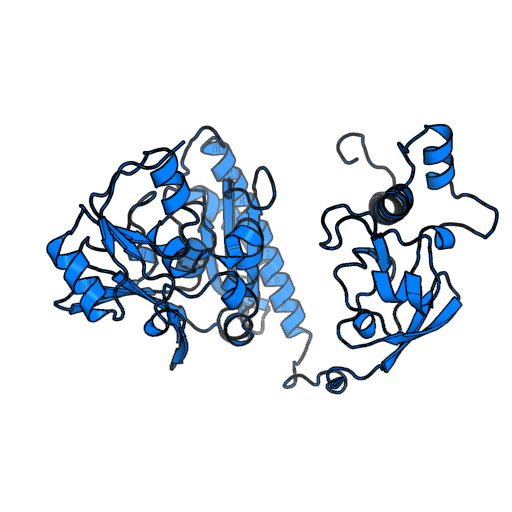 3085 N N . PRO A 1 411 ? 20.980 26.535 1.114 1.00 94.75 411 PRO A N 1
ATOM 3086 C CA . PRO A 1 411 ? 21.927 25.419 1.050 1.00 94.75 411 PRO A CA 1
ATOM 3087 C C . PRO A 1 411 ? 21.337 24.134 0.458 1.00 94.75 411 PRO A C 1
ATOM 3089 O O . PRO A 1 411 ? 21.871 23.582 -0.500 1.00 94.75 411 PRO A O 1
ATOM 3092 N N . GLY A 1 412 ? 20.183 23.696 0.971 1.00 94.00 412 GLY A N 1
ATOM 3093 C CA . GLY A 1 412 ? 19.531 22.475 0.503 1.00 94.00 412 GLY A CA 1
ATOM 3094 C C . GLY A 1 412 ? 18.995 22.581 -0.930 1.00 94.00 412 GLY A C 1
ATOM 3095 O O . GLY A 1 412 ? 19.028 21.597 -1.675 1.00 94.00 412 GLY A O 1
ATOM 3096 N N . ILE A 1 413 ? 18.541 23.773 -1.336 1.00 94.56 413 ILE A N 1
ATOM 3097 C CA . ILE A 1 413 ? 18.122 24.050 -2.718 1.00 94.56 413 ILE A CA 1
ATOM 3098 C C . ILE A 1 413 ? 19.325 23.969 -3.662 1.00 94.56 413 ILE A C 1
ATOM 3100 O O . ILE A 1 413 ? 19.232 23.296 -4.682 1.00 94.56 413 ILE A O 1
ATOM 3104 N N . LEU A 1 414 ? 20.459 24.582 -3.305 1.00 95.38 414 LEU A N 1
ATOM 3105 C CA . LEU A 1 414 ? 21.685 24.544 -4.108 1.00 95.38 414 LEU A CA 1
ATOM 3106 C C . LEU A 1 414 ? 22.202 23.113 -4.291 1.00 95.38 414 LEU A C 1
ATOM 3108 O O . LEU A 1 414 ? 22.522 22.735 -5.415 1.00 95.38 414 LEU A O 1
ATOM 3112 N N . CYS A 1 415 ? 22.216 22.291 -3.236 1.00 94.62 415 CYS A N 1
ATOM 3113 C CA . CYS A 1 415 ? 22.574 20.872 -3.349 1.00 94.62 415 CYS A CA 1
ATOM 3114 C C . CYS A 1 415 ? 21.607 20.109 -4.273 1.00 94.62 415 CYS A C 1
ATOM 3116 O O . CYS A 1 415 ? 22.045 19.346 -5.129 1.00 94.62 415 CYS A O 1
ATOM 3118 N N . SER A 1 416 ? 20.295 20.345 -4.143 1.00 92.06 416 SER A N 1
ATOM 3119 C CA . SER A 1 416 ? 19.281 19.685 -4.985 1.00 92.06 416 SER A CA 1
ATOM 3120 C C . SER A 1 416 ? 19.414 20.088 -6.461 1.00 92.06 416 SER A C 1
ATOM 3122 O O . SER A 1 416 ? 19.399 19.234 -7.342 1.00 92.06 416 SER A O 1
ATOM 3124 N N . ALA A 1 417 ? 19.585 21.384 -6.730 1.00 93.06 417 ALA A N 1
ATOM 3125 C CA . ALA A 1 417 ? 19.759 21.922 -8.076 1.00 93.06 417 ALA A CA 1
ATOM 3126 C C . ALA A 1 417 ? 21.091 21.488 -8.705 1.00 93.06 417 ALA A C 1
ATOM 3128 O O . ALA A 1 417 ? 21.141 21.242 -9.905 1.00 93.06 417 ALA A O 1
ATOM 3129 N N . THR A 1 418 ? 22.152 21.335 -7.905 1.00 92.94 418 THR A N 1
ATOM 3130 C CA . THR A 1 418 ? 23.440 20.803 -8.379 1.00 92.94 418 THR A CA 1
ATOM 3131 C C . THR A 1 418 ? 23.287 19.377 -8.910 1.00 92.94 418 THR A C 1
ATOM 3133 O O . THR A 1 418 ? 23.757 19.085 -10.007 1.00 92.94 418 THR A O 1
ATOM 3136 N N . ASP A 1 419 ? 22.608 18.494 -8.171 1.00 90.94 419 ASP A N 1
ATOM 3137 C CA . ASP A 1 419 ? 22.353 17.117 -8.622 1.00 90.94 419 ASP A CA 1
ATOM 3138 C C . ASP A 1 419 ? 21.458 17.081 -9.874 1.00 90.94 419 ASP A C 1
ATOM 3140 O O . ASP A 1 419 ? 21.757 16.392 -10.855 1.00 90.94 419 ASP A O 1
ATOM 3144 N N . PHE A 1 420 ? 20.402 17.903 -9.885 1.00 89.31 420 PHE A N 1
ATOM 3145 C CA . PHE A 1 420 ? 19.514 18.042 -11.038 1.00 89.31 420 PHE A CA 1
ATOM 3146 C C . PHE A 1 420 ? 20.270 18.478 -12.302 1.00 89.31 420 PHE A C 1
ATOM 3148 O O . PHE A 1 420 ? 20.201 17.786 -13.314 1.00 89.31 420 PHE A O 1
ATOM 3155 N N . LEU A 1 421 ? 21.052 19.561 -12.237 1.00 89.94 421 LEU A N 1
ATOM 3156 C CA . LEU A 1 421 ? 21.799 20.095 -13.384 1.00 89.94 421 LEU A CA 1
ATOM 3157 C C . LEU A 1 421 ? 22.929 19.171 -13.850 1.00 89.94 421 LEU A C 1
ATOM 3159 O O . LEU A 1 421 ? 23.287 19.173 -15.026 1.00 89.94 421 LEU A O 1
ATOM 3163 N N . LYS A 1 422 ? 23.476 18.339 -12.958 1.00 83.75 422 LYS A N 1
ATOM 3164 C CA . LYS A 1 422 ? 24.440 17.298 -13.337 1.00 83.75 422 LYS A CA 1
ATOM 3165 C C . LYS A 1 422 ? 23.799 16.231 -14.228 1.00 83.75 422 LYS A C 1
ATOM 3167 O O . LYS A 1 422 ? 24.451 15.724 -15.139 1.00 83.75 422 LYS A O 1
ATOM 3172 N N . SER A 1 423 ? 22.539 15.896 -13.960 1.00 76.12 423 SER A N 1
ATOM 3173 C CA . SER A 1 423 ? 21.780 14.890 -14.712 1.00 76.12 423 SER A CA 1
ATOM 3174 C C . SER A 1 423 ? 21.026 15.479 -15.911 1.00 76.12 423 SER A C 1
ATOM 3176 O O . SER A 1 423 ? 20.776 14.761 -16.877 1.00 76.12 423 SER A O 1
ATOM 3178 N N . ASN A 1 424 ? 20.701 16.775 -15.874 1.00 84.31 424 ASN A N 1
ATOM 3179 C CA . ASN A 1 424 ? 20.062 17.531 -16.950 1.00 84.31 424 ASN A CA 1
ATOM 3180 C C . ASN A 1 424 ? 20.788 18.879 -17.182 1.00 84.31 424 ASN A C 1
ATOM 3182 O O . ASN A 1 424 ? 20.406 19.889 -16.593 1.00 84.31 424 ASN A O 1
ATOM 3186 N N . PRO A 1 425 ? 21.846 18.922 -18.019 1.00 86.38 425 PRO A N 1
ATOM 3187 C CA . PRO A 1 425 ? 22.696 20.112 -18.171 1.00 86.38 425 PRO A CA 1
ATOM 3188 C C . PRO A 1 425 ? 22.074 21.290 -18.934 1.00 86.38 425 PRO A C 1
ATOM 3190 O O . PRO A 1 425 ? 22.686 22.354 -19.019 1.00 86.38 425 PRO A O 1
ATOM 3193 N N . SER A 1 426 ? 20.915 21.117 -19.571 1.00 88.81 426 SER A N 1
ATOM 3194 C CA . SER A 1 426 ? 20.265 22.170 -20.368 1.00 88.81 426 SER A CA 1
ATOM 3195 C C . SER A 1 426 ? 18.742 22.083 -20.243 1.00 88.81 426 SER A C 1
ATOM 3197 O O . SER A 1 426 ? 18.080 21.809 -21.244 1.00 88.81 426 SER A O 1
ATOM 3199 N N . PRO A 1 427 ? 18.200 22.280 -19.025 1.00 85.69 427 PRO A N 1
ATOM 3200 C CA . PRO A 1 427 ? 16.779 22.123 -18.774 1.00 85.69 427 PRO A CA 1
ATOM 3201 C C . PRO A 1 427 ? 15.974 23.244 -19.437 1.00 85.69 427 PRO A C 1
ATOM 3203 O O . PRO A 1 427 ? 16.427 24.394 -19.488 1.00 85.69 427 PRO A O 1
ATOM 3206 N N . ASP A 1 428 ? 14.776 22.922 -19.918 1.00 85.12 428 ASP A N 1
ATOM 3207 C CA . ASP A 1 428 ? 13.799 23.938 -20.317 1.00 85.12 428 ASP A CA 1
ATOM 3208 C C . ASP A 1 428 ? 12.960 24.442 -19.123 1.00 85.12 428 ASP A C 1
ATOM 3210 O O . ASP A 1 428 ? 13.060 23.939 -18.004 1.00 85.12 428 ASP A O 1
ATOM 3214 N N . GLU A 1 429 ? 12.142 25.479 -19.336 1.00 78.19 429 GLU A N 1
ATOM 3215 C CA . GLU A 1 429 ? 11.322 26.091 -18.274 1.00 78.19 429 GLU A CA 1
ATOM 3216 C C . GLU A 1 429 ? 10.246 25.142 -17.714 1.00 78.19 429 GLU A C 1
ATOM 3218 O O . GLU A 1 429 ? 9.745 25.358 -16.617 1.00 78.19 429 GLU A O 1
ATOM 3223 N N . THR A 1 430 ? 9.893 24.083 -18.443 1.00 75.31 430 THR A N 1
ATOM 3224 C CA . THR A 1 430 ? 8.951 23.044 -18.001 1.00 75.31 430 THR A CA 1
ATOM 3225 C C . THR A 1 430 ? 9.613 21.959 -17.152 1.00 75.31 430 THR A C 1
ATOM 3227 O O . THR A 1 430 ? 8.913 21.232 -16.445 1.00 75.31 430 THR A O 1
ATOM 3230 N N . GLU A 1 431 ? 10.935 21.821 -17.239 1.00 62.38 431 GLU A N 1
ATOM 3231 C CA . GLU A 1 431 ? 11.732 20.847 -16.487 1.00 62.38 431 GLU A CA 1
ATOM 3232 C C . GLU A 1 431 ? 12.266 21.392 -15.150 1.00 62.38 431 GLU A C 1
ATOM 3234 O O . GLU A 1 431 ? 12.689 20.596 -14.305 1.00 62.38 431 GLU A O 1
ATOM 3239 N N . LEU A 1 432 ? 12.248 22.719 -14.966 1.00 62.03 432 LEU A N 1
ATOM 3240 C CA . LEU A 1 432 ? 12.596 23.447 -13.734 1.00 62.03 432 LEU A CA 1
ATOM 3241 C C . LEU A 1 432 ? 11.379 23.628 -12.818 1.00 62.03 432 LEU A C 1
ATOM 3243 O O . LEU A 1 432 ? 11.573 23.536 -11.581 1.00 62.03 432 LEU A O 1
#